Protein 6MK2 (pdb70)

Structure (mmCIF, N/CA/C/O backbone):
data_6MK2
#
_entry.id   6MK2
#
_cell.length_a   89.900
_cell.length_b   76.320
_cell.length_c   68.050
_cell.angle_alpha   90.00
_cell.angle_beta   94.47
_cell.angle_gamma   90.00
#
_symmetry.space_group_name_H-M   'C 1 2 1'
#
loop_
_entity.id
_entity.type
_entity.pdbx_description
1 polymer 'Rosmarinate synthase'
2 non-polymer '(2R)-3-(4-hydroxyphenyl)-2-{[(2E)-3-(4-hydroxyphenyl)prop-2-enoyl]oxy}propanoic acid'
#
loop_
_atom_site.group_PDB
_atom_site.id
_atom_site.type_symbol
_atom_site.label_atom_id
_atom_site.label_alt_id
_atom_site.label_comp_id
_atom_site.label_asym_id
_atom_site.label_entity_id
_atom_site.label_seq_id
_atom_site.pdbx_PDB_ins_code
_atom_site.Cartn_x
_atom_site.Cartn_y
_atom_site.Cartn_z
_atom_site.occupancy
_atom_site.B_iso_or_equiv
_atom_site.auth_seq_id
_atom_site.auth_comp_id
_atom_site.auth_asym_id
_atom_site.auth_atom_id
_atom_site.pdbx_PDB_model_num
ATOM 1 N N . LYS A 1 2 ? 43.930 14.332 14.954 1.00 107.82 2 LYS A N 1
ATOM 2 C CA . LYS A 1 2 ? 45.086 13.562 14.520 1.00 107.53 2 LYS A CA 1
ATOM 3 C C . LYS A 1 2 ? 44.665 12.356 13.687 1.00 106.26 2 LYS A C 1
ATOM 4 O O . LYS A 1 2 ? 45.252 11.283 13.781 1.00 104.15 2 LYS A O 1
ATOM 10 N N . ILE A 1 3 ? 43.639 12.561 12.864 1.00 103.24 3 ILE A N 1
ATOM 11 C CA . ILE A 1 3 ? 43.123 11.552 11.946 1.00 106.31 3 ILE A CA 1
ATOM 12 C C . ILE A 1 3 ? 42.881 12.223 10.601 1.00 113.17 3 ILE A C 1
ATOM 13 O O . ILE A 1 3 ? 42.453 13.379 10.543 1.00 115.99 3 ILE A O 1
ATOM 18 N N . GLU A 1 4 ? 43.154 11.502 9.517 1.00 115.30 4 GLU A N 1
ATOM 19 C CA . GLU A 1 4 ? 42.923 12.033 8.182 1.00 120.41 4 GLU A CA 1
ATOM 20 C C . GLU A 1 4 ? 42.427 10.932 7.254 1.00 122.99 4 GLU A C 1
ATOM 21 O O . GLU A 1 4 ? 42.818 9.769 7.383 1.00 115.44 4 GLU A O 1
ATOM 27 N N . VAL A 1 5 ? 41.542 11.316 6.329 1.00 127.91 5 VAL A N 1
ATOM 28 C CA . VAL A 1 5 ? 40.979 10.388 5.354 1.00 123.90 5 VAL A CA 1
ATOM 29 C C . VAL A 1 5 ? 42.065 9.905 4.401 1.00 124.96 5 VAL A C 1
ATOM 30 O O . VAL A 1 5 ? 43.006 10.635 4.071 1.00 125.28 5 VAL A O 1
ATOM 34 N N . LYS A 1 6 ? 41.946 8.650 3.972 1.00 123.79 6 LYS A N 1
ATOM 35 C CA . LYS A 1 6 ? 42.793 8.086 2.931 1.00 122.97 6 LYS A CA 1
ATOM 36 C C . LYS A 1 6 ? 42.025 7.754 1.661 1.00 127.39 6 LYS A C 1
ATOM 37 O O . LYS A 1 6 ? 42.465 8.119 0.568 1.00 130.93 6 LYS A O 1
ATOM 43 N N . ASP A 1 7 ? 40.880 7.079 1.774 1.00 126.76 7 ASP A N 1
ATOM 44 C CA . ASP A 1 7 ? 40.106 6.697 0.599 1.00 120.88 7 ASP A CA 1
ATOM 45 C C . ASP A 1 7 ? 38.620 6.745 0.913 1.00 117.02 7 ASP A C 1
ATOM 46 O O . ASP A 1 7 ? 38.205 6.544 2.055 1.00 115.05 7 ASP A O 1
ATOM 51 N N . SER A 1 8 ? 37.826 7.017 -0.119 1.00 120.54 8 SER A N 1
ATOM 52 C CA . SER A 1 8 ? 36.371 7.076 -0.016 1.00 113.20 8 SER A CA 1
ATOM 53 C C . SER A 1 8 ? 35.791 6.301 -1.189 1.00 107.18 8 SER A C 1
ATOM 54 O O . SER A 1 8 ? 35.944 6.712 -2.343 1.00 98.32 8 SER A O 1
ATOM 57 N N . THR A 1 9 ? 35.130 5.183 -0.897 1.00 110.49 9 THR A N 1
ATOM 58 C CA . THR A 1 9 ? 34.601 4.299 -1.924 1.00 112.27 9 THR A CA 1
ATOM 59 C C . THR A 1 9 ? 33.121 4.038 -1.687 1.00 115.27 9 THR A C 1
ATOM 60 O O . THR A 1 9 ? 32.638 4.070 -0.553 1.00 115.16 9 THR A O 1
ATOM 64 N N . MET A 1 10 ? 32.407 3.777 -2.778 1.00 116.81 10 MET A N 1
ATOM 65 C CA . MET A 1 10 ? 31.003 3.400 -2.750 1.00 109.42 10 MET A CA 1
ATOM 66 C C . MET A 1 10 ? 30.855 2.056 -3.448 1.00 107.69 10 MET A C 1
ATOM 67 O O . MET A 1 10 ? 31.282 1.898 -4.596 1.00 105.48 10 MET A O 1
ATOM 72 N N . ILE A 1 11 ? 30.249 1.095 -2.758 1.00 109.40 11 ILE A N 1
ATOM 73 C CA . ILE A 1 11 ? 30.330 -0.316 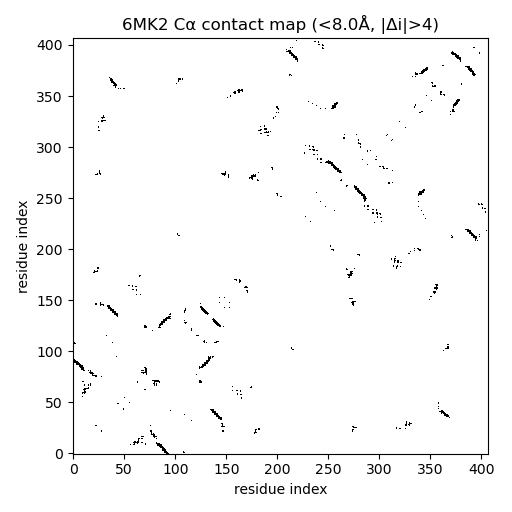-3.121 1.00 113.20 11 ILE A CA 1
ATOM 74 C C . ILE A 1 11 ? 28.971 -0.786 -3.625 1.00 114.02 11 ILE A C 1
ATOM 75 O O . ILE A 1 11 ? 27.959 -0.646 -2.931 1.00 112.56 11 ILE A O 1
ATOM 80 N N . LYS A 1 12 ? 28.953 -1.345 -4.830 1.00 111.80 12 LYS A N 1
ATOM 81 C CA . LYS A 1 12 ? 27.815 -2.057 -5.386 1.00 120.60 12 LYS A CA 1
ATOM 82 C C . LYS A 1 12 ? 27.838 -3.518 -4.962 1.00 120.64 12 LYS A C 1
ATOM 83 O O . LYS A 1 12 ? 28.886 -4.057 -4.600 1.00 119.74 12 LYS A O 1
ATOM 89 N N . PRO A 1 13 ? 26.697 -4.193 -4.994 1.00 121.19 13 PRO A N 1
ATOM 90 C CA . PRO A 1 13 ? 26.712 -5.652 -4.896 1.00 121.37 13 PRO A CA 1
ATOM 91 C C . PRO A 1 13 ? 27.316 -6.261 -6.151 1.00 128.94 13 PRO A C 1
ATOM 92 O O . PRO A 1 13 ? 27.375 -5.638 -7.212 1.00 126.57 13 PRO A O 1
ATOM 96 N N . SER A 1 14 ? 27.775 -7.505 -6.017 1.00 126.85 14 SER A N 1
ATOM 97 C CA . SER A 1 14 ? 28.326 -8.202 -7.172 1.00 129.89 14 SER A CA 1
ATOM 98 C C . SER A 1 14 ? 27.234 -8.710 -8.105 1.00 130.53 14 SER A C 1
ATOM 99 O O . SER A 1 14 ? 27.453 -8.795 -9.316 1.00 124.59 14 SER A O 1
ATOM 102 N N . ALA A 1 15 ? 26.065 -9.042 -7.569 1.00 130.11 15 ALA A N 1
ATOM 103 C CA . ALA A 1 15 ? 24.968 -9.594 -8.342 1.00 125.48 15 ALA A CA 1
ATOM 104 C C . ALA A 1 15 ? 23.979 -8.491 -8.711 1.00 127.52 15 ALA A C 1
ATOM 105 O O . ALA A 1 15 ? 24.255 -7.297 -8.553 1.00 124.02 15 ALA A O 1
ATOM 107 N N . GLU A 1 16 ? 22.806 -8.894 -9.203 1.00 123.04 16 GLU A N 1
ATOM 108 C CA . GLU A 1 16 ? 21.837 -7.941 -9.729 1.00 122.52 16 GLU A CA 1
ATOM 109 C C . GLU A 1 16 ? 21.036 -7.272 -8.619 1.00 117.80 16 GLU A C 1
ATOM 110 O O . GLU A 1 16 ? 20.933 -6.042 -8.581 1.00 121.08 16 GLU A O 1
ATOM 116 N N . THR A 1 17 ? 20.462 -8.063 -7.714 1.00 111.78 17 THR A N 1
ATOM 117 C CA . THR A 1 17 ? 19.655 -7.584 -6.595 1.00 117.86 17 THR A CA 1
ATOM 118 C C . THR A 1 17 ? 18.550 -6.653 -7.079 1.00 118.96 17 THR A C 1
ATOM 119 O O . THR A 1 17 ? 18.743 -5.432 -7.114 1.00 115.76 17 THR A O 1
ATOM 123 N N . PRO A 1 18 ? 17.383 -7.184 -7.440 1.00 115.00 18 PRO A N 1
ATOM 124 C CA . PRO A 1 18 ? 16.328 -6.349 -8.036 1.00 114.39 18 PRO A CA 1
ATOM 125 C C . PRO A 1 18 ? 15.883 -5.251 -7.087 1.00 107.51 18 PRO A C 1
ATOM 126 O O . PRO A 1 18 ? 15.401 -5.516 -5.987 1.00 100.15 18 PRO A O 1
ATOM 130 N N . GLY A 1 19 ? 16.040 -4.008 -7.531 1.00 110.17 19 GLY A N 1
ATOM 131 C CA . GLY A 1 19 ? 15.818 -2.861 -6.675 1.00 105.71 19 GLY A CA 1
ATOM 132 C C . GLY A 1 19 ? 14.477 -2.174 -6.818 1.00 95.23 19 GLY A C 1
ATOM 133 O O . GLY A 1 19 ? 14.405 -1.033 -7.279 1.00 86.50 19 GLY A O 1
ATOM 134 N N . GLY A 1 20 ? 13.407 -2.856 -6.417 1.00 89.30 20 GLY A N 1
ATOM 135 C CA . GLY A 1 20 ? 12.099 -2.237 -6.338 1.00 89.17 20 GLY A CA 1
ATOM 136 C C . GLY A 1 20 ? 11.902 -1.598 -4.979 1.00 98.28 20 GLY A C 1
ATOM 137 O O . GLY A 1 20 ? 12.125 -2.234 -3.947 1.00 105.39 20 GLY A O 1
ATOM 138 N N . SER A 1 21 ? 11.490 -0.333 -4.984 1.00 100.75 21 SER A N 1
ATOM 139 C CA . SER A 1 21 ? 11.296 0.393 -3.737 1.00 98.77 21 SER A CA 1
ATOM 140 C C . SER A 1 21 ? 10.148 -0.216 -2.945 1.00 103.86 21 SER A C 1
ATOM 141 O O . SER A 1 21 ? 9.075 -0.479 -3.497 1.00 108.32 21 SER A O 1
ATOM 144 N N . LEU A 1 22 ? 10.371 -0.443 -1.653 1.00 98.93 22 LEU A N 1
ATOM 145 C CA . LEU A 1 22 ? 9.398 -1.109 -0.803 1.00 89.27 22 LEU A CA 1
ATOM 146 C C . LEU A 1 22 ? 9.057 -0.213 0.381 1.00 83.05 22 LEU A C 1
ATOM 147 O O . LEU A 1 22 ? 9.720 0.793 0.647 1.00 68.99 22 LEU A O 1
ATOM 152 N N . TRP A 1 23 ? 8.010 -0.611 1.101 1.00 79.15 23 TRP A N 1
ATOM 153 C CA . TRP A 1 23 ? 7.280 0.267 2.007 1.00 77.11 23 TRP A CA 1
ATOM 154 C C . TRP A 1 23 ? 7.909 0.302 3.394 1.00 73.01 23 TRP A C 1
ATOM 155 O O . TRP A 1 23 ? 8.193 -0.745 3.979 1.00 68.22 23 TRP A O 1
ATOM 166 N N . LEU A 1 24 ? 8.108 1.510 3.917 1.00 64.87 24 LEU A N 1
ATOM 167 C CA . LEU A 1 24 ? 8.557 1.698 5.287 1.00 60.71 24 LEU A CA 1
ATOM 168 C C . LEU A 1 24 ? 7.377 1.665 6.245 1.00 56.79 24 LEU A C 1
ATOM 169 O O . LEU A 1 24 ? 6.279 2.114 5.921 1.00 59.16 24 LEU A O 1
ATOM 174 N N . SER A 1 25 ? 7.619 1.144 7.443 1.00 57.99 25 SER A N 1
ATOM 175 C CA . SER A 1 25 ? 6.561 0.952 8.421 1.00 56.42 25 SER A CA 1
ATOM 176 C C . SER A 1 25 ? 6.137 2.285 9.025 1.00 52.63 25 SER A C 1
ATOM 177 O O . SER A 1 25 ? 6.681 3.341 8.712 1.00 63.09 25 SER A O 1
ATOM 180 N N . ASN A 1 26 ? 5.141 2.233 9.905 1.00 46.25 26 ASN A N 1
ATOM 181 C CA . ASN A 1 26 ? 4.758 3.431 10.631 1.00 54.77 26 ASN A CA 1
ATOM 182 C C . ASN A 1 26 ? 5.752 3.747 11.735 1.00 62.01 26 ASN A C 1
ATOM 183 O O . ASN A 1 26 ? 5.998 4.919 12.030 1.00 61.55 26 ASN A O 1
ATOM 188 N N . LEU A 1 27 ? 6.342 2.720 12.341 1.00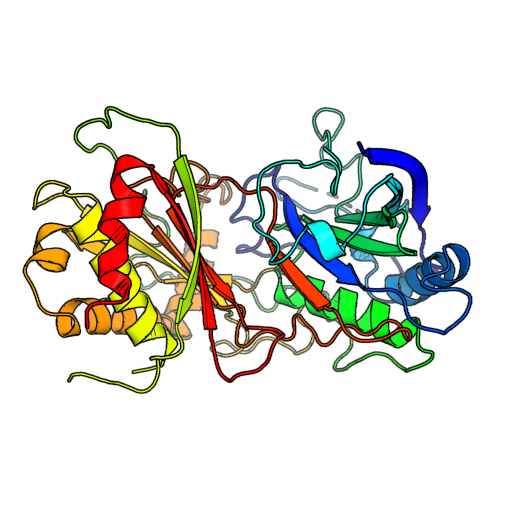 61.32 27 LEU A N 1
ATOM 189 C CA . LEU A 1 27 ? 7.372 2.954 13.343 1.00 58.77 27 LEU A CA 1
ATOM 190 C C . LEU A 1 27 ? 8.649 3.485 12.713 1.00 59.25 27 LEU A C 1
ATOM 191 O O . LEU A 1 27 ? 9.425 4.171 13.382 1.00 65.97 27 LEU A O 1
ATOM 196 N N . ASP A 1 28 ? 8.887 3.183 11.439 1.00 53.97 28 ASP A N 1
ATOM 197 C CA . ASP A 1 28 ? 10.037 3.753 10.758 1.00 54.70 28 ASP A CA 1
ATOM 198 C C . ASP A 1 28 ? 9.908 5.261 10.645 1.00 62.89 28 ASP A C 1
ATOM 199 O O . ASP A 1 28 ? 10.915 5.973 10.643 1.00 78.19 28 ASP A O 1
ATOM 204 N N . LEU A 1 29 ? 8.684 5.764 10.548 1.00 58.17 29 LEU A N 1
ATOM 205 C CA . LEU A 1 29 ? 8.436 7.191 10.460 1.00 73.59 29 LEU A CA 1
ATOM 206 C C . LEU A 1 29 ? 8.398 7.865 11.823 1.00 78.49 29 LEU A C 1
ATOM 207 O O . LEU A 1 29 ? 7.828 8.950 11.956 1.00 78.14 29 LEU A O 1
ATOM 212 N N . LEU A 1 30 ? 8.990 7.248 12.841 1.00 73.43 30 LEU A N 1
ATOM 213 C CA . LEU A 1 30 ? 9.050 7.858 14.160 1.00 70.59 30 LEU A CA 1
ATOM 214 C C . LEU A 1 30 ? 10.482 8.308 14.403 1.00 83.49 30 LEU A C 1
ATOM 215 O O . LEU A 1 30 ? 11.110 7.927 15.394 1.00 80.15 30 LEU A O 1
ATOM 220 N N . SER A 1 31 ? 11.011 9.099 13.474 1.00 90.86 31 SER A N 1
ATOM 221 C CA . SER A 1 31 ? 12.329 9.704 13.598 1.00 99.36 31 SER A CA 1
ATOM 222 C C . SER A 1 31 ? 12.379 10.918 12.684 1.00 106.33 31 SER A C 1
ATOM 223 O O . SER A 1 31 ? 11.571 11.032 11.758 1.00 103.67 31 SER A O 1
ATOM 226 N N . PRO A 1 32 ? 13.284 11.861 12.941 1.00 109.65 32 PRO A N 1
ATOM 227 C CA . PRO A 1 32 ? 13.478 12.961 11.995 1.00 113.41 32 PRO A CA 1
ATOM 228 C C . PRO A 1 32 ? 14.012 12.446 10.671 1.00 119.89 32 PRO A C 1
ATOM 229 O O . PRO A 1 32 ? 14.607 11.370 10.585 1.00 125.21 32 PRO A O 1
ATOM 233 N N . ALA A 1 33 ? 13.779 13.234 9.620 1.00 113.95 33 ALA A N 1
ATOM 234 C CA . ALA A 1 33 ? 14.242 12.850 8.296 1.00 113.32 33 ALA A CA 1
ATOM 235 C C . ALA A 1 33 ? 15.759 12.839 8.195 1.00 126.16 33 ALA A C 1
ATOM 236 O O . ALA A 1 33 ? 16.304 12.178 7.305 1.00 128.61 33 ALA A O 1
ATOM 238 N N . ASN A 1 34 ? 16.449 13.545 9.086 1.00 125.73 34 ASN A N 1
ATOM 239 C CA . ASN A 1 34 ? 17.905 13.632 9.086 1.00 120.95 34 ASN A CA 1
ATOM 240 C C . ASN A 1 34 ? 18.403 13.164 10.449 1.00 114.95 34 ASN A C 1
ATOM 241 O O . ASN A 1 34 ? 18.485 13.955 11.392 1.00 109.85 34 ASN A O 1
ATOM 246 N N . TYR A 1 35 ? 18.736 11.877 10.551 1.00 111.58 35 TYR A N 1
ATOM 247 C CA . TYR A 1 35 ? 19.329 11.345 11.772 1.00 105.24 35 TYR A CA 1
ATOM 248 C C . TYR A 1 35 ? 20.029 10.029 11.477 1.00 92.65 35 TYR A C 1
ATOM 249 O O . TYR A 1 35 ? 19.449 9.148 10.840 1.00 85.64 35 TYR A O 1
ATOM 258 N N . HIS A 1 36 ? 21.265 9.900 11.951 1.00 89.31 36 HIS A N 1
ATOM 259 C CA . HIS A 1 36 ? 22.017 8.653 11.909 1.00 79.83 36 HIS A CA 1
ATOM 260 C C . HIS A 1 36 ? 22.319 8.205 13.331 1.00 77.93 36 HIS A C 1
ATOM 261 O O . HIS A 1 36 ? 22.812 8.996 14.140 1.00 78.78 36 HIS A O 1
ATOM 268 N N . THR A 1 37 ? 22.020 6.945 13.636 1.00 77.92 37 THR A N 1
ATOM 269 C CA . THR A 1 37 ? 22.474 6.335 14.875 1.00 68.75 37 THR A CA 1
ATOM 270 C C . THR A 1 37 ? 23.778 5.611 14.587 1.00 74.51 37 THR A C 1
ATOM 271 O O . THR A 1 37 ? 23.881 4.883 13.598 1.00 75.33 37 THR A O 1
ATOM 275 N N . LEU A 1 38 ? 24.787 5.847 15.420 1.00 82.76 38 LEU A N 1
ATOM 276 C CA . LEU A 1 38 ? 26.136 5.435 15.075 1.00 77.10 38 LEU A CA 1
ATOM 277 C C . LEU A 1 38 ? 26.881 4.945 16.306 1.00 82.62 38 LEU A C 1
ATOM 278 O O . LEU A 1 38 ? 26.674 5.430 17.419 1.00 75.74 38 LEU A O 1
ATOM 283 N N . SER A 1 39 ? 27.751 3.968 16.075 1.00 92.16 39 SER A N 1
ATOM 284 C CA . SER A 1 39 ? 28.593 3.383 17.106 1.00 81.86 39 SER A CA 1
ATOM 285 C C . SER A 1 39 ? 29.928 3.022 16.473 1.00 82.80 39 SER A C 1
ATOM 286 O O . SER A 1 39 ? 30.156 3.277 15.291 1.00 85.60 39 SER A O 1
ATOM 289 N N . VAL A 1 40 ? 30.842 2.480 17.285 1.00 90.52 40 VAL A N 1
ATOM 290 C CA . VAL A 1 40 ? 32.203 2.129 16.776 1.00 86.72 40 VAL A CA 1
ATOM 291 C C . VAL A 1 40 ? 32.614 0.739 17.276 1.00 83.47 40 VAL A C 1
ATOM 292 O O . VAL A 1 40 ? 32.335 0.421 18.449 1.00 79.76 40 VAL A O 1
ATOM 296 N N . HIS A 1 41 ? 33.302 -0.026 16.420 1.00 80.35 41 HIS A N 1
ATOM 297 C CA . HIS A 1 41 ? 33.823 -1.376 16.765 1.00 81.61 41 HIS A CA 1
ATOM 298 C C . HIS A 1 41 ? 35.354 -1.295 16.785 1.00 88.36 41 HIS A C 1
ATOM 299 O O . HIS A 1 41 ? 35.925 -0.783 15.801 1.00 88.89 41 HIS A O 1
ATOM 306 N N . PHE A 1 42 ? 35.990 -1.776 17.858 1.00 91.56 42 PHE A N 1
ATOM 307 C CA . PHE A 1 42 ? 37.437 -1.674 17.974 1.00 88.39 42 PHE A CA 1
ATOM 308 C C . PHE A 1 42 ? 38.047 -3.059 17.834 1.00 90.78 42 PHE A C 1
ATOM 309 O O . PHE A 1 42 ? 37.556 -4.020 18.431 1.00 91.45 42 PHE A O 1
ATOM 317 N N . TYR A 1 43 ? 39.119 -3.163 17.052 1.00 93.23 43 TYR A N 1
ATOM 318 C CA . TYR A 1 43 ? 39.812 -4.429 16.853 1.00 106.20 43 TYR A CA 1
ATOM 319 C C . TYR A 1 43 ? 41.306 -4.222 17.053 1.00 113.94 43 TYR A C 1
ATOM 320 O O . TYR A 1 43 ? 41.896 -3.318 16.454 1.00 109.42 43 TYR A O 1
ATOM 329 N N . SER A 1 44 ? 41.909 -5.059 17.892 1.00 112.52 44 SER A N 1
ATOM 330 C CA . SER A 1 44 ? 43.342 -5.014 18.133 1.00 110.06 44 SER A CA 1
ATOM 331 C C . SER A 1 44 ? 44.065 -5.967 17.195 1.00 119.45 44 SER A C 1
ATOM 332 O O . SER A 1 44 ? 43.525 -6.998 16.788 1.00 121.31 44 SER A O 1
ATOM 335 N N . HIS A 1 45 ? 45.298 -5.609 16.853 1.00 116.80 45 HIS A N 1
ATOM 336 C CA . HIS A 1 45 ? 46.071 -6.390 15.899 1.00 119.27 45 HIS A CA 1
ATOM 337 C C . HIS A 1 45 ? 46.551 -7.689 16.536 1.00 119.78 45 HIS A C 1
ATOM 338 O O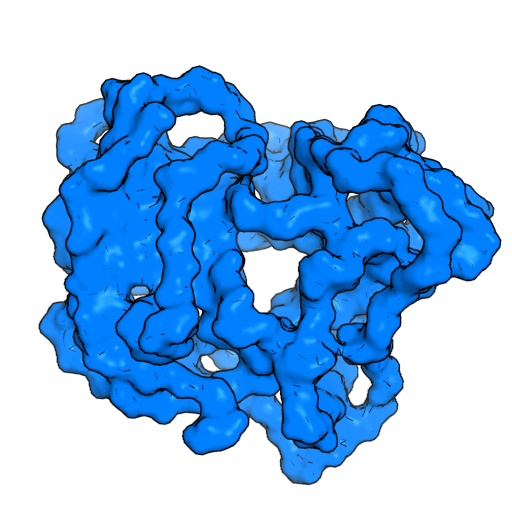 . HIS A 1 45 ? 46.777 -7.768 17.745 1.00 106.69 45 HIS A O 1
ATOM 345 N N . ASP A 1 46 ? 46.698 -8.717 15.706 1.00 125.40 46 ASP A N 1
ATOM 346 C CA . ASP A 1 46 ? 47.193 -10.019 16.133 1.00 124.51 46 ASP A CA 1
ATOM 347 C C . ASP A 1 46 ? 48.431 -10.383 15.318 1.00 122.49 46 ASP A C 1
ATOM 348 O O . ASP A 1 46 ? 48.932 -9.590 14.521 1.00 117.76 46 ASP A O 1
ATOM 353 N N . GLY A 1 47 ? 48.923 -11.599 15.525 1.00 130.74 47 GLY A N 1
ATOM 354 C CA . GLY A 1 47 ? 50.090 -12.078 14.821 1.00 136.47 47 GLY A CA 1
ATOM 355 C C . GLY A 1 47 ? 49.862 -12.486 13.387 1.00 134.55 47 GLY A C 1
ATOM 356 O O . GLY A 1 47 ? 50.797 -12.939 12.722 1.00 138.45 47 GLY A O 1
ATOM 357 N N . SER A 1 48 ? 48.646 -12.339 12.880 1.00 127.14 48 SER A N 1
ATOM 358 C CA . SER A 1 48 ? 48.337 -12.726 11.515 1.00 126.45 48 SER A CA 1
ATOM 359 C C . SER A 1 48 ? 48.666 -11.597 10.553 1.00 127.15 48 SER A C 1
ATOM 360 O O . SER A 1 48 ? 48.437 -10.424 10.851 1.00 129.05 48 SER A O 1
ATOM 363 N N . ASP A 1 49 ? 49.206 -11.959 9.397 1.00 129.15 49 ASP A N 1
ATOM 364 C CA . ASP A 1 49 ? 49.416 -10.986 8.342 1.00 138.55 49 ASP A CA 1
ATOM 365 C C . ASP A 1 49 ? 48.088 -10.642 7.673 1.00 142.68 49 ASP A C 1
ATOM 366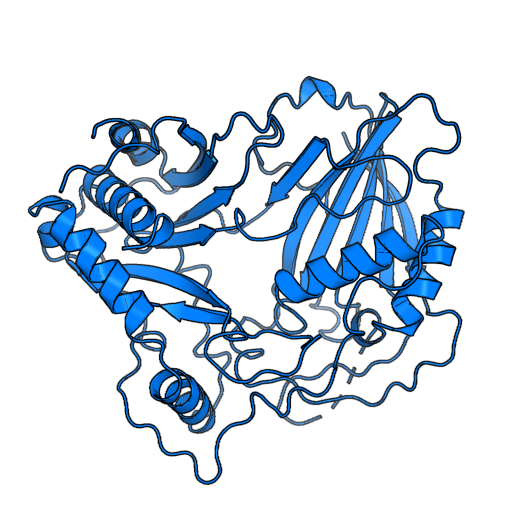 O O . ASP A 1 49 ? 47.124 -11.410 7.723 1.00 142.99 49 ASP A O 1
ATOM 371 N N . ASN A 1 50 ? 48.049 -9.467 7.042 1.00 137.89 50 ASN A N 1
ATOM 372 C CA . ASN A 1 50 ? 46.849 -8.957 6.377 1.00 135.24 50 ASN A CA 1
ATOM 373 C C . ASN A 1 50 ? 45.679 -8.845 7.356 1.00 126.26 50 ASN A C 1
ATOM 374 O O . ASN A 1 50 ? 44.650 -9.505 7.219 1.00 125.90 50 ASN A O 1
ATOM 379 N N . PHE A 1 51 ? 45.857 -7.988 8.355 1.00 120.58 51 PHE A N 1
ATOM 380 C CA . PHE A 1 51 ? 44.808 -7.714 9.328 1.00 112.27 51 PHE A CA 1
ATOM 381 C C . PHE A 1 51 ? 43.836 -6.718 8.718 1.00 118.79 51 PHE A C 1
ATOM 382 O O . PHE A 1 51 ? 44.156 -5.534 8.587 1.00 127.73 51 PHE A O 1
ATOM 390 N N . PHE A 1 52 ? 42.650 -7.196 8.341 1.00 114.62 52 PHE A N 1
ATOM 391 C CA . PHE A 1 52 ? 41.602 -6.382 7.726 1.00 104.86 52 PHE A CA 1
ATOM 392 C C . PHE A 1 52 ? 42.106 -5.732 6.434 1.00 104.93 52 PHE A C 1
ATOM 393 O O . PHE A 1 52 ? 42.287 -4.519 6.341 1.00 104.84 52 PHE A O 1
ATOM 401 N N . ASP A 1 53 ? 42.329 -6.576 5.432 1.00 111.17 53 ASP A N 1
ATOM 402 C CA . ASP A 1 53 ? 42.730 -6.066 4.128 1.00 115.39 53 ASP A CA 1
ATOM 403 C C . ASP A 1 53 ? 41.557 -5.364 3.458 1.00 108.55 53 ASP A C 1
ATOM 404 O O . ASP A 1 53 ? 40.412 -5.807 3.555 1.00 109.62 53 ASP A O 1
ATOM 409 N N . ALA A 1 54 ? 41.847 -4.256 2.779 1.00 100.65 54 ALA A N 1
ATOM 410 C CA . ALA A 1 54 ? 40.776 -3.440 2.221 1.00 102.75 54 ALA A CA 1
ATOM 411 C C . ALA A 1 54 ? 40.083 -4.143 1.064 1.00 104.01 54 ALA A C 1
ATOM 412 O O . ALA A 1 54 ? 38.856 -4.077 0.942 1.00 105.83 54 ALA A O 1
ATOM 414 N N . ALA A 1 55 ? 40.845 -4.828 0.211 1.00 103.64 55 ALA A N 1
ATOM 415 C CA 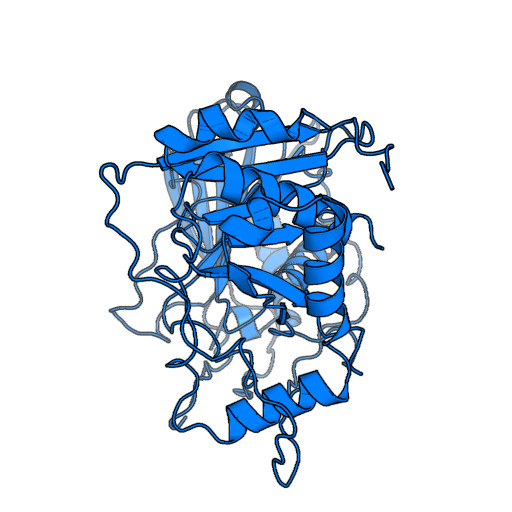. ALA A 1 55 ? 40.243 -5.492 -0.941 1.00 114.50 55 ALA A CA 1
ATOM 416 C C . ALA A 1 55 ? 39.405 -6.694 -0.521 1.00 111.19 55 ALA A C 1
ATOM 417 O O . ALA A 1 55 ? 38.319 -6.926 -1.071 1.00 114.98 55 ALA A O 1
ATOM 419 N N . GLY A 1 56 ? 39.901 -7.482 0.432 1.00 104.73 56 GLY A N 1
ATOM 420 C CA . GLY A 1 56 ? 39.097 -8.566 0.964 1.00 102.71 56 GLY A CA 1
ATOM 421 C C . GLY A 1 56 ? 37.800 -8.068 1.566 1.00 104.73 56 GLY A C 1
ATOM 422 O O . GLY A 1 56 ? 36.741 -8.660 1.359 1.00 107.41 56 GLY A O 1
ATOM 423 N N . LEU A 1 57 ? 37.858 -6.949 2.285 1.00 104.63 57 LEU A N 1
ATOM 424 C CA . LEU A 1 57 ? 36.642 -6.411 2.878 1.00 100.35 57 LEU A CA 1
ATOM 425 C C . LEU A 1 57 ? 35.704 -5.827 1.830 1.00 102.75 57 LEU A C 1
ATOM 426 O O . LEU A 1 57 ? 34.488 -5.896 2.000 1.00 106.51 57 LEU A O 1
ATOM 431 N N . LYS A 1 58 ? 36.226 -5.286 0.731 1.00 108.98 58 LYS A N 1
ATOM 432 C CA . LYS A 1 58 ? 35.339 -4.784 -0.318 1.00 104.52 58 LYS A CA 1
ATOM 433 C C . LYS A 1 58 ? 34.631 -5.930 -1.033 1.00 100.77 58 LYS A C 1
ATOM 434 O O . LYS A 1 58 ? 33.410 -5.890 -1.247 1.00 101.68 58 LYS A O 1
ATOM 440 N N . GLU A 1 59 ? 35.379 -6.968 -1.404 1.00 100.12 59 GLU A N 1
ATOM 441 C CA . GLU A 1 59 ? 34.753 -8.109 -2.056 1.00 104.46 59 GLU A CA 1
ATOM 442 C C . GLU A 1 59 ? 33.944 -8.961 -1.092 1.00 108.97 59 GLU A C 1
ATOM 443 O O . GLU A 1 59 ? 33.181 -9.818 -1.549 1.00 114.45 59 GLU A O 1
ATOM 449 N N . SER A 1 60 ? 34.088 -8.756 0.215 1.00 99.93 60 SER A N 1
ATOM 450 C CA . SER A 1 60 ? 33.151 -9.339 1.162 1.00 103.60 60 SER A CA 1
ATOM 451 C C . SER A 1 60 ? 31.931 -8.458 1.357 1.00 100.66 60 SER A C 1
ATOM 452 O O . SER A 1 60 ? 30.836 -8.967 1.617 1.00 107.50 60 SER A O 1
ATOM 455 N N . LEU A 1 61 ? 32.091 -7.144 1.202 1.00 99.54 61 LEU A N 1
ATOM 456 C CA . LEU A 1 61 ? 30.956 -6.238 1.302 1.00 100.00 61 LEU A CA 1
ATOM 457 C C . LEU A 1 61 ? 29.996 -6.445 0.143 1.00 105.45 61 LEU A C 1
ATOM 458 O O . LEU A 1 61 ? 28.780 -6.352 0.314 1.00 107.03 61 LEU A O 1
ATOM 463 N N . SER A 1 62 ? 30.522 -6.736 -1.044 1.00 106.49 62 SER A N 1
ATOM 464 C CA . SER A 1 62 ? 29.633 -7.052 -2.159 1.00 112.27 62 SER A CA 1
ATOM 465 C C . SER A 1 62 ? 28.858 -8.343 -1.900 1.00 106.24 62 SER A C 1
ATOM 466 O O . SER A 1 62 ? 27.643 -8.414 -2.142 1.00 111.38 62 SER A O 1
ATOM 469 N N . ARG A 1 63 ? 29.540 -9.373 -1.401 1.00 100.30 63 ARG A N 1
ATOM 470 C CA . ARG A 1 63 ? 28.881 -10.632 -1.079 1.00 107.20 63 ARG A CA 1
ATOM 471 C C . ARG A 1 63 ? 27.918 -10.495 0.091 1.00 106.91 63 ARG A C 1
ATOM 472 O O . ARG A 1 63 ? 27.051 -11.355 0.269 1.00 106.77 63 ARG A O 1
ATOM 480 N N . ALA A 1 64 ? 28.069 -9.455 0.904 1.00 103.22 64 ALA A N 1
ATOM 481 C CA . ALA A 1 64 ? 27.076 -9.176 1.933 1.00 102.02 64 ALA A CA 1
ATOM 482 C C . ALA A 1 64 ? 25.907 -8.379 1.374 1.00 98.67 64 ALA A C 1
ATOM 483 O O . ALA A 1 64 ? 24.762 -8.581 1.788 1.00 97.81 64 ALA A O 1
ATOM 485 N N . LEU A 1 65 ? 26.181 -7.475 0.432 1.00 94.85 65 LEU A N 1
ATOM 486 C CA . LEU A 1 65 ? 25.141 -6.642 -0.156 1.00 96.37 65 LEU A CA 1
ATOM 487 C C . LEU A 1 65 ? 24.264 -7.403 -1.137 1.00 102.87 65 LEU A C 1
ATOM 488 O O . LEU A 1 65 ? 23.198 -6.901 -1.504 1.00 100.47 65 LEU A O 1
ATOM 493 N N . VAL A 1 66 ? 24.691 -8.583 -1.593 1.00 109.83 66 VAL A N 1
ATOM 494 C CA . VAL A 1 66 ? 23.782 -9.390 -2.405 1.00 105.16 66 VAL A CA 1
ATOM 495 C C . VAL A 1 66 ? 22.537 -9.774 -1.618 1.00 104.80 66 VAL A C 1
ATOM 496 O O . VAL A 1 66 ? 21.499 -10.067 -2.217 1.00 113.78 66 VAL A O 1
ATOM 500 N N . GLU A 1 67 ? 22.608 -9.781 -0.286 1.00 100.39 67 GLU A N 1
ATOM 501 C CA . GLU A 1 67 ? 21.418 -9.960 0.540 1.00 98.67 67 GLU A CA 1
ATOM 502 C C . GLU A 1 67 ? 20.828 -8.619 0.963 1.00 100.31 67 GLU A C 1
ATOM 503 O O . GLU A 1 67 ? 19.669 -8.324 0.664 1.00 105.15 67 GLU A O 1
ATOM 509 N N . PHE A 1 68 ? 21.616 -7.800 1.660 1.00 98.80 68 PHE A N 1
ATOM 510 C CA . PHE A 1 68 ? 21.135 -6.549 2.252 1.00 90.92 68 PHE A CA 1
ATOM 511 C C . PHE A 1 68 ? 21.296 -5.398 1.260 1.00 87.46 68 PHE A C 1
ATOM 512 O O . PHE A 1 68 ? 22.042 -4.447 1.479 1.00 82.01 68 PHE A O 1
ATOM 520 N N . TYR A 1 69 ? 20.547 -5.482 0.164 1.00 98.39 69 TYR A N 1
ATOM 521 C CA . TYR A 1 69 ? 20.623 -4.466 -0.886 1.00 100.30 69 TYR A CA 1
ATOM 522 C C . TYR A 1 69 ? 19.990 -3.113 -0.548 1.00 92.56 69 TYR A C 1
ATOM 523 O O . TYR A 1 69 ? 20.393 -2.113 -1.149 1.00 85.45 69 TYR A O 1
ATOM 532 N N . PRO A 1 70 ? 19.018 -2.999 0.368 1.00 94.35 70 PRO A N 1
ATOM 533 C CA . PRO A 1 70 ? 18.485 -1.663 0.671 1.00 89.62 70 PRO A CA 1
ATOM 534 C C . PRO A 1 70 ? 19.438 -0.743 1.417 1.00 83.38 70 PRO A C 1
ATOM 535 O O . PRO A 1 70 ? 19.055 0.393 1.711 1.00 75.83 70 PRO A O 1
ATOM 539 N N . TYR A 1 71 ? 20.659 -1.168 1.737 1.00 84.35 71 TYR A N 1
ATOM 540 C CA . TYR A 1 71 ? 21.608 -0.228 2.325 1.00 87.74 71 TYR A CA 1
ATOM 541 C C . TYR A 1 71 ? 22.253 0.658 1.272 1.00 91.99 71 TYR A C 1
ATOM 542 O O . TYR A 1 71 ? 22.579 1.814 1.557 1.00 90.13 71 TYR A O 1
ATOM 551 N N . ALA A 1 72 ? 22.437 0.144 0.059 1.00 93.63 72 ALA A N 1
ATOM 552 C CA . ALA A 1 72 ? 23.031 0.950 -0.998 1.00 96.81 72 ALA A CA 1
ATOM 553 C C . ALA A 1 72 ? 22.084 2.053 -1.450 1.00 104.33 72 ALA A C 1
ATOM 554 O O . ALA A 1 72 ? 22.514 3.183 -1.699 1.00 110.61 72 ALA A O 1
ATOM 556 N N . GLY A 1 73 ? 20.799 1.750 -1.557 1.00 97.84 73 GLY A N 1
ATOM 557 C CA . GLY A 1 73 ? 19.824 2.735 -1.977 1.00 103.20 73 GLY A CA 1
ATOM 558 C C . GLY A 1 73 ? 19.552 3.803 -0.940 1.00 101.12 73 GLY A C 1
ATOM 559 O O . GLY A 1 73 ? 19.894 4.967 -1.128 1.00 99.99 73 GLY A O 1
ATOM 560 N N . GLY A 1 79 ? 5.850 8.797 -3.238 1.00 79.61 79 GLY A N 1
ATOM 561 C CA . GLY A 1 79 ? 4.759 9.724 -3.014 1.00 85.77 79 GLY A CA 1
ATOM 562 C C . GLY A 1 79 ? 4.994 10.634 -1.827 1.00 92.07 79 GLY A C 1
ATOM 563 O O . GLY A 1 79 ? 6.108 11.093 -1.601 1.00 98.06 79 GLY A O 1
ATOM 564 N N . ASN A 1 80 ? 3.931 10.894 -1.068 1.00 90.04 80 ASN A N 1
ATOM 565 C CA . ASN A 1 80 ? 3.996 11.756 0.104 1.00 87.15 80 ASN A CA 1
ATOM 566 C C . ASN A 1 80 ? 4.605 11.066 1.311 1.00 94.28 80 ASN A C 1
ATOM 567 O O . ASN A 1 80 ? 4.702 11.689 2.373 1.00 91.78 80 ASN A O 1
ATOM 572 N N . ARG A 1 81 ? 5.020 9.810 1.178 1.00 85.82 81 ARG A N 1
ATOM 573 C CA . ARG A 1 81 ? 5.509 9.024 2.298 1.00 85.91 81 ARG A CA 1
ATOM 574 C C . ARG A 1 81 ? 6.933 8.569 2.016 1.00 88.24 81 ARG A C 1
ATOM 575 O O . ARG A 1 81 ? 7.323 8.389 0.861 1.00 93.13 81 ARG A O 1
ATOM 583 N N . LEU A 1 82 ? 7.708 8.393 3.083 1.00 87.99 82 LEU A N 1
ATOM 584 C CA . LEU A 1 82 ? 9.139 8.160 2.946 1.00 85.26 82 LEU A CA 1
ATOM 585 C C . LEU A 1 82 ? 9.437 6.750 2.461 1.00 86.83 82 LEU A C 1
ATOM 586 O O . LEU A 1 82 ? 8.915 5.770 2.995 1.00 89.35 82 LEU A O 1
ATOM 591 N N . GLU A 1 83 ? 10.277 6.662 1.434 1.00 95.76 83 GLU A N 1
ATOM 592 C CA . GLU A 1 83 ? 10.946 5.446 0.992 1.00 97.63 83 GLU A CA 1
ATOM 593 C C . GLU A 1 83 ? 12.059 5.852 0.040 1.00 108.48 83 GLU A C 1
ATOM 594 O O . GLU A 1 83 ? 11.899 6.798 -0.734 1.00 118.30 83 GLU A O 1
ATOM 600 N N . ILE A 1 84 ? 13.185 5.152 0.109 1.00 105.79 84 ILE A N 1
ATOM 601 C CA . ILE A 1 84 ? 14.323 5.405 -0.768 1.00 110.53 84 ILE A CA 1
ATOM 602 C C . ILE A 1 84 ? 14.594 4.123 -1.546 1.00 112.93 84 ILE A C 1
ATOM 603 O O . ILE A 1 84 ? 14.858 3.070 -0.952 1.00 107.85 84 ILE A O 1
ATOM 608 N N . ASP A 1 85 ? 14.523 4.215 -2.870 1.00 114.47 85 ASP A N 1
ATOM 609 C CA . ASP A 1 85 ? 14.557 3.030 -3.716 1.00 114.88 85 ASP A CA 1
ATOM 610 C C . ASP A 1 85 ? 15.925 2.365 -3.692 1.00 102.77 85 ASP A C 1
ATOM 611 O O . ASP A 1 85 ? 16.958 3.032 -3.647 1.00 102.22 85 ASP A O 1
ATOM 616 N N . CYS A 1 86 ? 15.921 1.036 -3.731 1.00 104.31 86 CYS A N 1
ATOM 617 C CA . CYS A 1 86 ? 17.155 0.275 -3.833 1.00 104.37 86 CYS A CA 1
ATOM 618 C C . CYS A 1 86 ? 17.780 0.500 -5.200 1.00 107.43 86 CYS A C 1
ATOM 619 O O . CYS A 1 86 ? 17.495 -0.242 -6.143 1.00 108.67 86 CYS A O 1
ATOM 622 N N . ASN A 1 87 ? 18.623 1.521 -5.322 1.00 107.25 87 ASN A N 1
ATOM 623 C CA . ASN A 1 87 ? 19.222 1.868 -6.600 1.00 116.79 87 ASN A CA 1
ATOM 624 C C . ASN A 1 87 ? 20.568 1.199 -6.827 1.00 125.80 87 ASN A C 1
ATOM 625 O O . ASN A 1 87 ? 21.078 1.243 -7.951 1.00 131.24 87 ASN A O 1
ATOM 630 N N . ASN A 1 88 ? 21.150 0.591 -5.793 1.00 124.79 88 ASN A N 1
ATOM 631 C CA . ASN A 1 88 ? 22.398 -0.165 -5.910 1.00 129.08 88 ASN A CA 1
ATOM 632 C C . ASN A 1 88 ? 23.529 0.698 -6.468 1.00 131.21 88 ASN A C 1
ATOM 633 O O . ASN A 1 88 ? 24.372 0.229 -7.234 1.00 127.68 88 ASN A O 1
ATOM 638 N N . GLU A 1 89 ? 23.548 1.974 -6.085 1.00 130.39 89 GLU A N 1
ATOM 639 C CA . GLU A 1 89 ? 24.517 2.905 -6.648 1.00 138.24 89 GLU A CA 1
ATOM 640 C C . GLU A 1 89 ? 25.787 3.029 -5.818 1.00 135.77 89 GLU A C 1
ATOM 641 O O . GLU A 1 89 ? 26.823 3.439 -6.354 1.00 134.61 89 GLU A O 1
ATOM 647 N N . GLY A 1 90 ? 25.741 2.687 -4.534 1.00 130.52 90 GLY A N 1
ATOM 648 C CA . GLY A 1 90 ? 26.937 2.746 -3.719 1.00 120.92 90 GLY A CA 1
ATOM 649 C C . GLY A 1 90 ? 26.713 2.807 -2.221 1.00 114.29 90 GLY A C 1
ATOM 650 O O . GLY A 1 90 ? 25.767 3.440 -1.743 1.00 108.72 90 GLY A O 1
ATOM 651 N N . LEU A 1 91 ? 27.594 2.147 -1.473 1.00 112.21 91 LEU A N 1
ATOM 652 C CA . LEU A 1 91 ? 27.598 2.170 -0.016 1.00 110.76 91 LEU A CA 1
ATOM 653 C C . LEU A 1 91 ? 28.912 2.788 0.436 1.00 106.98 91 LEU A C 1
ATOM 654 O O . LEU A 1 91 ? 29.985 2.244 0.155 1.00 106.00 91 LEU A O 1
ATOM 659 N N . LEU A 1 92 ? 28.830 3.922 1.124 1.00 100.90 92 LEU A N 1
ATOM 660 C CA . LEU A 1 92 ? 30.025 4.700 1.418 1.00 104.71 92 LEU A CA 1
ATOM 661 C C . LEU A 1 92 ? 30.917 3.964 2.402 1.00 104.54 92 LEU A C 1
ATOM 662 O O . LEU A 1 92 ? 30.464 3.528 3.462 1.00 102.34 92 LEU A O 1
ATOM 667 N N . LEU A 1 93 ? 32.192 3.832 2.043 1.00 110.17 93 LEU A N 1
ATOM 668 C CA . LEU A 1 93 ? 33.187 3.124 2.851 1.00 108.18 93 LEU A CA 1
ATOM 669 C C . LEU A 1 93 ? 34.467 3.953 2.803 1.00 109.07 93 LEU A C 1
ATOM 670 O O . LEU A 1 93 ? 35.199 3.917 1.811 1.00 108.82 93 LEU A O 1
ATOM 675 N N . VAL A 1 94 ? 34.726 4.704 3.868 1.00 111.25 94 VAL A N 1
ATOM 676 C CA . VAL A 1 94 ? 35.861 5.616 3.935 1.00 112.63 94 VAL A CA 1
ATOM 677 C C . VAL A 1 94 ? 36.912 5.010 4.852 1.00 118.38 94 VAL A C 1
ATOM 678 O O . VAL A 1 94 ? 36.660 4.803 6.046 1.00 114.03 94 VAL A O 1
ATOM 682 N N . GLU A 1 95 ? 38.089 4.727 4.296 1.00 122.44 95 GLU A N 1
ATOM 683 C CA . GLU A 1 95 ? 39.237 4.254 5.060 1.00 118.08 95 GLU A CA 1
ATOM 684 C C . GLU A 1 95 ? 40.127 5.438 5.405 1.00 115.29 95 GLU A C 1
ATOM 685 O O . GLU A 1 95 ? 40.416 6.276 4.543 1.00 116.26 95 GLU A O 1
ATOM 691 N N . ALA A 1 96 ? 40.557 5.502 6.658 1.00 108.98 96 ALA A N 1
ATOM 692 C CA . ALA A 1 96 ? 41.313 6.629 7.183 1.00 113.03 96 ALA A CA 1
ATOM 693 C C . ALA A 1 96 ? 42.685 6.165 7.675 1.00 112.51 96 ALA A C 1
ATOM 694 O O . ALA A 1 96 ? 43.108 5.033 7.434 1.00 113.48 96 ALA A O 1
ATOM 696 N N . GLU A 1 97 ? 43.381 7.062 8.370 1.00 109.67 97 GLU A N 1
ATOM 697 C CA . GLU A 1 97 ? 44.700 6.783 8.920 1.00 107.31 97 GLU A CA 1
ATOM 698 C C . GLU A 1 97 ? 44.909 7.664 10.142 1.00 111.20 97 GLU A C 1
ATOM 699 O O . GLU A 1 97 ? 44.544 8.843 10.129 1.00 120.61 97 GLU A O 1
ATOM 705 N N . CYS A 1 98 ? 45.493 7.094 11.193 1.00 107.98 98 CYS A N 1
ATOM 706 C CA . CYS A 1 98 ? 45.720 7.823 12.431 1.00 113.26 98 CYS A CA 1
ATOM 707 C C . CYS A 1 98 ? 47.110 7.516 12.962 1.00 117.88 98 CYS A C 1
ATOM 708 O O . CYS A 1 98 ? 47.622 6.406 12.803 1.00 117.94 98 CYS A O 1
ATOM 711 N N . ASP A 1 99 ? 47.715 8.516 13.594 1.00 118.71 99 ASP A N 1
ATOM 712 C CA . ASP A 1 99 ? 49.002 8.355 14.266 1.00 125.15 99 ASP A CA 1
ATOM 713 C C . ASP A 1 99 ? 48.816 8.025 15.743 1.00 130.63 99 ASP A C 1
ATOM 714 O O . ASP A 1 99 ? 49.455 8.609 16.615 1.00 132.16 99 ASP A O 1
ATOM 719 N N . GLY A 1 100 ? 47.934 7.074 16.033 1.00 127.30 100 GLY A N 1
ATOM 720 C CA . GLY A 1 100 ? 47.565 6.803 17.406 1.00 120.30 100 GLY A CA 1
ATOM 721 C C . GLY A 1 100 ? 47.878 5.409 17.895 1.00 114.34 100 GLY A C 1
ATOM 722 O O . GLY A 1 100 ? 48.140 4.503 17.102 1.00 114.36 100 GLY A O 1
ATOM 723 N N . ALA A 1 101 ? 47.857 5.234 19.210 1.00 114.40 101 ALA A N 1
ATOM 724 C CA . ALA A 1 101 ? 48.061 3.944 19.849 1.00 112.26 101 ALA A CA 1
ATOM 725 C C . ALA A 1 101 ? 46.767 3.555 20.545 1.00 112.68 101 ALA A C 1
ATOM 726 O O . ALA A 1 101 ? 46.277 4.294 21.402 1.00 112.86 101 ALA A O 1
ATOM 728 N N . LEU A 1 102 ? 46.217 2.398 20.173 1.00 107.95 102 LEU A N 1
ATOM 729 C CA . LEU A 1 102 ? 44.898 2.023 20.665 1.00 108.49 102 LEU A CA 1
ATOM 730 C C . LEU A 1 102 ? 44.909 1.751 22.162 1.00 112.28 102 LEU A C 1
ATOM 731 O O . LEU A 1 102 ? 43.877 1.904 22.824 1.00 110.49 102 LEU A O 1
ATOM 736 N N . ASP A 1 103 ? 46.056 1.359 22.717 1.00 113.60 103 ASP A N 1
ATOM 737 C CA . ASP A 1 103 ? 46.138 1.123 24.153 1.00 114.90 103 ASP A CA 1
ATOM 738 C C . ASP A 1 103 ? 46.162 2.412 24.958 1.00 112.60 103 ASP A C 1
ATOM 739 O O . ASP A 1 103 ? 45.970 2.365 26.176 1.00 105.31 103 ASP A O 1
ATOM 744 N N . GLU A 1 104 ? 46.392 3.553 24.312 1.00 118.47 104 GLU A N 1
ATOM 745 C CA . GLU A 1 104 ? 46.280 4.834 24.996 1.00 116.43 104 GLU A CA 1
ATOM 746 C C . GLU A 1 104 ? 44.828 5.201 25.270 1.00 115.17 104 GLU A C 1
ATOM 747 O O . GLU A 1 104 ? 44.564 6.050 26.130 1.00 99.16 104 GLU A O 1
ATOM 753 N N . LEU A 1 105 ? 43.883 4.570 24.564 1.00 115.73 105 LEU A N 1
ATOM 754 C CA . LEU A 1 105 ? 42.468 4.832 24.803 1.00 104.94 105 LEU A CA 1
ATOM 755 C C . LEU A 1 105 ? 42.035 4.304 26.164 1.00 107.74 105 LEU A C 1
ATOM 756 O O . LEU A 1 105 ? 41.202 4.918 26.838 1.00 108.09 105 LEU A O 1
ATOM 761 N N . GLY A 1 106 ? 42.588 3.170 26.582 1.00 99.04 106 GLY A N 1
ATOM 762 C CA . GLY A 1 106 ? 42.369 2.670 27.922 1.00 95.44 106 GLY A CA 1
ATOM 763 C C . GLY A 1 106 ? 41.057 1.948 28.120 1.00 95.36 106 GLY A C 1
ATOM 764 O O . GLY A 1 106 ? 40.999 0.720 28.021 1.00 97.19 106 GLY A O 1
ATOM 765 N N . ASP A 1 107 ? 39.996 2.696 28.413 1.00 97.37 107 ASP A N 1
ATOM 766 C CA . ASP A 1 107 ? 38.683 2.114 28.654 1.00 101.48 107 ASP A CA 1
ATOM 767 C C . ASP A 1 107 ? 37.603 2.661 27.731 1.00 93.41 107 ASP A C 1
ATOM 768 O O . ASP A 1 107 ? 36.427 2.327 27.914 1.00 79.45 107 ASP A O 1
ATOM 773 N N . PHE A 1 108 ? 37.964 3.510 26.770 1.00 98.75 108 PHE A N 1
ATOM 774 C CA . PHE A 1 108 ? 37.074 3.967 25.705 1.00 97.45 108 PHE A CA 1
ATOM 775 C C . PHE A 1 108 ? 35.899 4.780 26.261 1.00 92.05 108 PHE A C 1
ATOM 776 O O . PHE A 1 108 ? 34.739 4.392 26.183 1.00 87.25 108 PHE A O 1
ATOM 784 N N . ALA A 1 109 ? 36.239 5.933 26.811 1.00 96.70 109 ALA A N 1
ATOM 785 C CA . ALA A 1 109 ? 35.234 6.943 27.107 1.00 107.16 109 ALA A CA 1
ATOM 786 C C . ALA A 1 109 ? 34.878 7.683 25.822 1.00 112.03 109 ALA A C 1
ATOM 787 O O . ALA A 1 109 ? 35.765 8.268 25.193 1.00 108.78 109 ALA A O 1
ATOM 789 N N . PRO A 1 110 ? 33.619 7.665 25.391 1.00 109.68 110 PRO A N 1
ATOM 790 C CA . PRO A 1 110 ? 33.259 8.251 24.093 1.00 117.73 110 PRO A CA 1
ATOM 791 C C . PRO A 1 110 ? 33.241 9.774 24.106 1.00 125.60 110 PRO A C 1
ATOM 792 O O . PRO A 1 110 ? 32.193 10.403 23.928 1.00 120.59 110 PRO A O 1
ATOM 796 N N . ARG A 1 111 ? 34.407 10.379 24.316 1.00 126.81 111 ARG A N 1
ATOM 797 C CA . ARG A 1 111 ? 34.454 11.830 24.284 1.00 126.88 111 ARG A CA 1
ATOM 798 C C . ARG A 1 111 ? 34.487 12.332 22.837 1.00 127.19 111 ARG A C 1
ATOM 799 O O . ARG A 1 111 ? 35.062 11.686 21.958 1.00 124.09 111 ARG A O 1
ATOM 807 N N . PRO A 1 112 ? 33.860 13.492 22.570 1.00 130.41 112 PRO A N 1
ATOM 808 C CA . PRO A 1 112 ? 33.499 13.866 21.190 1.00 128.75 112 PRO A CA 1
ATOM 809 C C . PRO A 1 112 ? 34.648 14.326 20.298 1.00 128.91 112 PRO A C 1
ATOM 810 O O . PRO A 1 112 ? 34.711 15.485 19.877 1.00 132.43 112 PRO A O 1
ATOM 814 N N . GLU A 1 113 ? 35.556 13.413 19.978 1.00 125.64 113 GLU A N 1
ATOM 815 C CA . GLU A 1 113 ? 36.518 13.612 18.897 1.00 122.43 113 GLU A CA 1
ATOM 816 C C . GLU A 1 113 ? 36.056 12.748 17.726 1.00 121.40 113 GLU A C 1
ATOM 817 O O . GLU A 1 113 ? 36.522 11.628 17.518 1.00 114.96 113 GLU A O 1
ATOM 823 N N . LEU A 1 114 ? 35.126 13.297 16.949 1.00 125.84 114 LEU A N 1
ATOM 824 C CA . LEU A 1 114 ? 34.304 12.539 16.014 1.00 128.89 114 LEU A CA 1
ATOM 825 C C . LEU A 1 114 ? 35.023 12.156 14.730 1.00 124.89 114 LEU A C 1
ATOM 826 O O . LEU A 1 114 ? 34.334 11.822 13.761 1.00 127.57 114 LEU A O 1
ATOM 831 N N . ASN A 1 115 ? 36.356 12.188 14.669 1.00 115.11 115 ASN A N 1
ATOM 832 C CA . ASN A 1 115 ? 37.009 11.808 13.422 1.00 115.83 115 ASN A CA 1
ATOM 833 C C . ASN A 1 115 ? 36.935 10.312 13.151 1.00 110.26 115 ASN A C 1
ATOM 834 O O . ASN A 1 115 ? 37.310 9.877 12.056 1.00 99.44 115 ASN A O 1
ATOM 839 N N . LEU A 1 116 ? 36.451 9.521 14.107 1.00 108.56 116 LEU A N 1
ATOM 840 C CA . LEU A 1 116 ? 36.173 8.113 13.864 1.00 112.41 116 LEU A CA 1
ATOM 841 C C . LEU A 1 116 ? 34.966 7.903 12.957 1.00 118.19 116 LEU A C 1
ATOM 842 O O . LEU A 1 116 ? 34.739 6.774 12.510 1.00 110.71 116 LEU A O 1
ATOM 847 N N . ILE A 1 117 ? 34.189 8.950 12.692 1.00 121.27 117 ILE A N 1
ATOM 848 C CA . ILE A 1 117 ? 33.032 8.897 11.798 1.00 117.96 117 ILE A CA 1
ATOM 849 C C . ILE A 1 117 ? 33.041 10.135 10.916 1.00 115.98 117 ILE A C 1
ATOM 850 O O . ILE A 1 117 ? 33.694 11.137 11.235 1.00 115.25 117 ILE A O 1
ATOM 855 N N . PRO A 1 118 ? 32.330 10.096 9.796 1.00 111.34 118 PRO A N 1
ATOM 856 C CA . PRO A 1 118 ? 32.246 11.297 8.959 1.00 113.75 118 PRO A CA 1
ATOM 857 C C . PRO A 1 118 ? 30.986 12.100 9.219 1.00 121.77 118 PRO A C 1
ATOM 858 O O . PRO A 1 118 ? 30.006 11.574 9.749 1.00 128.23 118 PRO A O 1
ATOM 862 N N . LYS A 1 119 ? 31.004 13.380 8.865 1.00 123.90 119 LYS A N 1
ATOM 863 C CA . LYS A 1 119 ? 29.792 14.185 8.842 1.00 128.02 119 LYS A CA 1
ATOM 864 C C . LYS A 1 119 ? 29.158 14.082 7.461 1.00 123.49 119 LYS A C 1
ATOM 865 O O . LYS A 1 119 ? 29.849 14.182 6.443 1.00 123.63 119 LYS A O 1
ATOM 871 N N . VAL A 1 120 ? 27.850 13.872 7.429 1.00 116.93 120 VAL A N 1
ATOM 872 C CA . VAL A 1 120 ? 27.120 13.728 6.179 1.00 114.35 120 VAL A CA 1
ATOM 873 C C . VAL A 1 120 ? 26.295 14.980 5.941 1.00 114.06 120 VAL A C 1
ATOM 874 O O . VAL A 1 120 ? 25.926 15.699 6.876 1.00 111.41 120 VAL A O 1
ATOM 878 N N . ASP A 1 121 ? 26.008 15.242 4.669 1.00 111.87 121 ASP A N 1
ATOM 879 C CA . ASP A 1 121 ? 25.233 16.408 4.261 1.00 119.96 121 ASP A CA 1
ATOM 880 C C . ASP A 1 121 ? 24.105 15.945 3.353 1.00 126.69 121 ASP A C 1
ATOM 881 O O . ASP A 1 121 ? 24.354 15.511 2.223 1.00 132.40 121 ASP A O 1
ATOM 886 N N . TYR A 1 122 ? 22.867 16.038 3.841 1.00 124.50 122 TYR A N 1
ATOM 887 C CA . TYR A 1 122 ? 21.688 15.752 3.032 1.00 126.60 122 TYR A CA 1
ATOM 888 C C . TYR A 1 122 ? 20.943 17.019 2.632 1.00 124.74 122 TYR A C 1
ATOM 889 O O . TYR A 1 122 ? 19.784 16.949 2.209 1.00 113.87 122 TYR A O 1
ATOM 898 N N . SER A 1 123 ? 21.588 18.180 2.769 1.00 125.97 123 SER A N 1
ATOM 899 C CA . SER A 1 123 ? 21.036 19.402 2.202 1.00 120.05 123 SER A CA 1
ATOM 900 C C . SER A 1 123 ? 21.069 19.359 0.682 1.00 123.10 123 SER A C 1
ATOM 901 O O . SER A 1 123 ? 20.229 19.981 0.026 1.00 126.75 123 SER A O 1
ATOM 904 N N . ARG A 1 124 ? 22.031 18.639 0.109 1.00 127.89 124 ARG A N 1
ATOM 905 C CA . ARG A 1 124 ? 22.086 18.468 -1.334 1.00 128.22 124 ARG A CA 1
ATOM 906 C C . ARG A 1 124 ? 21.024 17.507 -1.837 1.00 128.81 124 ARG A C 1
ATOM 907 O O . ARG A 1 124 ? 20.765 17.469 -3.044 1.00 124.34 124 ARG A O 1
ATOM 915 N N . GLY A 1 125 ? 20.408 16.737 -0.946 1.00 127.06 125 GLY A N 1
ATOM 916 C CA . GLY A 1 125 ? 19.395 15.780 -1.337 1.00 127.70 125 GLY A CA 1
ATOM 917 C C . GLY A 1 125 ? 19.220 14.674 -0.321 1.00 127.95 125 GLY A C 1
ATOM 918 O O . GLY A 1 125 ? 20.202 14.079 0.130 1.00 128.93 125 GLY A O 1
ATOM 919 N N . ILE A 1 126 ? 17.970 14.390 0.046 1.00 121.39 126 ILE A N 1
ATOM 920 C CA . ILE A 1 126 ? 17.707 13.359 1.040 1.00 121.94 126 ILE A CA 1
ATOM 921 C C . ILE A 1 126 ? 17.847 11.961 0.461 1.00 129.99 126 ILE A C 1
ATOM 922 O O . ILE A 1 126 ? 17.971 10.993 1.220 1.00 140.89 126 ILE A O 1
ATOM 927 N N . SER A 1 127 ? 17.831 11.825 -0.860 1.00 131.06 127 SER A N 1
ATOM 928 C CA . SER A 1 127 ? 18.093 10.551 -1.512 1.00 136.93 127 SER A CA 1
ATOM 929 C C . SER A 1 127 ? 19.341 10.607 -2.382 1.00 145.53 127 SER A C 1
ATOM 930 O O . SER A 1 127 ? 19.574 9.687 -3.178 1.00 149.66 127 SER A O 1
ATOM 933 N N . THR A 1 128 ? 20.151 11.661 -2.251 1.00 141.78 128 THR A N 1
ATOM 934 C CA . THR A 1 128 ? 21.361 11.776 -3.058 1.00 148.80 128 THR A CA 1
ATOM 935 C C . THR A 1 128 ? 22.479 10.891 -2.522 1.00 150.17 128 THR A C 1
ATOM 936 O O . THR A 1 128 ? 23.161 10.210 -3.297 1.00 151.93 128 THR A O 1
ATOM 940 N N . TYR A 1 129 ? 22.671 10.876 -1.206 1.00 142.21 129 TYR A N 1
ATOM 941 C CA . TYR A 1 129 ? 23.728 10.076 -0.612 1.00 139.85 129 TYR A CA 1
ATOM 942 C C . TYR A 1 129 ? 23.155 8.861 0.114 1.00 130.96 129 TYR A C 1
ATOM 943 O O . TYR A 1 129 ? 22.018 8.898 0.589 1.00 132.03 129 TYR A O 1
ATOM 952 N N . PRO A 1 130 ? 23.917 7.765 0.213 1.00 128.92 130 PRO A N 1
ATOM 953 C CA . PRO A 1 130 ? 23.363 6.522 0.773 1.00 124.64 130 PRO A CA 1
ATOM 954 C C . PRO A 1 130 ? 23.054 6.584 2.262 1.00 117.02 130 PRO A C 1
ATOM 955 O O . PRO A 1 130 ? 23.224 7.622 2.907 1.00 109.89 130 PRO A O 1
ATOM 959 N N . LEU A 1 131 ? 22.609 5.455 2.813 1.00 109.99 131 LEU A N 1
ATOM 960 C CA . LEU A 1 131 ? 21.956 5.405 4.111 1.00 99.69 131 LEU A CA 1
ATOM 961 C C . LEU A 1 131 ? 22.857 4.940 5.243 1.00 91.17 131 LEU A C 1
ATOM 962 O O . LEU A 1 131 ? 22.465 5.056 6.406 1.00 86.75 131 LEU A O 1
ATOM 967 N N . MET A 1 132 ? 24.041 4.418 4.946 1.00 97.56 132 MET A N 1
ATOM 968 C CA . MET A 1 132 ? 24.921 3.899 5.981 1.00 96.38 132 MET A CA 1
ATOM 969 C C . MET A 1 132 ? 26.364 4.148 5.575 1.00 100.49 132 MET A C 1
ATOM 970 O O . MET A 1 132 ? 26.705 4.097 4.391 1.00 102.03 132 MET A O 1
ATOM 975 N N . VAL A 1 133 ? 27.212 4.422 6.566 1.00 100.71 133 VAL A N 1
ATOM 976 C CA . VAL A 1 133 ? 28.630 4.653 6.317 1.00 97.79 133 VAL A CA 1
ATOM 977 C C . VAL A 1 133 ? 29.465 3.871 7.320 1.00 90.84 133 VAL A C 1
ATOM 978 O O . VAL A 1 133 ? 29.151 3.829 8.516 1.00 88.45 133 VAL A O 1
ATOM 982 N N . PHE A 1 134 ? 30.507 3.217 6.813 1.00 92.56 134 PHE A N 1
ATOM 983 C CA . PHE A 1 134 ? 31.489 2.506 7.615 1.00 92.43 134 PHE A CA 1
ATOM 984 C C . PHE A 1 134 ? 32.812 3.256 7.571 1.00 103.74 134 PHE A C 1
ATOM 985 O O . PHE A 1 134 ? 33.171 3.840 6.546 1.00 105.35 134 PHE A O 1
ATOM 993 N N . GLN A 1 135 ? 33.528 3.240 8.691 1.00 109.76 135 GLN A N 1
ATOM 994 C CA . GLN A 1 135 ? 34.833 3.881 8.821 1.00 106.24 135 GLN A CA 1
ATOM 995 C C . GLN A 1 135 ? 35.856 2.840 9.242 1.00 104.20 135 GLN A C 1
ATOM 996 O O . GLN A 1 135 ? 35.727 2.248 10.316 1.00 99.18 135 GLN A O 1
ATOM 1002 N N . LEU A 1 136 ? 36.869 2.636 8.410 1.00 110.31 136 LEU A N 1
ATOM 1003 C CA . LEU A 1 136 ? 37.988 1.744 8.699 1.00 106.72 136 LEU A CA 1
ATOM 1004 C C . LEU A 1 136 ? 39.203 2.636 8.943 1.00 105.53 136 LEU A C 1
ATOM 1005 O O . LEU A 1 136 ? 39.902 3.020 8.006 1.00 104.68 136 LEU A O 1
ATOM 1010 N N . THR A 1 137 ? 39.434 3.009 10.199 1.00 103.52 137 THR A N 1
ATOM 1011 C CA . THR A 1 137 ? 40.551 3.882 10.536 1.00 100.69 137 THR A CA 1
ATOM 1012 C C . THR A 1 137 ? 41.631 3.061 11.219 1.00 102.23 137 THR A C 1
ATOM 1013 O O . THR A 1 137 ? 41.376 2.418 12.242 1.00 106.15 137 THR A O 1
ATOM 1017 N N . ARG A 1 138 ? 42.824 3.066 10.633 1.00 105.61 138 ARG A N 1
ATOM 1018 C CA . ARG A 1 138 ? 43.936 2.234 11.069 1.00 116.05 138 ARG A CA 1
ATOM 1019 C C . ARG A 1 138 ? 44.984 3.102 11.753 1.00 115.40 138 ARG A C 1
ATOM 1020 O O . ARG A 1 138 ? 45.286 4.206 11.291 1.00 109.15 138 ARG A O 1
ATOM 1028 N N . PHE A 1 139 ? 45.536 2.595 12.850 1.00 118.37 139 PHE A N 1
ATOM 1029 C CA . PHE A 1 139 ? 46.374 3.368 13.748 1.00 120.01 139 PHE A CA 1
ATOM 1030 C C . PHE A 1 139 ? 47.850 3.022 13.544 1.00 125.84 139 PHE A C 1
ATOM 1031 O O . PHE A 1 139 ? 48.225 2.317 12.602 1.00 127.81 139 PHE A O 1
ATOM 1039 N N . LYS A 1 140 ? 48.700 3.525 14.444 1.00 120.52 140 LYS A N 1
ATOM 1040 C CA . LYS A 1 140 ? 50.124 3.208 14.423 1.00 119.86 140 LYS A CA 1
ATOM 1041 C C . LYS A 1 140 ? 50.396 1.809 14.959 1.00 119.38 140 LYS A C 1
ATOM 1042 O O . LYS A 1 140 ? 51.299 1.123 14.475 1.00 118.51 140 LYS A O 1
ATOM 1048 N N . CYS A 1 141 ? 49.624 1.374 15.955 1.00 120.84 141 CYS A N 1
ATOM 1049 C CA . CYS A 1 141 ? 49.829 0.074 16.581 1.00 119.39 141 CYS A CA 1
ATOM 1050 C C . CYS A 1 141 ? 49.370 -1.086 15.716 1.00 120.18 141 CYS A C 1
ATOM 1051 O O . CYS A 1 141 ? 49.589 -2.240 16.094 1.00 117.64 141 CYS A O 1
ATOM 1054 N N . GLY A 1 142 ? 48.749 -0.820 14.574 1.00 124.77 142 GLY A N 1
ATOM 1055 C CA . GLY A 1 142 ? 48.126 -1.853 13.785 1.00 130.12 142 GLY A CA 1
ATOM 1056 C C . GLY A 1 142 ? 46.670 -2.098 14.111 1.00 126.67 142 GLY A C 1
ATOM 1057 O O . GLY A 1 142 ? 45.976 -2.750 13.325 1.00 122.55 142 GLY A O 1
ATOM 1058 N N . GLY A 1 143 ? 46.190 -1.599 15.247 1.00 125.71 143 GLY A N 1
ATOM 1059 C CA . GLY A 1 143 ? 44.784 -1.696 15.572 1.00 119.98 143 GLY A CA 1
ATOM 1060 C C . GLY A 1 143 ? 43.928 -0.876 14.629 1.00 112.89 143 GLY A C 1
ATOM 1061 O O . GLY A 1 143 ? 44.408 -0.058 13.846 1.00 103.41 143 GLY A O 1
ATOM 1062 N N . VAL A 1 144 ? 42.617 -1.097 14.716 1.00 109.64 144 VAL A N 1
ATOM 1063 C CA . VAL A 1 144 ? 41.680 -0.482 13.788 1.00 105.54 144 VAL A CA 1
ATOM 1064 C C . VAL A 1 144 ? 40.380 -0.183 14.517 1.00 107.29 144 VAL A C 1
ATOM 1065 O O . VAL A 1 144 ? 40.003 -0.875 15.468 1.00 106.91 144 VAL A O 1
ATOM 1069 N N . ALA A 1 145 ? 39.708 0.878 14.082 1.00 102.83 145 ALA A N 1
ATOM 1070 C CA . ALA A 1 145 ? 38.370 1.212 14.547 1.00 95.36 145 ALA A CA 1
ATOM 1071 C C . ALA A 1 145 ? 37.428 1.220 13.357 1.00 98.99 145 ALA A C 1
ATOM 1072 O O . ALA A 1 145 ? 37.742 1.805 12.313 1.00 102.70 145 ALA A O 1
ATOM 1074 N N . LEU A 1 146 ? 36.285 0.558 13.510 1.00 94.04 146 LEU A N 1
ATOM 1075 C CA . LEU A 1 146 ? 35.272 0.460 12.463 1.00 88.70 146 LEU A CA 1
ATOM 1076 C C . LEU A 1 146 ? 34.028 1.178 12.966 1.00 85.40 146 LEU A C 1
ATOM 1077 O O . LEU A 1 146 ? 33.286 0.648 13.793 1.00 85.84 146 LEU A O 1
ATOM 1082 N N . GLY A 1 147 ? 33.821 2.390 12.475 1.00 87.31 147 GLY A N 1
ATOM 1083 C CA . GLY A 1 147 ? 32.686 3.197 12.876 1.00 86.41 147 GLY A CA 1
ATOM 1084 C C . GLY A 1 147 ? 31.485 3.025 11.974 1.00 87.77 147 GLY A C 1
ATOM 1085 O O . GLY A 1 147 ? 31.566 3.314 10.783 1.00 85.09 147 GLY A O 1
ATOM 1086 N N . VAL A 1 148 ? 30.377 2.547 12.523 1.00 86.78 148 VAL A N 1
ATOM 1087 C CA . VAL A 1 148 ? 29.153 2.329 11.765 1.00 86.82 148 VAL A CA 1
ATOM 1088 C C . VAL A 1 148 ? 28.194 3.478 12.034 1.00 86.96 148 VAL A C 1
ATOM 1089 O O . VAL A 1 148 ? 28.092 3.967 13.166 1.00 81.79 148 VAL A O 1
ATOM 1093 N N . ALA A 1 149 ? 27.519 3.939 10.980 1.00 87.13 149 ALA A N 1
ATOM 1094 C CA . ALA A 1 149 ? 26.475 4.951 11.102 1.00 82.50 149 ALA A CA 1
ATOM 1095 C C . ALA A 1 149 ? 25.330 4.583 10.177 1.00 81.29 149 ALA A C 1
ATOM 1096 O O . ALA A 1 149 ? 25.512 4.543 8.958 1.00 80.85 149 ALA A O 1
ATOM 1098 N N . ASN A 1 150 ? 24.156 4.339 10.760 1.00 74.93 150 ASN A N 1
ATOM 1099 C CA . ASN A 1 150 ? 22.997 3.809 10.060 1.00 67.83 150 ASN A CA 1
ATOM 1100 C C . ASN A 1 150 ? 21.824 4.768 10.162 1.00 72.32 150 ASN A C 1
ATOM 1101 O O . ASN A 1 150 ? 21.598 5.376 11.210 1.00 79.29 150 ASN A O 1
ATOM 1106 N N . GLU A 1 151 ? 20.979 4.753 9.141 1.00 72.97 151 GLU A N 1
ATOM 1107 C CA . GLU A 1 151 ? 19.775 5.610 9.164 1.00 77.04 151 GLU A CA 1
ATOM 1108 C C . GLU A 1 151 ? 18.699 4.886 9.969 1.00 75.35 151 GLU A C 1
ATOM 1109 O O . GLU A 1 151 ? 18.339 3.787 9.578 1.00 71.53 151 GLU A O 1
ATOM 1115 N N . HIS A 1 152 ? 18.135 5.525 10.993 1.00 80.02 152 HIS A N 1
ATOM 1116 C CA . HIS A 1 152 ? 17.125 4.868 11.867 1.00 79.16 152 HIS A CA 1
ATOM 1117 C C . HIS A 1 152 ? 15.856 4.504 11.098 1.00 77.02 152 HIS A C 1
ATOM 1118 O O . HIS A 1 152 ? 15.177 3.549 11.486 1.00 78.67 152 HIS A O 1
ATOM 1125 N N . HIS A 1 153 ? 15.491 5.289 10.102 1.00 73.32 153 HIS A N 1
ATOM 1126 C CA . HIS A 1 153 ? 14.272 4.917 9.355 1.00 75.92 153 HIS A CA 1
ATOM 1127 C C . HIS A 1 153 ? 14.491 3.539 8.731 1.00 71.90 153 HIS A C 1
ATOM 1128 O O . HIS A 1 153 ? 13.577 2.731 8.732 1.00 67.49 153 HIS A O 1
ATOM 1135 N N . LEU A 1 154 ? 15.694 3.254 8.268 1.00 73.01 154 LEU A N 1
ATOM 1136 C CA . LEU A 1 154 ? 15.850 1.997 7.551 1.00 65.13 154 LEU A CA 1
ATOM 1137 C C . LEU A 1 154 ? 15.781 0.808 8.496 1.00 67.84 154 LEU A C 1
ATOM 1138 O O . LEU A 1 154 ? 14.976 -0.104 8.294 1.00 75.50 154 LEU A O 1
ATOM 1143 N N . SER A 1 155 ? 16.610 0.805 9.535 1.00 65.43 155 SER A N 1
ATOM 1144 C CA . SER A 1 155 ? 16.717 -0.352 10.406 1.00 64.66 155 SER A CA 1
ATOM 1145 C C . SER A 1 155 ? 17.175 0.080 11.787 1.00 65.40 155 SER A C 1
ATOM 1146 O O . SER A 1 155 ? 17.829 1.111 11.945 1.00 67.12 155 SER A O 1
ATOM 1149 N N . ASP A 1 156 ? 16.821 -0.724 12.783 1.00 63.51 156 ASP A N 1
ATOM 1150 C CA . ASP A 1 156 ? 17.216 -0.484 14.160 1.00 70.37 156 ASP A CA 1
ATOM 1151 C C . ASP A 1 156 ? 18.567 -1.137 14.427 1.00 68.52 156 ASP A C 1
ATOM 1152 O O . ASP A 1 156 ? 19.236 -1.625 13.516 1.00 74.01 156 ASP A O 1
ATOM 1157 N N . GLY A 1 157 ? 18.985 -1.155 15.691 1.00 55.05 157 GLY A N 1
ATOM 1158 C CA . GLY A 1 157 ? 20.263 -1.751 16.026 1.00 64.57 157 GLY A CA 1
ATOM 1159 C C . GLY A 1 157 ? 20.301 -3.250 15.831 1.00 65.19 157 GLY A C 1
ATOM 1160 O O . GLY A 1 157 ? 21.352 -3.807 15.512 1.00 67.35 157 GLY A O 1
ATOM 1161 N N . VAL A 1 158 ? 19.167 -3.923 16.007 1.00 62.29 158 VAL A N 1
ATOM 1162 C CA . VAL A 1 158 ? 19.130 -5.371 15.840 1.00 59.31 158 VAL A CA 1
ATOM 1163 C C . VAL A 1 158 ? 19.380 -5.741 14.391 1.00 59.29 158 VAL A C 1
ATOM 1164 O O . VAL A 1 158 ? 20.171 -6.638 14.087 1.00 62.89 158 VAL A O 1
ATOM 1168 N N . ALA A 1 159 ? 18.721 -5.043 13.472 1.00 54.56 159 ALA A N 1
ATOM 1169 C CA . ALA A 1 159 ? 18.854 -5.371 12.062 1.00 59.60 159 ALA A CA 1
ATOM 1170 C C . ALA A 1 159 ? 20.238 -5.024 11.535 1.00 59.72 159 ALA A C 1
ATOM 1171 O O . ALA A 1 159 ? 20.843 -5.812 10.806 1.00 64.78 159 ALA A O 1
ATOM 1173 N N . ALA A 1 160 ? 20.761 -3.856 11.889 1.00 61.35 160 ALA A N 1
ATOM 1174 C CA . ALA A 1 160 ? 22.101 -3.499 11.442 1.00 64.26 160 ALA A CA 1
ATOM 1175 C C . ALA A 1 160 ? 23.156 -4.382 12.084 1.00 65.46 160 ALA A C 1
ATOM 1176 O O . ALA A 1 160 ? 24.180 -4.676 11.463 1.00 62.09 160 ALA A O 1
ATOM 1178 N N . LEU A 1 161 ? 22.920 -4.823 13.318 1.00 71.96 161 LEU A N 1
ATOM 1179 C CA . LEU A 1 161 ? 23.832 -5.756 13.962 1.00 71.29 161 LEU A CA 1
ATOM 1180 C C . LEU A 1 161 ? 23.821 -7.103 13.250 1.00 75.38 161 LEU A C 1
ATOM 1181 O O . LEU A 1 161 ? 24.875 -7.706 13.033 1.00 78.49 161 LEU A O 1
ATOM 1186 N N . HIS A 1 162 ? 22.638 -7.583 12.863 1.00 69.20 162 HIS A N 1
ATOM 1187 C CA . HIS A 1 162 ? 22.562 -8.801 12.064 1.00 70.54 162 HIS A CA 1
ATOM 1188 C C . HIS A 1 162 ? 23.251 -8.619 10.721 1.00 74.55 162 HIS A C 1
ATOM 1189 O O . HIS A 1 162 ? 23.882 -9.548 10.208 1.00 79.62 162 HIS A O 1
ATOM 1196 N N . PHE A 1 163 ? 23.137 -7.428 10.133 1.00 74.60 163 PHE A N 1
ATOM 1197 C CA . PHE A 1 163 ? 23.817 -7.162 8.871 1.00 70.82 163 PHE A CA 1
ATOM 1198 C C . PHE A 1 163 ? 25.325 -7.216 9.038 1.00 78.71 163 PHE A C 1
ATOM 1199 O O . PHE A 1 163 ? 26.025 -7.793 8.205 1.00 82.14 163 PHE A O 1
ATOM 1207 N N . ILE A 1 164 ? 25.844 -6.612 10.106 1.00 77.69 164 ILE A N 1
ATOM 1208 C CA . ILE A 1 164 ? 27.281 -6.654 10.351 1.00 77.82 164 ILE A CA 1
ATOM 1209 C C . ILE A 1 164 ? 27.733 -8.065 10.719 1.00 80.61 164 ILE A C 1
ATOM 1210 O O . ILE A 1 164 ? 28.865 -8.449 10.426 1.00 80.44 164 ILE A O 1
ATOM 1215 N N . ASN A 1 165 ? 26.858 -8.886 11.303 1.00 78.67 165 ASN A N 1
ATOM 1216 C CA . ASN A 1 165 ? 27.247 -10.270 11.570 1.00 72.13 165 ASN A CA 1
ATOM 1217 C C . ASN A 1 165 ? 27.279 -11.093 10.290 1.00 78.63 165 ASN A C 1
ATOM 1218 O O . ASN A 1 165 ? 28.135 -11.967 10.136 1.00 79.30 165 ASN A O 1
ATOM 1223 N N . THR A 1 166 ? 26.347 -10.839 9.366 1.00 86.88 166 THR A N 1
ATOM 1224 C CA . THR A 1 166 ? 26.430 -11.458 8.044 1.00 93.38 166 THR A CA 1
ATOM 1225 C C . THR A 1 166 ? 27.684 -11.001 7.313 1.00 88.09 166 THR A C 1
ATOM 1226 O O . THR A 1 166 ? 28.374 -11.799 6.672 1.00 97.37 166 THR A O 1
ATOM 1230 N N . TRP A 1 167 ? 27.980 -9.709 7.397 1.00 80.09 167 TRP A N 1
ATOM 1231 C CA . TRP A 1 167 ? 29.180 -9.106 6.835 1.00 88.80 167 TRP A CA 1
ATOM 1232 C C . TRP A 1 167 ? 30.452 -9.638 7.488 1.00 90.31 167 TRP A C 1
ATOM 1233 O O . TRP A 1 167 ? 31.526 -9.571 6.884 1.00 84.86 167 TRP A O 1
ATOM 1244 N N . ALA A 1 168 ? 30.343 -10.170 8.704 1.00 89.08 168 ALA A N 1
ATOM 1245 C CA . ALA A 1 168 ? 31.444 -10.876 9.346 1.00 89.62 168 ALA A CA 1
ATOM 1246 C C . ALA A 1 168 ? 31.573 -12.297 8.822 1.00 96.22 168 ALA A C 1
ATOM 1247 O O . ALA A 1 168 ? 32.660 -12.722 8.423 1.00 106.29 168 ALA A O 1
ATOM 1249 N N . HIS A 1 169 ? 30.472 -13.052 8.834 1.00 93.56 169 HIS A N 1
ATOM 1250 C CA . HIS A 1 169 ? 30.531 -14.456 8.439 1.00 92.73 169 HIS A CA 1
ATOM 1251 C C . HIS A 1 169 ? 30.871 -14.622 6.966 1.00 96.99 169 HIS A C 1
ATOM 1252 O O . HIS A 1 169 ? 31.431 -15.652 6.578 1.00 98.85 169 HIS A O 1
ATOM 1259 N N . LEU A 1 170 ? 30.551 -13.639 6.133 1.00 99.83 170 LEU A N 1
ATOM 1260 C CA . LEU A 1 170 ? 30.886 -13.720 4.720 1.00 110.17 170 LEU A CA 1
ATOM 1261 C C . LEU A 1 170 ? 32.282 -13.200 4.415 1.00 110.74 170 LEU A C 1
ATOM 1262 O O . LEU A 1 170 ? 32.670 -13.162 3.244 1.00 115.60 170 LEU A O 1
ATOM 1267 N N . SER A 1 171 ? 33.041 -12.802 5.433 1.00 101.64 171 SER A N 1
ATOM 1268 C CA . SER A 1 171 ? 34.453 -12.485 5.271 1.00 99.89 171 SER A CA 1
ATOM 1269 C C . SER A 1 171 ? 35.366 -13.571 5.812 1.00 101.43 171 SER A C 1
ATOM 1270 O O . SER A 1 171 ? 36.486 -13.720 5.320 1.00 105.53 171 SER A O 1
ATOM 1273 N N . ARG A 1 172 ? 34.909 -14.336 6.800 1.00 100.98 172 ARG A N 1
ATOM 1274 C CA . ARG A 1 172 ? 35.666 -15.438 7.373 1.00 97.05 172 ARG A CA 1
ATOM 1275 C C . ARG A 1 172 ? 35.441 -16.753 6.637 1.00 108.34 172 ARG A C 1
ATOM 1276 O O . ARG A 1 172 ? 35.814 -17.809 7.154 1.00 107.19 172 ARG A O 1
ATOM 1284 N N . GLY A 1 173 ? 34.844 -16.711 5.447 1.00 111.36 173 GLY A N 1
ATOM 1285 C CA . GLY A 1 173 ? 34.578 -17.914 4.682 1.00 111.26 173 GLY A CA 1
ATOM 1286 C C . GLY A 1 173 ? 33.468 -18.789 5.216 1.00 109.21 173 GLY A C 1
ATOM 1287 O O . GLY A 1 173 ? 33.363 -19.947 4.812 1.00 109.12 173 GLY A O 1
ATOM 1288 N N . ALA A 1 174 ? 32.652 -18.232 6.102 1.00 107.56 174 ALA A N 1
ATOM 1289 C CA . ALA A 1 174 ? 31.510 -18.993 6.642 1.00 103.15 174 ALA A CA 1
ATOM 1290 C C . ALA A 1 174 ? 30.254 -18.616 5.864 1.00 109.47 174 ALA A C 1
ATOM 1291 O O . ALA A 1 174 ? 30.289 -17.641 5.109 1.00 109.04 174 ALA A O 1
ATOM 1293 N N . PRO A 1 175 ? 29.172 -19.407 5.975 1.00 115.58 175 PRO A N 1
ATOM 1294 C CA . PRO A 1 175 ? 27.904 -19.139 5.308 1.00 109.04 175 PRO A CA 1
ATOM 1295 C C . PRO A 1 175 ? 27.104 -18.102 6.101 1.00 102.29 175 PRO A C 1
ATOM 1296 O O . PRO A 1 175 ? 27.447 -17.852 7.224 1.00 99.94 175 PRO A O 1
ATOM 1300 N N . ALA A 1 176 ? 25.984 -17.642 5.537 1.00 107.40 176 ALA A N 1
ATOM 1301 C CA . ALA A 1 176 ? 25.125 -16.594 6.140 1.00 103.44 176 ALA A CA 1
ATOM 1302 C C . ALA A 1 176 ? 24.710 -17.004 7.555 1.00 105.08 176 ALA A C 1
ATOM 1303 O O . ALA A 1 176 ? 24.380 -18.168 7.784 1.00 116.96 176 ALA A O 1
ATOM 1305 N N . PRO A 1 177 ? 24.623 -16.042 8.487 1.00 97.74 177 PRO A N 1
ATOM 1306 C CA . PRO A 1 177 ? 24.443 -16.343 9.911 1.00 105.13 177 PRO A CA 1
ATOM 1307 C C . PRO A 1 177 ? 23.214 -17.044 10.502 1.00 109.99 177 PRO A C 1
ATOM 1308 O O . PRO A 1 177 ? 23.400 -17.918 11.319 1.00 102.93 177 PRO A O 1
ATOM 1312 N N . THR A 1 178 ? 22.003 -16.633 10.139 1.00 109.29 178 THR A N 1
ATOM 1313 C CA . THR A 1 178 ? 20.825 -17.300 10.743 1.00 105.17 178 THR A CA 1
ATOM 1314 C C . THR A 1 178 ? 19.718 -17.350 9.709 1.00 94.04 178 THR A C 1
ATOM 1315 O O . THR A 1 178 ? 19.918 -17.941 8.641 1.00 88.37 178 THR A O 1
ATOM 1319 N N . PRO A 1 179 ? 18.557 -16.747 10.036 1.00 87.97 179 PRO A N 1
ATOM 1320 C CA . PRO A 1 179 ? 17.475 -16.632 9.091 1.00 86.17 179 PRO A CA 1
ATOM 1321 C C . PRO A 1 179 ? 17.950 -15.491 8.192 1.00 83.80 179 PRO A C 1
ATOM 1322 O O . PRO A 1 179 ? 18.354 -14.482 8.700 1.00 89.54 179 PRO A O 1
ATOM 1326 N N . LEU A 1 180 ? 17.805 -15.685 6.876 1.00 75.12 180 LEU A N 1
ATOM 1327 C CA . LEU A 1 180 ? 18.163 -14.669 5.852 1.00 74.52 180 LEU A CA 1
ATOM 1328 C C . LEU A 1 180 ? 17.235 -13.468 6.055 1.00 72.23 180 LEU A C 1
ATOM 1329 O O . LEU A 1 180 ? 16.058 -13.689 6.401 1.00 69.07 180 LEU A O 1
ATOM 1334 N N . PRO A 1 181 ? 17.684 -12.217 5.811 1.00 74.22 181 PRO A N 1
ATOM 1335 C CA . PRO A 1 181 ? 16.849 -11.038 6.062 1.00 84.49 181 PRO A CA 1
ATOM 1336 C C . PRO A 1 181 ? 15.538 -10.982 5.261 1.00 80.34 181 PRO A C 1
ATOM 1337 O O . PRO A 1 181 ? 15.538 -11.284 4.082 1.00 84.07 181 PRO A O 1
ATOM 1341 N N . HIS A 1 182 ? 14.463 -10.588 5.952 1.00 79.43 182 HIS A N 1
ATOM 1342 C CA . HIS A 1 182 ? 13.120 -10.430 5.412 1.00 76.29 182 HIS A CA 1
ATOM 1343 C C . HIS A 1 182 ? 12.856 -8.945 5.231 1.00 74.20 182 HIS A C 1
ATOM 1344 O O . HIS A 1 182 ? 12.995 -8.173 6.180 1.00 73.66 182 HIS A O 1
ATOM 1351 N N . PHE A 1 183 ? 12.470 -8.547 4.022 1.00 76.31 183 PHE A N 1
ATOM 1352 C CA . PHE A 1 183 ? 12.421 -7.140 3.659 1.00 73.84 183 PHE A CA 1
ATOM 1353 C C . PHE A 1 183 ? 11.017 -6.566 3.525 1.00 82.49 183 PHE A C 1
ATOM 1354 O O . PHE A 1 183 ? 10.886 -5.353 3.342 1.00 87.98 183 PHE A O 1
ATOM 1362 N N . ASP A 1 184 ? 9.971 -7.379 3.615 1.00 76.94 184 ASP A N 1
ATOM 1363 C CA . ASP A 1 184 ? 8.601 -6.883 3.539 1.00 72.03 184 ASP A CA 1
ATOM 1364 C C . ASP A 1 184 ? 8.150 -6.501 4.942 1.00 69.62 184 ASP A C 1
ATOM 1365 O O . ASP A 1 184 ? 8.031 -7.361 5.817 1.00 69.37 184 ASP A O 1
ATOM 1370 N N . ARG A 1 185 ? 7.901 -5.214 5.159 1.00 64.16 185 ARG A N 1
ATOM 1371 C CA . ARG A 1 185 ? 7.465 -4.710 6.451 1.00 57.59 185 ARG A CA 1
ATOM 1372 C C . ARG A 1 185 ? 5.951 -4.733 6.613 1.00 67.70 185 ARG A C 1
ATOM 1373 O O . ARG A 1 185 ? 5.418 -4.013 7.461 1.00 68.11 185 ARG A O 1
ATOM 1381 N N . SER A 1 186 ? 5.245 -5.542 5.821 1.00 74.82 186 SER A N 1
ATOM 1382 C CA . SER A 1 186 ? 3.792 -5.590 5.901 1.00 65.80 186 SER A CA 1
ATOM 1383 C C . SER A 1 186 ? 3.298 -6.203 7.200 1.00 59.18 186 SER A C 1
ATOM 1384 O O . SER A 1 186 ? 2.119 -6.054 7.524 1.00 60.49 186 SER A O 1
ATOM 1387 N N . SER A 1 187 ? 4.162 -6.883 7.948 1.00 52.03 187 SER A N 1
ATOM 1388 C CA . SER A 1 187 ? 3.752 -7.422 9.235 1.00 53.01 187 SER A CA 1
ATOM 1389 C C . SER A 1 187 ? 3.556 -6.336 10.277 1.00 56.07 187 SER A C 1
ATOM 1390 O O . SER A 1 187 ? 2.844 -6.563 11.258 1.00 51.82 187 SER A O 1
ATOM 1393 N N . LEU A 1 188 ? 4.170 -5.170 10.093 1.00 58.92 188 LEU A N 1
ATOM 1394 C CA . LEU A 1 188 ? 3.945 -4.018 10.955 1.00 53.54 188 LEU A CA 1
ATOM 1395 C C . LEU A 1 188 ? 2.967 -3.029 10.340 1.00 57.96 188 LEU A C 1
ATOM 1396 O O . LEU A 1 188 ? 3.041 -1.829 10.612 1.00 55.37 188 LEU A O 1
ATOM 1401 N N . SER A 1 189 ? 2.049 -3.511 9.516 1.00 60.27 189 SER A N 1
ATOM 1402 C CA . SER A 1 189 ? 1.023 -2.653 8.956 1.00 57.07 189 SER A CA 1
ATOM 1403 C C . SER A 1 189 ? -0.128 -2.497 9.936 1.00 47.37 189 SER A C 1
ATOM 1404 O O . SER A 1 189 ? -0.359 -3.341 10.798 1.00 45.45 189 SER A O 1
ATOM 1407 N N . ALA A 1 190 ? -0.855 -1.398 9.794 1.00 47.45 190 ALA A N 1
ATOM 1408 C CA . ALA A 1 190 ? -2.006 -1.152 10.640 1.00 48.50 190 ALA A CA 1
ATOM 1409 C C . ALA A 1 190 ? -3.135 -2.117 10.294 1.00 52.89 190 ALA A C 1
ATOM 1410 O O . ALA A 1 190 ? -3.118 -2.796 9.269 1.00 53.46 190 ALA A O 1
ATOM 1412 N N . ARG A 1 191 ? -4.131 -2.178 11.171 1.00 50.80 191 ARG A N 1
ATOM 1413 C CA . ARG A 1 191 ? -5.290 -3.013 10.918 1.00 43.04 191 ARG A CA 1
ATOM 1414 C C . ARG A 1 191 ? -6.149 -2.400 9.820 1.00 49.47 191 ARG A C 1
ATOM 1415 O O . ARG A 1 191 ? -5.845 -1.345 9.267 1.00 49.72 191 ARG A O 1
ATOM 1423 N N . ASN A 1 192 ? -7.239 -3.079 9.501 1.00 63.12 192 ASN A N 1
ATOM 1424 C CA . ASN A 1 192 ? -8.246 -2.558 8.586 1.00 67.67 192 ASN A CA 1
ATOM 1425 C C . ASN A 1 192 ? -9.616 -2.963 9.111 1.00 69.99 192 ASN A C 1
ATOM 1426 O O . ASN A 1 192 ? -9.997 -4.135 9.004 1.00 71.87 192 ASN A O 1
ATOM 1431 N N . PRO A 1 193 ? -10.381 -2.034 9.698 1.00 68.59 193 PRO A N 1
ATOM 1432 C CA . PRO A 1 193 ? -10.050 -0.617 9.859 1.00 64.27 193 PRO A CA 1
ATOM 1433 C C . PRO A 1 193 ? -9.191 -0.335 11.089 1.00 60.98 193 PRO A C 1
ATOM 1434 O O . PRO A 1 193 ? -9.139 -1.161 11.988 1.00 66.19 193 PRO A O 1
ATOM 1438 N N . PRO A 1 194 ? -8.521 0.815 11.124 1.00 53.67 194 PRO A N 1
ATOM 1439 C CA . PRO A 1 194 ? -7.729 1.177 12.304 1.00 62.04 194 PRO A CA 1
ATOM 1440 C C . PRO A 1 194 ? -8.637 1.558 13.462 1.00 64.64 194 PRO A C 1
ATOM 1441 O O . PRO A 1 194 ? -9.421 2.500 13.369 1.00 60.37 194 PRO A O 1
ATOM 1445 N N . GLN A 1 195 ? -8.528 0.814 14.558 1.00 67.29 195 GLN A N 1
ATOM 1446 C CA . GLN A 1 195 ? -9.304 1.066 15.769 1.00 72.68 195 GLN A CA 1
ATOM 1447 C C . GLN A 1 195 ? -8.367 1.162 16.965 1.00 74.99 195 GLN A C 1
ATOM 1448 O O . GLN A 1 195 ? -7.999 0.144 17.564 1.00 68.26 195 GLN A O 1
ATOM 1454 N N . PRO A 1 196 ? -7.955 2.369 17.340 1.00 65.80 196 PRO A N 1
ATOM 1455 C CA . PRO A 1 196 ? -7.229 2.533 18.597 1.00 63.43 196 PRO A CA 1
ATOM 1456 C C . PRO A 1 196 ? -8.128 2.231 19.781 1.00 68.65 196 PRO A C 1
ATOM 1457 O O . PRO A 1 196 ? -9.327 2.507 19.764 1.00 73.63 196 PRO A O 1
ATOM 1461 N N . GLN A 1 197 ? -7.530 1.654 20.823 1.00 71.61 197 GLN A N 1
ATOM 1462 C CA . GLN A 1 197 ? -8.269 1.290 22.020 1.00 66.15 197 GLN A CA 1
ATOM 1463 C C . GLN A 1 197 ? -7.649 1.830 23.300 1.00 67.51 197 GLN A C 1
ATOM 1464 O O . GLN A 1 197 ? -8.224 1.629 24.374 1.00 70.31 197 GLN A O 1
ATOM 1470 N N . PHE A 1 198 ? -6.508 2.511 23.223 1.00 67.82 198 PHE A N 1
ATOM 1471 C CA . PHE A 1 198 ? -5.817 3.026 24.394 1.00 65.98 198 PHE A CA 1
ATOM 1472 C C . PHE A 1 198 ? -5.377 4.462 24.153 1.00 70.47 198 PHE A C 1
ATOM 1473 O O . PHE A 1 198 ? -5.240 4.911 23.014 1.00 71.34 198 PHE A O 1
ATOM 1481 N N . SER A 1 199 ? -5.160 5.182 25.248 1.00 59.97 199 SER A N 1
ATOM 1482 C CA . SER A 1 199 ? -4.575 6.512 25.199 1.00 58.29 199 SER A CA 1
ATOM 1483 C C . SER A 1 199 ? -3.065 6.375 25.322 1.00 65.85 199 SER A C 1
ATOM 1484 O O . SER A 1 199 ? -2.565 5.884 26.336 1.00 76.86 199 SER A O 1
ATOM 1487 N N . HIS A 1 200 ? -2.340 6.805 24.296 1.00 66.55 200 HIS A N 1
ATOM 1488 C CA . HIS A 1 200 ? -0.909 6.555 24.186 1.00 60.43 200 HIS A CA 1
ATOM 1489 C C . HIS A 1 200 ? -0.142 7.777 24.666 1.00 60.50 200 HIS A C 1
ATOM 1490 O O . HIS A 1 200 ? -0.195 8.836 24.041 1.00 67.13 200 HIS A O 1
ATOM 1497 N N . ALA A 1 201 ? 0.576 7.623 25.769 1.00 55.90 201 ALA A N 1
ATOM 1498 C CA . ALA A 1 201 ? 1.446 8.673 26.269 1.00 53.15 201 ALA A CA 1
ATOM 1499 C C . ALA A 1 201 ? 2.814 8.661 25.613 1.00 51.80 201 ALA A C 1
ATOM 1500 O O . ALA A 1 201 ? 3.620 9.552 25.888 1.00 52.77 201 ALA A O 1
ATOM 1502 N N . GLU A 1 202 ? 3.098 7.677 24.763 1.00 55.15 202 GLU A N 1
ATOM 1503 C CA . GLU A 1 202 ? 4.369 7.651 24.056 1.00 58.93 202 GLU A CA 1
ATOM 1504 C C . GLU A 1 202 ? 4.308 8.726 22.990 1.00 64.55 202 GLU A C 1
ATOM 1505 O O . GLU A 1 202 ? 5.354 9.175 22.516 1.00 69.77 202 GLU A O 1
ATOM 1511 N N . TYR A 1 203 ? 3.108 9.149 22.608 1.00 55.62 203 TYR A N 1
ATOM 1512 C CA . TYR A 1 203 ? 2.906 10.182 21.625 1.00 55.93 203 TYR A CA 1
ATOM 1513 C C . TYR A 1 203 ? 2.635 11.641 22.092 1.00 57.23 203 TYR A C 1
ATOM 1514 O O . TYR A 1 203 ? 2.968 12.622 21.422 1.00 71.33 203 TYR A O 1
ATOM 1523 N N . GLN A 1 204 ? 2.071 11.756 23.288 1.00 51.89 204 GLN A N 1
ATOM 1524 C CA . GLN A 1 204 ? 2.024 13.036 23.965 1.00 52.36 204 GLN A CA 1
ATOM 1525 C C . GLN A 1 204 ? 3.356 13.707 24.301 1.00 54.96 204 GLN A C 1
ATOM 1526 O O . GLN A 1 204 ? 4.352 13.030 24.547 1.00 55.68 204 GLN A O 1
ATOM 1532 N N . PRO A 1 205 ? 3.408 15.039 24.298 1.00 60.62 205 PRO A N 1
ATOM 1533 C CA . PRO A 1 205 ? 4.700 15.713 24.395 1.00 61.77 205 PRO A CA 1
ATOM 1534 C C . PRO A 1 205 ? 5.335 15.496 25.752 1.00 61.45 205 PRO A C 1
ATOM 1535 O O . PRO A 1 205 ? 4.638 15.254 26.751 1.00 57.32 205 PRO A O 1
ATOM 1539 N N . PRO A 1 206 ? 6.660 15.569 25.843 1.00 58.36 206 PRO A N 1
ATOM 1540 C CA . PRO A 1 206 ? 7.345 15.304 27.102 1.00 57.54 206 PRO A CA 1
ATOM 1541 C C . PRO A 1 206 ? 7.141 16.436 28.088 1.00 64.55 206 PRO A C 1
ATOM 1542 O O . PRO A 1 206 ? 6.877 17.576 27.686 1.00 72.16 206 PRO A O 1
ATOM 1546 N N . PRO A 1 207 ? 7.266 16.168 29.387 1.00 66.38 207 PRO A N 1
ATOM 1547 C CA . PRO A 1 207 ? 7.018 17.189 30.420 1.00 69.11 207 PRO A CA 1
ATOM 1548 C C . PRO A 1 207 ? 8.196 18.143 30.614 1.00 71.15 207 PRO A C 1
ATOM 1549 O O . PRO A 1 207 ? 8.972 18.063 31.558 1.00 80.10 207 PRO A O 1
ATOM 1553 N N . THR A 1 208 ? 8.336 19.084 29.696 1.00 78.65 208 THR A N 1
ATOM 1554 C CA . THR A 1 208 ? 9.359 20.111 29.809 1.00 86.74 208 THR A CA 1
ATOM 1555 C C . THR A 1 208 ? 8.784 21.288 30.598 1.00 87.39 208 THR A C 1
ATOM 1556 O O . THR A 1 208 ? 7.829 21.124 31.360 1.00 86.92 208 THR A O 1
ATOM 1560 N N . LEU A 1 209 ? 9.374 22.473 30.438 1.00 97.78 209 LEU A N 1
ATOM 1561 C CA . LEU A 1 209 ? 8.882 23.716 31.040 1.00 95.44 209 LEU A CA 1
ATOM 1562 C C . LEU A 1 209 ? 8.954 23.667 32.565 1.00 88.74 209 LEU A C 1
ATOM 1563 O O . LEU A 1 209 ? 7.972 23.905 33.268 1.00 89.23 209 LEU A O 1
ATOM 1568 N N . GLU A 1 210 ? 10.137 23.347 33.069 1.00 81.13 210 GLU A N 1
ATOM 1569 C CA . GLU A 1 210 ? 10.457 23.436 34.483 1.00 81.64 210 GLU A CA 1
ATOM 1570 C C . GLU A 1 210 ? 11.163 24.759 34.743 1.00 82.30 210 GLU A C 1
ATOM 1571 O O . GLU A 1 210 ? 11.518 25.480 33.813 1.00 83.12 210 GLU A O 1
ATOM 1577 N N . ASN A 1 211 ? 11.397 25.066 36.012 1.00 75.82 211 ASN A N 1
ATOM 1578 C CA . ASN A 1 211 ? 12.213 26.228 36.333 1.00 76.79 211 ASN A CA 1
ATOM 1579 C C . ASN A 1 211 ? 13.566 26.117 35.625 1.00 73.81 211 ASN A C 1
ATOM 1580 O O . ASN A 1 211 ? 14.218 25.071 35.710 1.00 72.05 211 ASN A O 1
ATOM 1585 N N . PRO A 1 212 ? 14.017 27.161 34.940 1.00 69.49 212 PRO A N 1
ATOM 1586 C CA . PRO A 1 212 ? 15.121 27.008 33.990 1.00 63.14 212 PRO A CA 1
ATOM 1587 C C . PRO A 1 212 ? 16.434 26.640 34.664 1.00 66.45 212 PRO A C 1
ATOM 1588 O O . PRO A 1 212 ? 16.654 26.889 35.848 1.00 72.02 212 PRO A O 1
ATOM 1592 N N . LEU A 1 213 ? 17.309 26.020 33.883 1.00 66.81 213 LEU A N 1
ATOM 1593 C CA . LEU A 1 213 ? 18.563 25.483 34.397 1.00 68.99 213 LEU A CA 1
ATOM 1594 C C . LEU A 1 213 ? 19.660 26.536 34.329 1.00 62.83 213 LEU A C 1
ATOM 1595 O O . LEU A 1 213 ? 19.791 27.222 33.319 1.00 60.91 213 LEU A O 1
ATOM 1600 N N . PRO A 1 214 ? 20.462 26.683 35.387 1.00 68.34 214 PRO A N 1
ATOM 1601 C CA . PRO A 1 214 ? 21.549 27.670 35.328 1.00 74.24 214 PRO A CA 1
ATOM 1602 C C . PRO A 1 214 ? 22.691 27.260 34.422 1.00 75.64 214 PRO A C 1
ATOM 1603 O O . PRO A 1 214 ? 23.212 28.101 33.680 1.00 78.00 214 PRO A O 1
ATOM 1607 N N . HIS A 1 215 ? 23.099 25.998 34.457 1.00 78.24 215 HIS A N 1
ATOM 1608 C CA . HIS A 1 215 ? 24.185 25.506 33.626 1.00 84.61 215 HIS A CA 1
ATOM 1609 C C . HIS A 1 215 ? 23.651 24.607 32.518 1.00 80.07 215 HIS A C 1
ATOM 1610 O O . HIS A 1 215 ? 22.633 23.931 32.673 1.00 68.57 215 HIS A O 1
ATOM 1617 N N . THR A 1 216 ? 24.355 24.617 31.394 1.00 86.26 216 THR A N 1
ATOM 1618 C CA . THR A 1 216 ? 23.989 23.852 30.213 1.00 83.88 216 THR A CA 1
ATOM 1619 C C . THR A 1 216 ? 25.058 22.858 29.786 1.00 89.99 216 THR A C 1
ATOM 1620 O O . THR A 1 216 ? 24.729 21.851 29.160 1.00 90.61 216 THR A O 1
ATOM 1624 N N . ASP A 1 217 ? 26.322 23.102 30.124 1.00 93.17 217 ASP A N 1
ATOM 1625 C CA . ASP A 1 217 ? 27.382 22.164 29.784 1.00 96.69 217 ASP A CA 1
ATOM 1626 C C . ASP A 1 217 ? 27.174 20.848 30.525 1.00 97.24 217 ASP A C 1
ATOM 1627 O O . ASP A 1 217 ? 26.658 20.813 31.645 1.00 94.74 217 ASP A O 1
ATOM 1632 N N . ILE A 1 218 ? 27.589 19.754 29.888 1.00 95.92 218 ILE A N 1
ATOM 1633 C CA . ILE A 1 218 ? 27.298 18.406 30.351 1.00 85.68 218 ILE A CA 1
ATOM 1634 C C . ILE A 1 218 ? 28.598 17.632 30.518 1.00 84.15 218 ILE A C 1
ATOM 1635 O O . ILE A 1 218 ? 29.677 18.087 30.146 1.00 84.97 218 ILE A O 1
ATOM 1640 N N . ALA A 1 219 ? 28.468 16.431 31.073 1.00 86.69 219 ALA A N 1
ATOM 1641 C CA . ALA A 1 219 ? 29.582 15.532 31.314 1.00 84.74 219 ALA A CA 1
ATOM 1642 C C . ALA A 1 219 ? 29.115 14.100 31.110 1.00 82.92 219 ALA A C 1
ATOM 1643 O O . ALA A 1 219 ? 27.997 13.736 31.488 1.00 76.23 219 ALA A O 1
ATOM 1645 N N . HIS A 1 220 ? 29.983 13.300 30.510 1.00 86.75 220 HIS A N 1
ATOM 1646 C CA . HIS A 1 220 ? 29.750 11.885 30.274 1.00 82.74 220 HIS A CA 1
ATOM 1647 C C . HIS A 1 220 ? 30.525 11.054 31.290 1.00 91.86 220 HIS A C 1
ATOM 1648 O O . HIS A 1 220 ? 31.682 11.354 31.597 1.00 99.15 220 HIS A O 1
ATOM 1655 N N . SER A 1 221 ? 29.891 10.007 31.808 1.00 79.90 221 SER A N 1
ATOM 1656 C CA . SER A 1 221 ? 30.552 9.115 32.746 1.00 78.99 221 SER A CA 1
ATOM 1657 C C . SER A 1 221 ? 30.069 7.694 32.522 1.00 79.45 221 SER A C 1
ATOM 1658 O O . SER A 1 221 ? 28.874 7.458 32.337 1.00 80.16 221 SER A O 1
ATOM 1661 N N . ARG A 1 222 ? 31.008 6.753 32.562 1.00 78.41 222 ARG A N 1
ATOM 1662 C CA . ARG A 1 222 ? 30.755 5.343 32.297 1.00 68.97 222 ARG A CA 1
ATOM 1663 C C . ARG A 1 222 ? 31.186 4.547 33.517 1.00 61.09 222 ARG A C 1
ATOM 1664 O O . ARG A 1 222 ? 32.363 4.568 33.886 1.00 67.68 222 ARG A O 1
ATOM 1672 N N . PHE A 1 223 ? 30.241 3.852 34.137 1.00 54.72 223 PHE A N 1
ATOM 1673 C CA . PHE A 1 223 ? 30.426 3.264 35.452 1.00 62.92 223 PHE A CA 1
ATOM 1674 C C . PHE A 1 223 ? 30.382 1.743 35.395 1.00 75.74 223 PHE A C 1
ATOM 1675 O O . PHE A 1 223 ? 29.681 1.157 34.569 1.00 77.07 223 PHE A O 1
ATOM 1683 N N . LYS A 1 224 ? 31.127 1.111 36.298 1.00 76.00 224 LYS A N 1
ATOM 1684 C CA . LYS A 1 224 ? 31.127 -0.334 36.469 1.00 64.75 224 LYS A CA 1
ATOM 1685 C C . LYS A 1 224 ? 30.349 -0.684 37.726 1.00 65.86 224 LYS A C 1
ATOM 1686 O O . LYS A 1 224 ? 30.508 -0.032 38.758 1.00 65.91 224 LYS A O 1
ATOM 1692 N N . LEU A 1 225 ? 29.495 -1.700 37.635 1.00 70.62 225 LEU A N 1
ATOM 1693 C CA . LEU A 1 225 ? 28.655 -2.125 38.754 1.00 79.52 225 LEU A CA 1
ATOM 1694 C C . LEU A 1 225 ? 28.715 -3.645 38.876 1.00 87.03 225 LEU A C 1
ATOM 1695 O O . LEU A 1 225 ? 27.975 -4.356 38.195 1.00 94.80 225 LEU A O 1
ATOM 1700 N N . THR A 1 226 ? 29.587 -4.144 39.745 1.00 87.16 226 THR A N 1
ATOM 1701 C CA . THR A 1 226 ? 29.708 -5.572 39.996 1.00 86.02 226 THR A CA 1
ATOM 1702 C C . THR A 1 226 ? 28.818 -6.039 41.136 1.00 93.08 226 THR A C 1
ATOM 1703 O O . THR A 1 226 ? 28.918 -7.195 41.555 1.00 91.43 226 THR A O 1
ATOM 1707 N N . ARG A 1 227 ? 27.948 -5.172 41.636 1.00 96.62 227 ARG A N 1
ATOM 1708 C CA . ARG A 1 227 ? 27.084 -5.475 42.770 1.00 101.61 227 ARG A CA 1
ATOM 1709 C C . ARG A 1 227 ? 25.632 -5.664 42.336 1.00 96.54 227 ARG A C 1
ATOM 1710 O O . ARG A 1 227 ? 24.696 -5.285 43.040 1.00 87.28 227 ARG A O 1
ATOM 1718 N N . ASP A 1 228 ? 25.436 -6.267 41.162 1.00 86.76 228 ASP A N 1
ATOM 1719 C CA . ASP A 1 228 ? 24.085 -6.544 40.696 1.00 93.63 228 ASP A CA 1
ATOM 1720 C C . ASP A 1 228 ? 23.383 -7.552 41.592 1.00 105.45 228 ASP A C 1
ATOM 1721 O O . ASP A 1 228 ? 22.153 -7.541 41.695 1.00 105.39 228 ASP A O 1
ATOM 1726 N N . GLN A 1 229 ? 24.147 -8.417 42.256 1.00 104.41 229 GLN A N 1
ATOM 1727 C CA . GLN A 1 229 ? 23.597 -9.585 42.939 1.00 95.71 229 GLN A CA 1
ATOM 1728 C C . GLN A 1 229 ? 23.007 -9.204 44.297 1.00 97.87 229 GLN A C 1
ATOM 1729 O O . GLN A 1 229 ? 23.401 -9.706 45.347 1.00 109.87 229 GLN A O 1
ATOM 1735 N N . LEU A 1 230 ? 22.034 -8.299 44.260 1.00 100.38 230 LEU A N 1
ATOM 1736 C CA . LEU A 1 230 ? 21.319 -7.925 45.472 1.00 103.38 230 LEU A CA 1
ATOM 1737 C C . LEU A 1 230 ? 19.967 -7.337 45.101 1.00 111.49 230 LEU A C 1
ATOM 1738 O O . LEU A 1 230 ? 19.880 -6.486 44.213 1.00 105.93 230 LEU A O 1
ATOM 1743 N N . ASN A 1 231 ? 18.919 -7.813 45.770 1.00 112.97 231 ASN A N 1
ATOM 1744 C CA . ASN A 1 231 ? 17.587 -7.225 45.702 1.00 110.11 231 ASN A CA 1
ATOM 1745 C C . ASN A 1 231 ? 17.130 -6.926 47.119 1.00 109.41 231 ASN A C 1
ATOM 1746 O O . ASN A 1 231 ? 17.031 -7.838 47.946 1.00 106.24 231 ASN A O 1
ATOM 1751 N N . SER A 1 232 ? 16.858 -5.653 47.398 1.00 107.50 232 SER A N 1
ATOM 1752 C CA . SER A 1 232 ? 16.400 -5.219 48.713 1.00 108.52 232 SER A CA 1
ATOM 1753 C C . SER A 1 232 ? 14.896 -4.990 48.635 1.00 107.69 232 SER A C 1
ATOM 1754 O O . SER A 1 232 ? 14.412 -3.867 48.528 1.00 107.80 232 SER A O 1
ATOM 1757 N N . LEU A 1 233 ? 14.152 -6.088 48.691 1.00 109.64 233 LEU A N 1
ATOM 1758 C CA . LEU A 1 233 ? 12.698 -6.047 48.604 1.00 112.92 233 LEU A CA 1
ATOM 1759 C C . LEU A 1 233 ? 12.097 -5.245 49.755 1.00 121.02 233 LEU A C 1
ATOM 1760 O O . LEU A 1 233 ? 11.720 -4.086 49.593 1.00 131.43 233 LEU A O 1
ATOM 1765 N N . TYR A 1 250 ? 9.938 -9.328 38.621 1.00 72.66 250 TYR A N 1
ATOM 1766 C CA . TYR A 1 250 ? 10.738 -8.212 38.137 1.00 64.75 250 TYR A CA 1
ATOM 1767 C C . TYR A 1 250 ? 11.979 -8.695 37.399 1.00 66.15 250 TYR A C 1
ATOM 1768 O O . TYR A 1 250 ? 12.657 -9.617 37.841 1.00 65.86 250 TYR A O 1
ATOM 1777 N N . SER A 1 251 ? 12.268 -8.065 36.267 1.00 60.61 251 SER A N 1
ATOM 1778 C CA . SER A 1 251 ? 13.481 -8.349 35.524 1.00 69.31 251 SER A CA 1
ATOM 1779 C C . SER A 1 251 ? 14.675 -7.684 36.189 1.00 58.94 251 SER A C 1
ATOM 1780 O O . SER A 1 251 ? 14.533 -6.842 37.072 1.00 64.14 251 SER A O 1
ATOM 1783 N N . THR A 1 252 ? 15.873 -8.080 35.764 1.00 53.03 252 THR A N 1
ATOM 1784 C CA . THR A 1 252 ? 17.056 -7.327 36.151 1.00 52.89 252 THR A CA 1
ATOM 1785 C C . THR A 1 252 ? 17.006 -5.930 35.564 1.00 56.91 252 THR A C 1
ATOM 1786 O O . THR A 1 252 ? 17.351 -4.950 36.233 1.00 55.86 252 THR A O 1
ATOM 1790 N N . PHE A 1 253 ? 16.541 -5.817 34.319 1.00 62.94 253 PHE A N 1
ATOM 1791 C CA . PHE A 1 253 ? 16.458 -4.520 33.656 1.00 57.58 253 PHE A CA 1
ATOM 1792 C C . PHE A 1 253 ? 15.496 -3.585 34.369 1.00 55.31 253 PHE A C 1
ATOM 1793 O O . PHE A 1 253 ? 15.776 -2.396 34.511 1.00 52.39 253 PHE A O 1
ATOM 1801 N N . GLU A 1 254 ? 14.355 -4.096 34.822 1.00 58.14 254 GLU A N 1
ATOM 1802 C CA . GLU A 1 254 ? 13.368 -3.229 35.451 1.00 58.36 254 GLU A CA 1
ATOM 1803 C C . GLU A 1 254 ? 13.877 -2.688 36.779 1.00 56.62 254 GLU A C 1
ATOM 1804 O O . GLU A 1 254 ? 13.747 -1.493 37.057 1.00 61.87 254 GLU A O 1
ATOM 1810 N N . VAL A 1 255 ? 14.485 -3.543 37.600 1.00 57.02 255 VAL A N 1
ATOM 1811 C CA . VAL A 1 255 ? 15.040 -3.091 38.874 1.00 57.59 255 VAL A CA 1
ATOM 1812 C C . VAL A 1 255 ? 16.170 -2.099 38.637 1.00 54.40 255 VAL A C 1
ATOM 1813 O O . VAL A 1 255 ? 16.244 -1.048 39.285 1.00 51.05 255 VAL A O 1
ATOM 1817 N N . LEU A 1 256 ? 17.063 -2.414 37.698 1.00 48.34 256 LEU A N 1
ATOM 1818 C CA . LEU A 1 256 ? 18.193 -1.531 37.443 1.00 43.28 256 LEU A CA 1
ATOM 1819 C C . LEU A 1 256 ? 17.736 -0.191 36.885 1.00 53.43 256 LEU A C 1
ATOM 1820 O O . LEU A 1 256 ? 18.278 0.856 37.253 1.00 63.07 256 LEU A O 1
ATOM 1825 N N . ALA A 1 257 ? 16.731 -0.196 36.012 1.00 50.54 257 ALA A N 1
ATOM 1826 C CA . ALA A 1 257 ? 16.236 1.051 35.452 1.00 41.26 257 ALA A CA 1
ATOM 1827 C C . ALA A 1 257 ? 15.515 1.876 36.501 1.00 42.20 257 ALA A C 1
ATOM 1828 O O . ALA A 1 257 ? 15.634 3.101 36.516 1.00 49.85 257 ALA A O 1
ATOM 1830 N N . GLY A 1 258 ? 14.768 1.228 37.391 1.00 45.56 258 GLY A N 1
ATOM 1831 C CA . GLY A 1 258 ? 14.181 1.951 38.506 1.00 53.10 258 GLY A CA 1
ATOM 1832 C C . GLY A 1 258 ? 15.225 2.611 39.383 1.00 55.67 258 GLY A C 1
ATOM 1833 O O . GLY A 1 258 ? 15.073 3.767 39.784 1.00 53.85 258 GLY A O 1
ATOM 1834 N N . HIS A 1 259 ? 16.312 1.898 39.672 1.00 48.86 259 HIS A N 1
ATOM 1835 C CA . HIS A 1 259 ? 17.365 2.486 40.490 1.00 47.91 259 HIS A CA 1
ATOM 1836 C C . HIS A 1 259 ? 18.024 3.660 39.780 1.00 53.40 259 HIS A C 1
ATOM 1837 O O . HIS A 1 259 ? 18.242 4.711 40.384 1.00 58.54 259 HIS A O 1
ATOM 1844 N N . ILE A 1 260 ? 18.353 3.500 38.497 1.00 48.28 260 ILE A N 1
ATOM 1845 C CA . ILE A 1 260 ? 18.985 4.582 37.746 1.00 48.30 260 ILE A CA 1
ATOM 1846 C C . ILE A 1 260 ? 18.074 5.802 37.692 1.00 51.06 260 ILE A C 1
ATOM 1847 O O . ILE A 1 260 ? 18.519 6.938 37.881 1.00 51.95 260 ILE A O 1
ATOM 1852 N N . TRP A 1 261 ? 16.784 5.585 37.447 1.00 59.72 261 TRP A N 1
ATOM 1853 C CA . TRP A 1 261 ? 15.835 6.686 37.324 1.00 60.82 261 TRP A CA 1
ATOM 1854 C C . TRP A 1 261 ? 15.650 7.407 38.649 1.00 64.81 261 TRP A C 1
ATOM 1855 O O . TRP A 1 261 ? 15.623 8.641 38.690 1.00 66.37 261 TRP A O 1
ATOM 1866 N N . ARG A 1 262 ? 15.534 6.656 39.746 1.00 62.20 262 ARG A N 1
ATOM 1867 C CA . ARG A 1 262 ? 15.432 7.278 41.060 1.00 57.47 262 ARG A CA 1
ATOM 1868 C C . ARG A 1 262 ? 16.700 8.043 41.403 1.00 54.94 262 ARG A C 1
ATOM 1869 O O . ARG A 1 262 ? 16.638 9.143 41.957 1.00 55.18 262 ARG A O 1
ATOM 1877 N N . SER A 1 263 ? 17.861 7.477 41.078 1.00 52.57 263 SER A N 1
ATOM 1878 C CA . SER A 1 263 ? 19.119 8.161 41.338 1.00 51.00 263 SER A CA 1
ATOM 1879 C C . SER A 1 263 ? 19.198 9.473 40.582 1.00 55.86 263 SER A C 1
ATOM 1880 O O . SER A 1 263 ? 19.624 10.486 41.137 1.00 68.80 263 SER A O 1
ATOM 1883 N N . VAL A 1 264 ? 18.781 9.481 39.318 1.00 65.69 264 VAL A N 1
ATOM 1884 C CA . VAL A 1 264 ? 18.830 10.709 38.530 1.00 62.15 264 VAL A CA 1
ATOM 1885 C C . VAL A 1 264 ? 17.857 11.743 39.086 1.00 60.95 264 VAL A C 1
ATOM 1886 O O . VAL A 1 264 ? 18.202 12.919 39.250 1.00 63.70 264 VAL A O 1
ATOM 1890 N N . CYS A 1 265 ? 16.633 11.321 39.401 1.00 60.54 265 CYS A N 1
ATOM 1891 C CA . CYS A 1 265 ? 15.640 12.265 39.902 1.00 64.07 265 CYS A CA 1
ATOM 1892 C C . CYS A 1 265 ? 16.019 12.828 41.266 1.00 70.82 265 CYS A C 1
ATOM 1893 O O . CYS A 1 265 ? 15.637 13.955 41.594 1.00 74.79 265 CYS A O 1
ATOM 1896 N N . ILE A 1 266 ? 16.755 12.069 42.077 1.00 69.98 266 ILE A N 1
ATOM 1897 C CA . ILE A 1 266 ? 17.248 12.620 43.335 1.00 69.40 266 ILE A CA 1
ATOM 1898 C C . ILE A 1 266 ? 18.446 13.526 43.088 1.00 64.95 266 ILE A C 1
ATOM 1899 O O . ILE A 1 266 ? 18.577 14.579 43.716 1.00 71.45 266 ILE A O 1
ATOM 1904 N N . ALA A 1 267 ? 19.321 13.155 42.155 1.00 61.86 267 ALA A N 1
ATOM 1905 C CA . ALA A 1 267 ? 20.527 13.925 41.903 1.00 66.31 267 ALA A CA 1
ATOM 1906 C C . ALA A 1 267 ? 20.248 15.238 41.197 1.00 70.36 267 ALA A C 1
ATOM 1907 O O . ALA A 1 267 ? 21.113 16.115 41.193 1.00 75.40 267 ALA A O 1
ATOM 1909 N N . ARG A 1 268 ? 19.077 15.393 40.592 1.00 66.45 268 ARG A N 1
ATOM 1910 C CA . ARG A 1 268 ? 18.763 16.639 39.908 1.00 57.68 268 ARG A CA 1
ATOM 1911 C C . ARG A 1 268 ? 18.177 17.694 40.832 1.00 60.99 268 ARG A C 1
ATOM 1912 O O . ARG A 1 268 ? 18.318 18.889 40.559 1.00 60.10 268 ARG A O 1
ATOM 1920 N N . GLY A 1 269 ? 17.530 17.291 41.918 1.00 58.45 269 GLY A N 1
ATOM 1921 C CA . GLY A 1 269 ? 16.984 18.252 42.856 1.00 54.33 269 GLY A CA 1
ATOM 1922 C C . GLY A 1 269 ? 15.841 19.074 42.319 1.00 54.23 269 GLY A C 1
ATOM 1923 O O . GLY A 1 269 ? 15.658 20.216 42.742 1.00 60.45 269 GLY A O 1
ATOM 1924 N N . LEU A 1 270 ? 15.068 18.525 41.396 1.00 60.21 270 LEU A N 1
ATOM 1925 C CA . LEU A 1 270 ? 13.952 19.250 40.824 1.00 58.69 270 LEU A CA 1
ATOM 1926 C C . LEU A 1 270 ? 12.834 19.396 41.854 1.00 67.16 270 LEU A C 1
ATOM 1927 O O . LEU A 1 270 ? 12.730 18.591 42.780 1.00 80.05 270 LEU A O 1
ATOM 1932 N N . PRO A 1 271 ? 11.995 20.422 41.727 1.00 65.19 271 PRO A N 1
ATOM 1933 C CA . PRO A 1 271 ? 10.918 20.606 42.703 1.00 72.72 271 PRO A CA 1
ATOM 1934 C C . PRO A 1 271 ? 9.890 19.494 42.616 1.00 79.67 271 PRO A C 1
ATOM 1935 O O . PRO A 1 271 ? 9.582 18.994 41.536 1.00 73.95 271 PRO A O 1
ATOM 1939 N N . GLU A 1 272 ? 9.365 19.103 43.773 1.00 92.39 272 GLU A N 1
ATOM 1940 C CA . GLU A 1 272 ? 8.296 18.118 43.801 1.00 90.70 272 GLU A CA 1
ATOM 1941 C C . GLU A 1 272 ? 7.065 18.680 43.107 1.00 93.94 272 GLU A C 1
ATOM 1942 O O . GLU A 1 272 ? 6.705 19.845 43.289 1.00 98.22 272 GLU A O 1
ATOM 1948 N N . GLY A 1 273 ? 6.426 17.850 42.297 1.00 78.95 273 GLY A N 1
ATOM 1949 C CA . GLY A 1 273 ? 5.386 18.296 41.402 1.00 80.14 273 GLY A CA 1
ATOM 1950 C C . GLY A 1 273 ? 5.842 18.469 39.972 1.00 77.10 273 GLY A C 1
ATOM 1951 O O . GLY A 1 273 ? 5.002 18.686 39.090 1.00 71.57 273 GLY A O 1
ATOM 1952 N N . GLN A 1 274 ? 7.143 18.388 39.723 1.00 74.78 274 GLN A N 1
ATOM 1953 C CA . GLN A 1 274 ? 7.671 18.411 38.368 1.00 69.83 274 GLN A CA 1
ATOM 1954 C C . GLN A 1 274 ? 7.586 17.011 37.775 1.00 66.01 274 GLN A C 1
ATOM 1955 O O . GLN A 1 274 ? 8.121 16.058 38.344 1.00 63.07 274 GLN A O 1
ATOM 1961 N N . GLU A 1 275 ? 6.914 16.886 36.639 1.00 65.72 275 GLU A N 1
ATOM 1962 C CA . GLU A 1 275 ? 6.725 15.593 36.005 1.00 54.59 275 GLU A CA 1
ATOM 1963 C C . GLU A 1 275 ? 7.989 15.163 35.278 1.00 51.46 275 GLU A C 1
ATOM 1964 O O . GLU A 1 275 ? 8.566 15.936 34.511 1.00 49.85 275 GLU A O 1
ATOM 1970 N N . THR A 1 276 ? 8.419 13.928 35.523 1.00 56.73 276 THR A N 1
ATOM 1971 C CA . THR A 1 276 ? 9.499 13.291 34.793 1.00 54.66 276 THR A CA 1
ATOM 1972 C C . THR A 1 276 ? 8.953 12.056 34.092 1.00 50.92 276 THR A C 1
ATOM 1973 O O . THR A 1 276 ? 7.959 11.457 34.525 1.00 49.16 276 THR A O 1
ATOM 1977 N N . LYS A 1 277 ? 9.609 11.695 32.990 1.00 49.15 277 LYS A N 1
ATOM 1978 C CA . LYS A 1 277 ? 9.107 10.691 32.061 1.00 48.83 277 LYS A CA 1
ATOM 1979 C C . LYS A 1 277 ? 10.267 9.837 31.582 1.00 49.52 277 LYS A C 1
ATOM 1980 O O . LYS A 1 277 ? 11.203 10.354 30.970 1.00 45.98 277 LYS A O 1
ATOM 1986 N N . LEU A 1 278 ? 10.205 8.535 31.850 1.00 52.42 278 LEU A N 1
ATOM 1987 C CA . LEU A 1 278 ? 11.253 7.609 31.445 1.00 46.64 278 LEU A CA 1
ATOM 1988 C C . LEU A 1 278 ? 10.875 6.963 30.123 1.00 47.44 278 LEU A C 1
ATOM 1989 O O . LEU A 1 278 ? 9.769 6.439 29.978 1.00 55.16 278 LEU A O 1
ATOM 1994 N N . HIS A 1 279 ? 11.788 7.007 29.160 1.00 47.47 279 HIS A N 1
ATOM 1995 C CA . HIS A 1 279 ? 11.563 6.448 27.836 1.00 49.01 279 HIS A CA 1
ATOM 1996 C C . HIS A 1 279 ? 12.442 5.220 27.663 1.00 48.65 279 HIS A C 1
ATOM 1997 O O . HIS A 1 279 ? 13.656 5.293 27.849 1.00 50.55 279 HIS A O 1
ATOM 2004 N N . ILE A 1 280 ? 11.823 4.097 27.301 1.00 46.40 280 ILE A N 1
ATOM 2005 C CA . ILE A 1 280 ? 12.502 2.816 27.199 1.00 46.32 280 ILE A CA 1
ATOM 2006 C C . ILE A 1 280 ? 12.233 2.226 25.821 1.00 39.06 280 ILE A C 1
ATOM 2007 O O . ILE A 1 280 ? 11.078 1.969 25.477 1.00 44.48 280 ILE A O 1
ATOM 2012 N N . PRO A 1 281 ? 13.248 1.999 24.999 1.00 33.69 281 PRO A N 1
ATOM 2013 C CA . PRO A 1 281 ? 13.045 1.231 23.773 1.00 30.42 281 PRO A CA 1
ATOM 2014 C C . PRO A 1 281 ? 12.712 -0.213 24.087 1.00 35.66 281 PRO A C 1
ATOM 2015 O O . PRO A 1 281 ? 13.257 -0.804 25.017 1.00 47.60 281 PRO A O 1
ATOM 2019 N N . PHE A 1 282 ? 11.814 -0.787 23.293 1.00 36.77 282 PHE A N 1
ATOM 2020 C CA . PHE A 1 282 ? 11.346 -2.150 23.503 1.00 43.00 282 PHE A CA 1
ATOM 2021 C C . PHE A 1 282 ? 11.217 -2.832 22.152 1.00 46.84 282 PHE A C 1
ATOM 2022 O O . PHE A 1 282 ? 10.491 -2.350 21.284 1.00 45.11 282 PHE A O 1
ATOM 2030 N N . ASP A 1 283 ? 11.914 -3.948 21.971 1.00 52.22 283 ASP A N 1
ATOM 2031 C CA . ASP A 1 283 ? 11.902 -4.672 20.702 1.00 53.77 283 ASP A CA 1
ATOM 2032 C C . ASP A 1 283 ? 10.604 -5.455 20.588 1.00 55.68 283 ASP A C 1
ATOM 2033 O O . ASP A 1 283 ? 10.368 -6.393 21.352 1.00 56.29 283 ASP A O 1
ATOM 2038 N N . GLY A 1 284 ? 9.764 -5.079 19.637 1.00 53.65 284 GLY A N 1
ATOM 2039 C CA . GLY A 1 284 ? 8.468 -5.690 19.461 1.00 50.12 284 GLY A CA 1
ATOM 2040 C C . GLY A 1 284 ? 8.440 -6.924 18.592 1.00 54.44 284 GLY A C 1
ATOM 2041 O O . GLY A 1 284 ? 7.356 -7.341 18.176 1.00 62.31 284 GLY A O 1
ATOM 2042 N N . ARG A 1 285 ? 9.590 -7.527 18.303 1.00 50.27 285 ARG A N 1
ATOM 2043 C CA . ARG A 1 285 ? 9.599 -8.732 17.486 1.00 50.68 285 ARG A CA 1
ATOM 2044 C C . ARG A 1 285 ? 9.071 -9.937 18.252 1.00 59.00 285 ARG A C 1
ATOM 2045 O O . ARG A 1 285 ? 8.446 -10.818 17.657 1.00 63.02 285 ARG A O 1
ATOM 2053 N N . GLY A 1 286 ? 9.301 -9.992 19.558 1.00 65.97 286 GLY A N 1
ATOM 2054 C CA . GLY A 1 286 ? 8.913 -11.141 20.351 1.00 58.55 286 GLY A CA 1
ATOM 2055 C C . GLY A 1 286 ? 7.484 -11.109 20.841 1.00 60.22 286 GLY A C 1
ATOM 2056 O O . GLY A 1 286 ? 6.770 -12.107 20.737 1.00 60.85 286 GLY A O 1
ATOM 2057 N N . ARG A 1 287 ? 7.054 -9.971 21.383 1.00 61.08 287 ARG A N 1
ATOM 2058 C CA . ARG A 1 287 ? 5.696 -9.873 21.905 1.00 66.11 287 ARG A CA 1
ATOM 2059 C C . ARG A 1 287 ? 4.666 -9.933 20.786 1.00 63.12 287 ARG A C 1
ATOM 2060 O O . ARG A 1 287 ? 3.601 -10.536 20.947 1.00 61.41 287 ARG A O 1
ATOM 2068 N N . LEU A 1 288 ? 4.960 -9.318 19.649 1.00 61.61 288 LEU A N 1
ATOM 2069 C CA . LEU A 1 288 ? 4.148 -9.496 18.459 1.00 62.06 288 LEU A CA 1
ATOM 2070 C C . LEU A 1 288 ? 4.556 -10.783 17.753 1.00 72.90 288 LEU A C 1
ATOM 2071 O O . LEU A 1 288 ? 5.396 -11.543 18.229 1.00 80.30 288 LEU A O 1
ATOM 2076 N N . GLN A 1 289 ? 3.956 -11.035 16.597 1.00 69.53 289 GLN A N 1
ATOM 2077 C CA . GLN A 1 289 ? 4.349 -12.144 15.738 1.00 74.42 289 GLN A CA 1
ATOM 2078 C C . GLN A 1 289 ? 5.012 -11.549 14.505 1.00 79.59 289 GLN A C 1
ATOM 2079 O O . GLN A 1 289 ? 4.375 -11.327 13.477 1.00 95.26 289 GLN A O 1
ATOM 2085 N N . LEU A 1 290 ? 6.304 -11.282 14.618 1.00 68.65 290 LEU A N 1
ATOM 2086 C CA . LEU A 1 290 ? 7.081 -10.779 13.494 1.00 70.11 290 LEU A CA 1
ATOM 2087 C C . LEU A 1 290 ? 7.841 -11.914 12.825 1.00 67.92 290 LEU A C 1
ATOM 2088 O O . LEU A 1 290 ? 8.304 -12.831 13.505 1.00 73.06 290 LEU A O 1
ATOM 2093 N N . PRO A 1 291 ? 7.980 -11.895 11.502 1.00 68.82 291 PRO A N 1
ATOM 2094 C CA . PRO A 1 291 ? 8.694 -12.968 10.834 1.00 81.61 291 PRO A CA 1
ATOM 2095 C C . PRO A 1 291 ? 10.190 -12.889 11.142 1.00 80.62 291 PRO A C 1
ATOM 2096 O O . PRO A 1 291 ? 10.716 -11.800 11.392 1.00 75.49 291 PRO A O 1
ATOM 2100 N N . PRO A 1 292 ? 10.875 -14.024 11.154 1.00 85.64 292 PRO A N 1
ATOM 2101 C CA . PRO A 1 292 ? 12.314 -13.993 11.433 1.00 86.94 292 PRO A CA 1
ATOM 2102 C C . PRO A 1 292 ? 13.071 -13.273 10.335 1.00 82.53 292 PRO A C 1
ATOM 2103 O O . PRO A 1 292 ? 12.656 -13.241 9.177 1.00 79.99 292 PRO A O 1
ATOM 2107 N N . GLY A 1 293 ? 14.198 -12.685 10.717 1.00 86.83 293 GLY A N 1
ATOM 2108 C CA . GLY A 1 293 ? 14.948 -11.864 9.793 1.00 80.45 293 GLY A CA 1
ATOM 2109 C C . GLY A 1 293 ? 14.267 -10.572 9.426 1.00 75.08 293 GLY A C 1
ATOM 2110 O O . GLY A 1 293 ? 14.560 -10.007 8.373 1.00 84.39 293 GLY A O 1
ATOM 2111 N N . PHE A 1 294 ? 13.361 -10.088 10.266 1.00 71.77 294 PHE A N 1
ATOM 2112 C CA . PHE A 1 294 ? 12.628 -8.866 9.969 1.00 68.52 294 PHE A CA 1
ATOM 2113 C C . PHE A 1 294 ? 13.585 -7.686 9.965 1.00 71.13 294 PHE A C 1
ATOM 2114 O O . PHE A 1 294 ? 14.278 -7.442 10.956 1.00 75.61 294 PHE A O 1
ATOM 2122 N N . PHE A 1 295 ? 13.621 -6.955 8.857 1.00 65.90 295 PHE A N 1
ATOM 2123 C CA . PHE A 1 295 ? 14.609 -5.905 8.628 1.00 66.02 295 PHE A CA 1
ATOM 2124 C C . PHE A 1 295 ? 13.909 -4.555 8.679 1.00 66.70 295 PHE A C 1
ATOM 2125 O O . PHE A 1 295 ? 13.223 -4.170 7.730 1.00 69.93 295 PHE A O 1
ATOM 2133 N N . GLY A 1 296 ? 14.091 -3.841 9.780 1.00 58.03 296 GLY A N 1
ATOM 2134 C CA . GLY A 1 296 ? 13.477 -2.543 9.950 1.00 55.48 296 GLY A CA 1
ATOM 2135 C C . GLY A 1 296 ? 13.341 -2.224 11.424 1.00 59.34 296 GLY A C 1
ATOM 2136 O O . GLY A 1 296 ? 13.837 -2.950 12.277 1.00 67.82 296 GLY A O 1
ATOM 2137 N N . ASN A 1 297 ? 12.657 -1.117 11.702 1.00 58.01 297 ASN A N 1
ATOM 2138 C CA . ASN A 1 297 ? 12.421 -0.706 13.080 1.00 53.50 297 ASN A CA 1
ATOM 2139 C C . ASN A 1 297 ? 11.213 -1.441 13.634 1.00 52.29 297 ASN A C 1
ATOM 2140 O O . ASN A 1 297 ? 10.101 -1.290 13.127 1.00 66.32 297 ASN A O 1
ATOM 2145 N N . ALA A 1 298 ? 11.430 -2.237 14.668 1.00 44.70 298 ALA A N 1
ATOM 2146 C CA . ALA A 1 298 ? 10.357 -2.842 15.437 1.00 42.20 298 ALA A CA 1
ATOM 2147 C C . ALA A 1 298 ? 10.426 -2.393 16.888 1.00 44.84 298 ALA A C 1
ATOM 2148 O O . ALA A 1 298 ? 10.092 -3.147 17.799 1.00 48.85 298 ALA A O 1
ATOM 2150 N N . ILE A 1 299 ? 10.861 -1.159 17.110 1.00 45.94 299 ILE A N 1
ATOM 2151 C CA . ILE A 1 299 ? 11.122 -0.628 18.440 1.00 41.93 299 ILE A CA 1
ATOM 2152 C C . ILE A 1 299 ? 9.950 0.246 18.855 1.00 39.93 299 ILE A C 1
ATOM 2153 O O . ILE A 1 299 ? 9.658 1.256 18.209 1.00 43.72 299 ILE A O 1
ATOM 2158 N N . PHE A 1 300 ? 9.279 -0.134 19.926 1.00 40.74 300 PHE A N 1
ATOM 2159 C CA . PHE A 1 300 ? 8.214 0.656 20.511 1.00 45.40 300 PHE A CA 1
ATOM 2160 C C . PHE A 1 300 ? 8.760 1.506 21.658 1.00 45.12 300 PHE A C 1
ATOM 2161 O O . PHE A 1 300 ? 9.971 1.710 21.767 1.00 43.79 300 PHE A O 1
ATOM 2169 N N . PHE A 1 301 ? 7.877 2.007 22.517 1.00 43.65 301 PHE A N 1
ATOM 2170 C CA . PHE A 1 301 ? 8.278 2.837 23.640 1.00 38.82 301 PHE A CA 1
ATOM 2171 C C . PHE A 1 301 ? 7.496 2.473 24.888 1.00 42.98 301 PHE A C 1
ATOM 2172 O O . PHE A 1 301 ? 6.310 2.157 24.809 1.00 49.03 301 PHE A O 1
ATOM 2180 N N . ALA A 1 302 ? 8.170 2.520 26.036 1.00 42.75 302 ALA A N 1
ATOM 2181 C CA . ALA A 1 302 ? 7.552 2.320 27.342 1.00 42.56 302 ALA A CA 1
ATOM 2182 C C . ALA A 1 302 ? 7.761 3.587 28.156 1.00 40.08 302 ALA A C 1
ATOM 2183 O O . ALA A 1 302 ? 8.891 3.908 28.527 1.00 46.08 302 ALA A O 1
ATOM 2185 N N . THR A 1 303 ? 6.680 4.312 28.428 1.00 38.08 303 THR A N 1
ATOM 2186 C CA . THR A 1 303 ? 6.753 5.634 29.043 1.00 41.04 303 THR A CA 1
ATOM 2187 C C . THR A 1 303 ? 5.964 5.664 30.343 1.00 49.03 303 THR A C 1
ATOM 2188 O O . THR A 1 303 ? 4.764 5.981 30.346 1.00 52.28 303 THR A O 1
ATOM 2192 N N . PRO A 1 304 ? 6.592 5.343 31.470 1.00 51.83 304 PRO A N 1
ATOM 2193 C CA . PRO A 1 304 ? 5.958 5.602 32.764 1.00 52.56 304 PRO A CA 1
ATOM 2194 C C . PRO A 1 304 ? 6.270 7.001 33.266 1.00 54.49 304 PRO A C 1
ATOM 2195 O O . PRO A 1 304 ? 7.434 7.404 33.294 1.00 54.66 304 PRO A O 1
ATOM 2199 N N . ILE A 1 305 ? 5.246 7.753 33.652 1.00 52.95 305 ILE A N 1
ATOM 2200 C CA . ILE A 1 305 ? 5.407 9.129 34.096 1.00 47.67 305 ILE A CA 1
ATOM 2201 C C . ILE A 1 305 ? 5.182 9.200 35.594 1.00 53.33 305 ILE A C 1
ATOM 2202 O O . ILE A 1 305 ? 4.375 8.453 36.155 1.00 52.20 305 ILE A O 1
ATOM 2207 N N . ALA A 1 306 ? 5.895 10.117 36.246 1.00 64.73 306 ALA A N 1
ATOM 2208 C CA . ALA A 1 306 ? 5.704 10.337 37.674 1.00 57.32 306 ALA A CA 1
ATOM 2209 C C . ALA A 1 306 ? 6.314 11.672 38.052 1.00 56.68 306 ALA A C 1
ATOM 2210 O O . ALA A 1 306 ? 7.218 12.156 37.377 1.00 55.84 306 ALA A O 1
ATOM 2212 N N . THR A 1 307 ? 5.819 12.263 39.132 1.00 62.97 307 THR A N 1
ATOM 2213 C CA . THR A 1 307 ? 6.428 13.488 39.626 1.00 60.75 307 THR A CA 1
ATOM 2214 C C . THR A 1 307 ? 7.761 13.174 40.289 1.00 60.18 307 THR A C 1
ATOM 2215 O O . THR A 1 307 ? 7.960 12.093 40.840 1.00 66.02 307 THR A O 1
ATOM 2219 N N . CYS A 1 308 ? 8.690 14.128 40.218 1.00 58.33 308 CYS A N 1
ATOM 2220 C CA . CYS A 1 308 ? 10.010 13.913 40.802 1.00 63.13 308 CYS A CA 1
ATOM 2221 C C . CYS A 1 308 ? 9.927 13.719 42.308 1.00 70.54 308 CYS A C 1
ATOM 2222 O O . CYS A 1 308 ? 10.763 13.027 42.8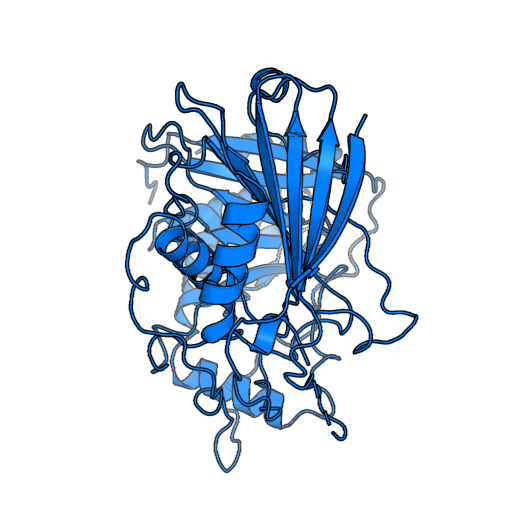97 1.00 69.03 308 CYS A O 1
ATOM 2225 N N . GLY A 1 309 ? 8.926 14.317 42.946 1.00 71.79 309 GLY A N 1
ATOM 2226 C CA . GLY A 1 309 ? 8.761 14.126 44.375 1.00 73.23 309 GLY A CA 1
ATOM 2227 C C . GLY A 1 309 ? 8.459 12.687 44.738 1.00 69.73 309 GLY A C 1
ATOM 2228 O O . GLY A 1 309 ? 9.157 12.082 45.551 1.00 64.13 309 GLY A O 1
ATOM 2229 N N . GLU A 1 310 ? 7.415 12.114 44.133 1.00 72.51 310 GLU A N 1
ATOM 2230 C CA . GLU A 1 310 ? 7.041 10.740 44.446 1.00 66.37 310 GLU A CA 1
ATOM 2231 C C . GLU A 1 310 ? 8.087 9.739 43.989 1.00 61.15 310 GLU A C 1
ATOM 2232 O O . GLU A 1 310 ? 8.053 8.588 44.427 1.00 63.89 310 GLU A O 1
ATOM 2238 N N . ILE A 1 311 ? 9.014 10.147 43.129 1.00 60.91 311 ILE A N 1
ATOM 2239 C CA . ILE A 1 311 ? 10.193 9.332 42.871 1.00 59.43 311 ILE A CA 1
ATOM 2240 C C . ILE A 1 311 ? 11.180 9.451 44.019 1.00 71.11 311 ILE A C 1
ATOM 2241 O O . ILE A 1 311 ? 11.709 8.447 44.502 1.00 77.09 311 ILE A O 1
ATOM 2246 N N . GLU A 1 312 ? 11.432 10.674 44.484 1.00 72.07 312 GLU A N 1
ATOM 2247 C CA . GLU A 1 312 ? 12.435 10.885 45.520 1.00 73.22 312 GLU A CA 1
ATOM 2248 C C . GLU A 1 312 ? 11.896 10.676 46.928 1.00 68.13 312 GLU A C 1
ATOM 2249 O O . GLU A 1 312 ? 12.687 10.453 47.847 1.00 68.59 312 GLU A O 1
ATOM 2255 N N . SER A 1 313 ? 10.584 10.726 47.124 1.00 64.79 313 SER A N 1
ATOM 2256 C CA . SER A 1 313 ? 10.005 10.603 48.453 1.00 62.16 313 SER A CA 1
ATOM 2257 C C . SER A 1 313 ? 9.435 9.226 48.738 1.00 66.32 313 SER A C 1
ATOM 2258 O O . SER A 1 313 ? 8.882 9.018 49.820 1.00 68.97 313 SER A O 1
ATOM 2261 N N . ASN A 1 314 ? 9.549 8.289 47.808 1.00 71.72 314 ASN A N 1
ATOM 2262 C CA . ASN A 1 314 ? 9.064 6.928 47.989 1.00 67.52 314 ASN A CA 1
ATOM 2263 C C . ASN A 1 314 ? 10.231 5.951 47.882 1.00 64.48 314 ASN A C 1
ATOM 2264 O O . ASN A 1 314 ? 11.369 6.331 47.614 1.00 61.03 314 ASN A O 1
ATOM 2269 N N . SER A 1 315 ? 9.936 4.677 48.103 1.00 69.84 315 SER A N 1
ATOM 2270 C CA . SER A 1 315 ? 10.953 3.643 48.062 1.00 66.67 315 SER A CA 1
ATOM 2271 C C . SER A 1 315 ? 11.332 3.320 46.624 1.00 65.12 315 SER A C 1
ATOM 2272 O O . SER A 1 315 ? 10.717 3.793 45.668 1.00 73.62 315 SER A O 1
ATOM 2275 N N . LEU A 1 316 ? 12.363 2.488 46.477 1.00 61.30 316 LEU A N 1
ATOM 2276 C CA . LEU A 1 316 ? 12.702 1.951 45.168 1.00 55.26 316 LEU A CA 1
ATOM 2277 C C . LEU A 1 316 ? 11.620 1.020 44.650 1.00 62.25 316 LEU A C 1
ATOM 2278 O O . LEU A 1 316 ? 11.497 0.847 43.436 1.00 62.03 316 LEU A O 1
ATOM 2283 N N . ASN A 1 317 ? 10.832 0.426 45.549 1.00 72.54 317 ASN A N 1
ATOM 2284 C CA . ASN A 1 317 ? 9.709 -0.413 45.143 1.00 68.63 317 ASN A CA 1
ATOM 2285 C C . ASN A 1 317 ? 8.732 0.363 44.272 1.00 68.35 317 ASN A C 1
ATOM 2286 O O . ASN A 1 317 ? 8.227 -0.164 43.278 1.00 72.14 317 ASN A O 1
ATOM 2291 N N . TYR A 1 318 ? 8.476 1.627 44.613 1.00 66.55 318 TYR A N 1
ATOM 2292 C CA . TYR A 1 318 ? 7.565 2.455 43.829 1.00 65.13 318 TYR A CA 1
ATOM 2293 C C . TYR A 1 318 ? 8.071 2.631 42.403 1.00 66.89 318 TYR A C 1
ATOM 2294 O O . TYR A 1 318 ? 7.337 2.397 41.437 1.00 64.67 318 TYR A O 1
ATOM 2303 N N . ALA A 1 319 ? 9.334 3.030 42.251 1.00 59.92 319 ALA A N 1
ATOM 2304 C CA . ALA A 1 319 ? 9.875 3.278 40.921 1.00 61.38 319 ALA A CA 1
ATOM 2305 C C . ALA A 1 319 ? 9.981 1.996 40.111 1.00 59.87 319 ALA A C 1
ATOM 2306 O O . ALA A 1 319 ? 9.716 1.995 38.904 1.00 63.76 319 ALA A O 1
ATOM 2308 N N . VAL A 1 320 ? 10.355 0.891 40.751 1.00 58.14 320 VAL A N 1
ATOM 2309 C CA . VAL A 1 320 ? 10.496 -0.359 40.017 1.00 56.99 320 VAL A CA 1
ATOM 2310 C C . VAL A 1 320 ? 9.133 -0.887 39.593 1.00 54.67 320 VAL A C 1
ATOM 2311 O O . VAL A 1 320 ? 8.977 -1.414 38.490 1.00 54.16 320 VAL A O 1
ATOM 2315 N N . ARG A 1 321 ? 8.116 -0.731 40.435 1.00 49.46 321 ARG A N 1
ATOM 2316 C CA . ARG A 1 321 ? 6.773 -1.105 40.016 1.00 57.35 321 ARG A CA 1
ATOM 2317 C C . ARG A 1 321 ? 6.280 -0.205 38.895 1.00 65.40 321 ARG A C 1
ATOM 2318 O O . ARG A 1 321 ? 5.582 -0.668 37.989 1.00 61.94 321 ARG A O 1
ATOM 2326 N N . ARG A 1 322 ? 6.644 1.079 38.923 1.00 66.36 322 ARG A N 1
ATOM 2327 C CA . ARG A 1 322 ? 6.223 1.981 37.855 1.00 64.65 322 ARG A CA 1
ATOM 2328 C C . ARG A 1 322 ? 6.850 1.584 36.528 1.00 58.92 322 ARG A C 1
ATOM 2329 O O . ARG A 1 322 ? 6.168 1.521 35.502 1.00 62.44 322 ARG A O 1
ATOM 2337 N N . VAL A 1 323 ? 8.148 1.284 36.528 1.00 51.27 323 VAL A N 1
ATOM 2338 C CA . VAL A 1 323 ? 8.788 0.883 35.279 1.00 51.51 323 VAL A CA 1
ATOM 2339 C C . VAL A 1 323 ? 8.304 -0.493 34.835 1.00 55.05 323 VAL A C 1
ATOM 2340 O O . VAL A 1 323 ? 8.174 -0.754 33.633 1.00 56.94 323 VAL A O 1
ATOM 2344 N N . SER A 1 324 ? 7.981 -1.377 35.777 1.00 59.42 324 SER A N 1
ATOM 2345 C CA . SER A 1 324 ? 7.465 -2.689 35.412 1.00 59.88 324 SER A CA 1
ATOM 2346 C C . SER A 1 324 ? 6.080 -2.587 34.804 1.00 54.75 324 SER A C 1
ATOM 2347 O O . SER A 1 324 ? 5.748 -3.339 33.888 1.00 56.95 324 SER A O 1
ATOM 2350 N N . ASP A 1 325 ? 5.252 -1.671 35.303 1.00 57.60 325 ASP A N 1
ATOM 2351 C CA . ASP A 1 325 ? 3.952 -1.442 34.686 1.00 62.33 325 ASP A CA 1
ATOM 2352 C C . ASP A 1 325 ? 4.093 -0.741 33.342 1.00 59.86 325 ASP A C 1
ATOM 2353 O O . ASP A 1 325 ? 3.266 -0.941 32.448 1.00 56.52 325 ASP A O 1
ATOM 2358 N N . GLY A 1 326 ? 5.124 0.083 33.183 1.00 59.96 326 GLY A N 1
ATOM 2359 C CA . GLY A 1 326 ? 5.354 0.706 31.895 1.00 58.08 326 GLY A CA 1
ATOM 2360 C C . GLY A 1 326 ? 5.776 -0.290 30.837 1.00 51.19 326 GLY A C 1
ATOM 2361 O O . GLY A 1 326 ? 5.401 -0.162 29.672 1.00 58.60 326 GLY A O 1
ATOM 2362 N N . VAL A 1 327 ? 6.560 -1.290 31.221 1.00 51.88 327 VAL A N 1
ATOM 2363 C CA . VAL A 1 327 ? 6.975 -2.303 30.255 1.00 51.11 327 VAL A CA 1
ATOM 2364 C C . VAL A 1 327 ? 5.878 -3.340 30.045 1.00 54.11 327 VAL A C 1
ATOM 2365 O O . VAL A 1 327 ? 5.624 -3.768 28.919 1.00 53.63 327 VAL A O 1
ATOM 2369 N N . SER A 1 328 ? 5.195 -3.749 31.110 1.00 57.26 328 SER A N 1
ATOM 2370 C CA . SER A 1 328 ? 4.199 -4.803 31.014 1.00 53.97 328 SER A CA 1
ATOM 2371 C C . SER A 1 328 ? 2.917 -4.351 30.343 1.00 53.80 328 SER A C 1
ATOM 2372 O O . SER A 1 328 ? 2.066 -5.192 30.055 1.00 56.66 328 SER A O 1
ATOM 2375 N N . ARG A 1 329 ? 2.747 -3.054 30.104 1.00 64.28 329 ARG A N 1
ATOM 2376 C CA . ARG A 1 329 ? 1.592 -2.592 29.343 1.00 72.66 329 ARG A CA 1
ATOM 2377 C C . ARG A 1 329 ? 1.700 -2.989 27.882 1.00 65.33 329 ARG A C 1
ATOM 2378 O O . ARG A 1 329 ? 0.680 -3.170 27.216 1.00 65.78 329 ARG A O 1
ATOM 2386 N N . LEU A 1 330 ? 2.918 -3.150 27.376 1.00 59.65 330 LEU A N 1
ATOM 2387 C CA . LEU A 1 330 ? 3.144 -3.405 25.962 1.00 58.46 330 LEU A CA 1
ATOM 2388 C C . LEU A 1 330 ? 2.767 -4.824 25.566 1.00 55.82 330 LEU A C 1
ATOM 2389 O O . LEU A 1 330 ? 3.637 -5.619 25.206 1.00 51.26 330 LEU A O 1
ATOM 2394 N N . ASP A 1 331 ? 1.481 -5.154 25.628 1.00 54.63 331 ASP A N 1
ATOM 2395 C CA . ASP A 1 331 ? 1.006 -6.417 25.098 1.00 52.36 331 ASP A CA 1
ATOM 2396 C C . ASP A 1 331 ? 0.580 -6.225 23.645 1.00 61.84 331 ASP A C 1
ATOM 2397 O O . ASP A 1 331 ? 0.632 -5.123 23.103 1.00 59.45 331 ASP A O 1
ATOM 2402 N N . GLU A 1 332 ? 0.159 -7.318 23.007 1.00 66.11 332 GLU A N 1
ATOM 2403 C CA . GLU A 1 332 ? -0.150 -7.303 21.578 1.00 65.24 332 GLU A CA 1
ATOM 2404 C C . GLU A 1 332 ? -1.202 -6.256 21.241 1.00 63.31 332 GLU A C 1
ATOM 2405 O O . GLU A 1 332 ? -1.056 -5.496 20.273 1.00 68.51 332 GLU A O 1
ATOM 2411 N N . ASP A 1 333 ? -2.276 -6.209 22.028 1.00 56.72 333 ASP A N 1
ATOM 2412 C CA . ASP A 1 333 ? -3.340 -5.243 21.791 1.00 65.56 333 ASP A CA 1
ATOM 2413 C C . ASP A 1 333 ? -2.808 -3.817 21.830 1.00 70.37 333 ASP A C 1
ATOM 2414 O O . ASP A 1 333 ? -3.133 -3.000 20.963 1.00 62.64 333 ASP A O 1
ATOM 2419 N N . TYR A 1 334 ? -1.976 -3.501 22.826 1.00 70.55 334 TYR A N 1
ATOM 2420 C CA . TYR A 1 334 ? -1.476 -2.137 22.974 1.00 67.83 334 TYR A CA 1
ATOM 2421 C C . TYR A 1 334 ? -0.553 -1.757 21.828 1.00 65.59 334 TYR A C 1
ATOM 2422 O O . TYR A 1 334 ? -0.608 -0.630 21.330 1.00 60.71 334 TYR A O 1
ATOM 2431 N N . LEU A 1 335 ? 0.284 -2.688 21.379 1.00 63.35 335 LEU A N 1
ATOM 2432 C CA . LEU A 1 335 ? 1.201 -2.388 20.289 1.00 62.82 335 LEU A CA 1
ATOM 2433 C C . LEU A 1 335 ? 0.450 -2.173 18.982 1.00 62.25 335 LEU A C 1
ATOM 2434 O O . LEU A 1 335 ? 0.719 -1.212 18.246 1.00 61.88 335 LEU A O 1
ATOM 2439 N N . ARG A 1 336 ? -0.506 -3.049 18.677 1.00 56.28 336 ARG A N 1
ATOM 2440 C CA . ARG A 1 336 ? -1.270 -2.854 17.453 1.00 63.20 336 ARG A CA 1
ATOM 2441 C C . ARG A 1 336 ? -2.145 -1.610 17.535 1.00 63.92 336 ARG A C 1
ATOM 2442 O O . ARG A 1 336 ? -2.366 -0.942 16.518 1.00 61.87 336 ARG A O 1
ATOM 2450 N N . SER A 1 337 ? -2.615 -1.255 18.730 1.00 62.04 337 SER A N 1
ATOM 2451 C CA . SER A 1 337 ? -3.379 -0.024 18.880 1.00 60.39 337 SER A CA 1
ATOM 2452 C C . SER A 1 337 ? -2.496 1.196 18.677 1.00 64.10 337 SER A C 1
ATOM 2453 O O . SER A 1 337 ? -2.943 2.206 18.132 1.00 66.26 337 SER A O 1
ATOM 2456 N N . SER A 1 338 ? -1.240 1.123 19.113 1.00 66.67 338 SER A N 1
ATOM 2457 C CA . SER A 1 338 ? -0.294 2.201 18.846 1.00 62.72 338 SER A CA 1
ATOM 2458 C C . SER A 1 338 ? -0.058 2.362 17.353 1.00 63.45 338 SER A C 1
ATOM 2459 O O . SER A 1 338 ? -0.003 3.485 16.839 1.00 60.01 338 SER A O 1
ATOM 2462 N N . ILE A 1 339 ? 0.081 1.245 16.638 1.00 66.82 339 ILE A N 1
ATOM 2463 C CA . ILE A 1 339 ? 0.262 1.316 15.189 1.00 67.80 339 ILE A CA 1
ATOM 2464 C C . ILE A 1 339 ? -0.965 1.933 14.523 1.00 61.29 339 ILE A C 1
ATOM 2465 O O . ILE A 1 339 ? -0.848 2.774 13.626 1.00 56.18 339 ILE A O 1
ATOM 2470 N N . ASP A 1 340 ? -2.161 1.547 14.965 1.00 54.83 340 ASP A N 1
ATOM 2471 C CA . ASP A 1 340 ? -3.366 2.119 14.375 1.00 55.07 340 ASP A CA 1
ATOM 2472 C C . ASP A 1 340 ? -3.494 3.601 14.707 1.00 58.35 340 ASP A C 1
ATOM 2473 O O . ASP A 1 340 ? -3.950 4.393 13.876 1.00 69.29 340 ASP A O 1
ATOM 2478 N N . PHE A 1 341 ? -3.087 3.999 15.914 1.00 66.39 341 PHE A N 1
ATOM 2479 C CA . PHE A 1 341 ? -3.101 5.414 16.275 1.00 67.71 341 PHE A CA 1
ATOM 2480 C C . PHE A 1 341 ? -2.159 6.212 15.389 1.00 65.82 341 PHE A C 1
ATOM 2481 O O . PHE A 1 341 ? -2.482 7.329 14.975 1.00 64.24 341 PHE A O 1
ATOM 2489 N N . LEU A 1 342 ? -0.983 5.657 15.095 1.00 67.12 342 LEU A N 1
ATOM 2490 C CA . LEU A 1 342 ? -0.112 6.285 14.108 1.00 72.42 342 LEU A CA 1
ATOM 2491 C C . LEU A 1 342 ? -0.781 6.343 12.742 1.00 70.72 342 LEU A C 1
ATOM 2492 O O . LEU A 1 342 ? -0.587 7.302 11.989 1.00 63.93 342 LEU A O 1
ATOM 2497 N N . GLU A 1 343 ? -1.561 5.318 12.400 1.00 68.74 343 GLU A N 1
ATOM 2498 C CA . GLU A 1 343 ? -2.251 5.317 11.115 1.00 70.64 343 GLU A CA 1
ATOM 2499 C C . GLU A 1 343 ? -3.277 6.436 11.028 1.00 74.68 343 GLU A C 1
ATOM 2500 O O . GLU A 1 343 ? -3.492 6.993 9.949 1.00 84.13 343 GLU A O 1
ATOM 2506 N N . LEU A 1 344 ? -3.918 6.786 12.144 1.00 68.60 344 LEU A N 1
ATOM 2507 C CA . LEU A 1 344 ? -4.922 7.846 12.112 1.00 72.21 344 LEU A CA 1
ATOM 2508 C C . LEU A 1 344 ? -4.329 9.237 11.933 1.00 78.45 344 LEU A C 1
ATOM 2509 O O . LEU A 1 344 ? -5.080 10.171 11.646 1.00 85.73 344 LEU A O 1
ATOM 2514 N N . GLN A 1 345 ? -3.022 9.401 12.088 1.00 78.30 345 GLN A N 1
ATOM 2515 C CA . GLN A 1 345 ? -2.436 10.728 12.156 1.00 79.50 345 GLN A CA 1
ATOM 2516 C C . GLN A 1 345 ? -2.240 11.328 10.768 1.00 85.18 345 GLN A C 1
ATOM 2517 O O . GLN A 1 345 ? -2.190 10.629 9.757 1.00 85.04 345 GLN A O 1
ATOM 2523 N N . GLU A 1 346 ? -2.127 12.656 10.740 1.00 90.10 346 GLU A N 1
ATOM 2524 C CA . GLU A 1 346 ? -1.828 13.405 9.526 1.00 95.50 346 GLU A CA 1
ATOM 2525 C C . GLU A 1 346 ? -0.442 13.043 9.026 1.00 91.75 346 GLU A C 1
ATOM 2526 O O . GLU A 1 346 ? -0.299 12.417 7.974 1.00 90.01 346 GLU A O 1
ATOM 2532 N N . ASP A 1 347 ? 0.583 13.445 9.767 1.00 92.79 347 ASP A N 1
ATOM 2533 C CA . ASP A 1 347 ? 1.948 13.006 9.530 1.00 100.60 347 ASP A CA 1
ATOM 2534 C C . ASP A 1 347 ? 2.481 12.399 10.818 1.00 96.04 347 ASP A C 1
ATOM 2535 O O . ASP A 1 347 ? 2.019 12.733 11.912 1.00 94.49 347 ASP A O 1
ATOM 2540 N N . ILE A 1 348 ? 3.445 11.493 10.685 1.00 86.57 348 ILE A N 1
ATOM 2541 C CA . ILE A 1 348 ? 3.916 10.717 11.825 1.00 77.56 348 ILE A CA 1
ATOM 2542 C C . ILE A 1 348 ? 5.252 11.261 12.314 1.00 83.59 348 ILE A C 1
ATOM 2543 O O . ILE A 1 348 ? 5.547 11.221 13.511 1.00 83.01 348 ILE A O 1
ATOM 2548 N N . SER A 1 349 ? 6.062 11.800 11.403 1.00 87.78 349 SER A N 1
ATOM 2549 C CA . SER A 1 349 ? 7.345 12.366 11.804 1.00 83.70 349 SER A CA 1
ATOM 2550 C C . SER A 1 349 ? 7.192 13.623 12.643 1.00 79.02 349 SER A C 1
ATOM 2551 O O . SER A 1 349 ? 8.178 14.075 13.230 1.00 90.06 349 SER A O 1
ATOM 2554 N N . LYS A 1 350 ? 5.994 14.196 12.709 1.00 77.81 350 LYS A N 1
ATOM 2555 C CA . LYS A 1 350 ? 5.726 15.282 13.638 1.00 82.31 350 LYS A CA 1
ATOM 2556 C C . LYS A 1 350 ? 5.509 14.790 15.059 1.00 80.24 350 LYS A C 1
ATOM 2557 O O . LYS A 1 350 ? 5.535 15.602 15.987 1.00 87.02 350 LYS A O 1
ATOM 2563 N N . LEU A 1 351 ? 5.292 13.492 15.249 1.00 76.58 351 LEU A N 1
ATOM 2564 C CA . LEU A 1 351 ? 5.157 12.902 16.572 1.00 74.05 351 LEU A CA 1
ATOM 2565 C C . LEU A 1 351 ? 6.478 12.397 17.126 1.00 76.36 351 LEU A C 1
ATOM 2566 O O . LEU A 1 351 ? 6.549 12.064 18.311 1.00 78.59 351 LEU A O 1
ATOM 2571 N N . ALA A 1 352 ? 7.518 12.340 16.308 1.00 72.84 352 ALA A N 1
ATOM 2572 C CA . ALA A 1 352 ? 8.809 11.812 16.726 1.00 76.16 352 ALA A CA 1
ATOM 2573 C C . ALA A 1 352 ? 9.521 12.839 17.588 1.00 95.13 352 ALA A C 1
ATOM 2574 O O . ALA A 1 352 ? 10.033 13.839 17.077 1.00 107.30 352 ALA A O 1
ATOM 2576 N N . GLN A 1 353 ? 9.560 12.598 18.891 1.00 103.98 353 GLN A N 1
ATOM 2577 C CA . GLN A 1 353 ? 10.315 13.462 19.780 1.00 104.80 353 GLN A CA 1
ATOM 2578 C C . GLN A 1 353 ? 11.783 13.057 19.798 1.00 108.01 353 GLN A C 1
ATOM 2579 O O . GLN A 1 353 ? 12.141 11.910 19.521 1.00 104.22 353 GLN A O 1
ATOM 2585 N N . GLY A 1 354 ? 12.634 14.024 20.116 1.00 107.44 354 GLY A N 1
ATOM 2586 C CA . GLY A 1 354 ? 14.056 13.782 20.179 1.00 105.16 354 GLY A CA 1
ATOM 2587 C C . GLY A 1 354 ? 14.837 15.073 20.190 1.00 121.25 354 GLY A C 1
ATOM 2588 O O . GLY A 1 354 ? 14.358 16.092 19.686 1.00 129.62 354 GLY A O 1
ATOM 2589 N N . ALA A 1 355 ? 16.031 15.038 20.787 1.00 122.11 355 ALA A N 1
ATOM 2590 C CA . ALA A 1 355 ? 16.963 16.163 20.875 1.00 135.24 355 ALA A CA 1
ATOM 2591 C C . ALA A 1 355 ? 16.473 17.298 21.770 1.00 135.37 355 ALA A C 1
ATOM 2592 O O . ALA A 1 355 ? 17.237 18.214 22.088 1.00 142.64 355 ALA A O 1
ATOM 2594 N N . HIS A 1 356 ? 15.207 17.282 22.149 1.00 127.11 356 HIS A N 1
ATOM 2595 C CA . HIS A 1 356 ? 14.718 18.116 23.232 1.00 124.71 356 HIS A CA 1
ATOM 2596 C C . HIS A 1 356 ? 13.938 17.289 24.220 1.00 107.24 356 HIS A C 1
ATOM 2597 O O . HIS A 1 356 ? 13.832 17.671 25.393 1.00 101.79 356 HIS A O 1
ATOM 2604 N N . SER A 1 357 ? 13.419 16.143 23.799 1.00 104.80 357 SER A N 1
ATOM 2605 C CA . SER A 1 357 ? 12.861 15.212 24.755 1.00 100.94 357 SER A CA 1
ATOM 2606 C C . SER A 1 357 ? 13.957 14.556 25.575 1.00 100.75 357 SER A C 1
ATOM 2607 O O . SER A 1 357 ? 13.702 14.123 26.701 1.00 95.59 357 SER A O 1
ATOM 2610 N N . PHE A 1 358 ? 15.178 14.515 25.041 1.00 101.57 358 PHE A N 1
ATOM 2611 C CA . PHE A 1 358 ? 16.297 13.911 25.751 1.00 95.24 358 PHE A CA 1
ATOM 2612 C C . PHE A 1 358 ? 16.610 14.654 27.043 1.00 81.57 358 PHE A C 1
ATOM 2613 O O . PHE A 1 358 ? 17.045 14.041 28.019 1.00 70.07 358 PHE A O 1
ATOM 2621 N N . ARG A 1 359 ? 16.385 15.964 27.072 1.00 80.05 359 ARG A N 1
ATOM 2622 C CA . ARG A 1 359 ? 16.849 16.813 28.159 1.00 74.59 359 ARG A CA 1
ATOM 2623 C C . ARG A 1 359 ? 16.087 16.530 29.451 1.00 66.12 359 ARG A C 1
ATOM 2624 O O . ARG A 1 359 ? 15.008 15.937 29.454 1.00 61.53 359 ARG A O 1
ATOM 2632 N N . CYS A 1 360 ? 16.704 16.924 30.561 1.00 65.36 360 CYS A N 1
ATOM 2633 C CA . CYS A 1 360 ? 16.052 16.916 31.860 1.00 62.33 360 CYS A CA 1
ATOM 2634 C C . CYS A 1 360 ? 14.681 17.584 31.750 1.00 64.12 360 CYS A C 1
ATOM 2635 O O . CYS A 1 360 ? 14.520 18.528 30.969 1.00 65.84 360 CYS A O 1
ATOM 2638 N N . PRO A 1 361 ? 13.664 17.121 32.497 1.00 59.27 361 PRO A N 1
ATOM 2639 C CA . PRO A 1 361 ? 13.654 16.074 33.521 1.00 64.34 361 PRO A CA 1
ATOM 2640 C C . PRO A 1 361 ? 13.471 14.662 32.991 1.00 56.71 361 PRO A C 1
ATOM 2641 O O . PRO A 1 361 ? 13.224 13.751 33.773 1.00 54.72 361 PRO A O 1
ATOM 2645 N N . ASN A 1 362 ? 13.595 14.485 31.686 1.00 53.87 362 ASN A N 1
ATOM 2646 C CA . ASN A 1 362 ? 13.339 13.198 31.069 1.00 54.15 362 ASN A CA 1
ATOM 2647 C C . ASN A 1 362 ? 14.617 12.369 30.995 1.00 55.64 362 ASN A C 1
ATOM 2648 O O . ASN A 1 362 ? 15.719 12.853 31.245 1.00 61.10 362 ASN A O 1
ATOM 2653 N N . LEU A 1 363 ? 14.455 11.094 30.646 1.00 55.38 363 LEU A N 1
ATOM 2654 C CA . LEU A 1 363 ? 15.562 10.150 30.692 1.00 54.42 363 LEU A CA 1
ATOM 2655 C C . LEU A 1 363 ? 15.294 8.985 29.751 1.00 50.57 363 LEU A C 1
ATOM 2656 O O . LEU A 1 363 ? 14.157 8.535 29.618 1.00 50.21 363 LEU A O 1
ATOM 2661 N N . TRP A 1 364 ? 16.349 8.512 29.102 1.00 49.79 364 TRP A N 1
ATOM 2662 C CA . TRP A 1 364 ? 16.332 7.273 28.343 1.00 52.69 364 TRP A CA 1
ATOM 2663 C C . TRP A 1 364 ? 17.192 6.234 29.046 1.00 54.63 364 TRP A C 1
ATOM 2664 O O . TRP A 1 364 ? 18.186 6.564 29.693 1.00 55.24 364 TRP A O 1
ATOM 2675 N N . VAL A 1 365 ? 16.804 4.971 28.911 1.00 56.79 365 VAL A N 1
ATOM 2676 C CA . VAL A 1 365 ? 17.616 3.853 29.373 1.00 55.15 365 VAL A CA 1
ATOM 2677 C C . VAL A 1 365 ? 17.447 2.699 28.393 1.00 49.51 365 VAL A C 1
ATOM 2678 O O . VAL A 1 365 ? 16.323 2.296 28.085 1.0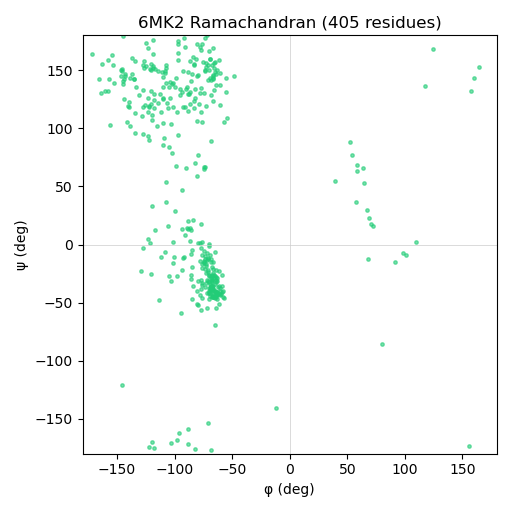0 45.75 365 VAL A O 1
ATOM 2682 N N . ILE A 1 366 ? 18.566 2.198 27.874 1.00 43.40 366 ILE A N 1
ATOM 2683 C CA . ILE A 1 366 ? 18.565 1.092 26.927 1.00 49.03 366 ILE A CA 1
ATOM 2684 C C . ILE A 1 366 ? 19.309 -0.081 27.543 1.00 58.37 366 ILE A C 1
ATOM 2685 O O . ILE A 1 366 ? 19.699 -0.029 28.711 1.00 59.40 366 ILE A O 1
ATOM 2690 N N . SER A 1 367 ? 19.499 -1.154 26.774 1.00 56.73 367 SER A N 1
ATOM 2691 C CA . SER A 1 367 ? 20.194 -2.330 27.292 1.00 55.42 367 SER A CA 1
ATOM 2692 C C . SER A 1 367 ? 20.783 -3.097 26.112 1.00 57.44 367 SER A C 1
ATOM 2693 O O . SER A 1 367 ? 20.053 -3.794 25.408 1.00 73.80 367 SER A O 1
ATOM 2696 N N . TRP A 1 368 ? 22.089 -2.964 25.914 1.00 58.24 368 TRP A N 1
ATOM 2697 C CA . TRP A 1 368 ? 22.815 -3.761 24.941 1.00 59.10 368 TRP A CA 1
ATOM 2698 C C . TRP A 1 368 ? 23.420 -5.012 25.556 1.00 68.23 368 TRP A C 1
ATOM 2699 O O . TRP A 1 368 ? 24.260 -5.652 24.924 1.00 74.61 368 TRP A O 1
ATOM 2710 N N . VAL A 1 369 ? 23.011 -5.374 26.772 1.00 67.54 369 VAL A N 1
ATOM 2711 C CA . VAL A 1 369 ? 23.549 -6.565 27.419 1.00 70.12 369 VAL A CA 1
ATOM 2712 C C . VAL A 1 369 ? 23.049 -7.821 26.725 1.00 74.83 369 VAL A C 1
ATOM 2713 O O . VAL A 1 369 ? 23.808 -8.773 26.516 1.00 67.84 369 VAL A O 1
ATOM 2717 N N . TRP A 1 370 ? 21.769 -7.843 26.354 1.00 83.18 370 TRP A N 1
ATOM 2718 C CA . TRP A 1 370 ? 21.184 -8.987 25.669 1.00 88.40 370 TRP A CA 1
ATOM 2719 C C . TRP A 1 370 ? 21.574 -9.062 24.198 1.00 78.83 370 TRP A C 1
ATOM 2720 O O . TRP A 1 370 ? 21.498 -10.143 23.609 1.00 86.76 370 TRP A O 1
ATOM 2731 N N . LEU A 1 371 ? 22.006 -7.961 23.605 1.00 67.48 371 LEU A N 1
ATOM 2732 C CA . LEU A 1 371 ? 22.284 -7.927 22.182 1.00 66.21 371 LEU A CA 1
ATOM 2733 C C . LEU A 1 371 ? 23.649 -8.530 21.867 1.00 67.53 371 LEU A C 1
ATOM 2734 O O . LEU A 1 371 ? 24.590 -8.390 22.645 1.00 62.30 371 LEU A O 1
ATOM 2739 N N . PRO A 1 372 ? 23.780 -9.203 20.725 1.00 67.97 372 PRO A N 1
ATOM 2740 C CA . PRO A 1 372 ? 25.067 -9.789 20.305 1.00 70.36 372 PRO A CA 1
ATOM 2741 C C . PRO A 1 372 ? 25.979 -8.768 19.641 1.00 68.52 372 PRO A C 1
ATOM 2742 O O . PRO A 1 372 ? 26.251 -8.800 18.445 1.00 68.07 372 PRO A O 1
ATOM 2746 N N . ILE A 1 373 ? 26.484 -7.832 20.445 1.00 73.47 373 ILE A N 1
ATOM 2747 C CA . ILE A 1 373 ? 27.301 -6.741 19.920 1.00 71.19 373 ILE A CA 1
ATOM 2748 C C . ILE A 1 373 ? 28.770 -7.101 19.788 1.00 73.95 373 ILE A C 1
ATOM 2749 O O . ILE A 1 373 ? 29.534 -6.318 19.207 1.00 69.33 373 ILE A O 1
ATOM 2754 N N . TYR A 1 374 ? 29.191 -8.254 20.297 1.00 77.49 374 TYR A N 1
ATOM 2755 C CA . TYR A 1 374 ? 30.571 -8.699 20.187 1.00 74.24 374 TYR A CA 1
ATOM 2756 C C . TYR A 1 374 ? 30.742 -9.908 19.278 1.00 70.45 374 TYR A C 1
ATOM 2757 O O . TYR A 1 374 ? 31.876 -10.248 18.938 1.00 71.37 374 TYR A O 1
ATOM 2766 N N . GLU A 1 375 ? 29.641 -10.549 18.884 1.00 68.06 375 GLU A N 1
ATOM 2767 C CA . GLU A 1 375 ? 29.706 -11.731 18.028 1.00 73.29 375 GLU A CA 1
ATOM 2768 C C . GLU A 1 375 ? 30.284 -11.478 16.636 1.00 73.08 375 GLU A C 1
ATOM 2769 O O . GLU A 1 375 ? 30.831 -12.436 16.058 1.00 74.26 375 GLU A O 1
ATOM 2775 N N . PRO A 1 376 ? 30.183 -10.283 16.028 1.00 71.44 376 PRO A N 1
ATOM 2776 C CA . PRO A 1 376 ? 30.887 -10.057 14.762 1.00 69.72 376 PRO A CA 1
ATOM 2777 C C . PRO A 1 376 ? 32.375 -10.338 14.817 1.00 78.78 376 PRO A C 1
ATOM 2778 O O . PRO A 1 376 ? 33.135 -9.588 15.430 1.00 89.15 376 PRO A O 1
ATOM 2782 N N . ASP A 1 377 ? 32.794 -11.419 14.164 1.00 87.60 377 ASP A N 1
ATOM 2783 C CA . ASP A 1 377 ? 34.200 -11.779 13.995 1.00 94.96 377 ASP A CA 1
ATOM 2784 C C . ASP A 1 377 ? 34.458 -11.900 12.500 1.00 95.30 377 ASP A C 1
ATOM 2785 O O . ASP A 1 377 ? 33.913 -12.793 11.843 1.00 98.51 377 ASP A O 1
ATOM 2790 N N . PHE A 1 378 ? 35.278 -11.006 11.961 1.00 91.54 378 PHE A N 1
ATOM 2791 C CA . PHE A 1 378 ? 35.515 -10.963 10.526 1.00 93.83 378 PHE A CA 1
ATOM 2792 C C . PHE A 1 378 ? 36.458 -12.054 10.054 1.00 101.09 378 PHE A C 1
ATOM 2793 O O . PHE A 1 378 ? 36.685 -12.174 8.846 1.00 105.10 378 PHE A O 1
ATOM 2801 N N . GLY A 1 379 ? 36.997 -12.854 10.967 1.00 103.11 379 GLY A N 1
ATOM 2802 C CA . GLY A 1 379 ? 38.066 -13.782 10.659 1.00 111.70 379 GLY A CA 1
ATOM 2803 C C . GLY A 1 379 ? 39.395 -13.399 11.266 1.00 111.43 379 GLY A C 1
ATOM 2804 O O . GLY A 1 379 ? 40.390 -14.101 11.043 1.00 111.51 379 GLY A O 1
ATOM 2805 N N . TRP A 1 380 ? 39.440 -12.312 12.028 1.00 105.01 380 TRP A N 1
ATOM 2806 C CA . TRP A 1 380 ? 40.656 -11.836 12.657 1.00 96.18 380 TRP A CA 1
ATOM 2807 C C . TRP A 1 380 ? 40.545 -11.762 14.172 1.00 92.50 380 TRP A C 1
ATOM 2808 O O . TRP A 1 380 ? 41.503 -11.338 14.826 1.00 97.72 380 TRP A O 1
ATOM 2819 N N . GLY A 1 381 ? 39.416 -12.149 14.745 1.00 92.37 381 GLY A N 1
ATOM 2820 C CA . GLY A 1 381 ? 39.218 -12.122 16.179 1.00 94.07 381 GLY A CA 1
ATOM 2821 C C . GLY A 1 381 ? 37.998 -11.308 16.571 1.00 90.36 381 GLY A C 1
ATOM 2822 O O . GLY A 1 381 ? 37.411 -10.579 15.775 1.00 88.68 381 GLY A O 1
ATOM 2823 N N . LYS A 1 382 ? 37.630 -11.455 17.839 1.00 94.88 382 LYS A N 1
ATOM 2824 C CA . LYS A 1 382 ? 36.505 -10.727 18.399 1.00 89.82 382 LYS A CA 1
ATOM 2825 C C . LYS A 1 382 ? 36.902 -9.292 18.711 1.00 85.30 382 LYS A C 1
ATOM 2826 O O . LYS A 1 382 ? 38.073 -8.919 18.670 1.00 85.33 382 LYS A O 1
ATOM 2832 N N . ALA A 1 383 ? 35.902 -8.484 19.039 1.00 86.25 383 ALA A N 1
ATOM 2833 C CA . ALA A 1 383 ? 36.119 -7.069 19.293 1.00 90.31 383 ALA A CA 1
ATOM 2834 C C . ALA A 1 383 ? 36.599 -6.848 20.721 1.00 91.08 383 ALA A C 1
ATOM 2835 O O . ALA A 1 383 ? 36.043 -7.412 21.667 1.00 83.86 383 ALA A O 1
ATOM 2837 N N . VAL A 1 384 ? 37.638 -6.025 20.872 1.00 89.00 384 VAL A N 1
ATOM 2838 C CA . VAL A 1 384 ? 38.104 -5.661 22.205 1.00 84.67 384 VAL A CA 1
ATOM 2839 C C . VAL A 1 384 ? 37.063 -4.809 22.911 1.00 86.41 384 VAL A C 1
ATOM 2840 O O . VAL A 1 384 ? 36.841 -4.953 24.117 1.00 84.90 384 VAL A O 1
ATOM 2844 N N . TYR A 1 385 ? 36.402 -3.920 22.173 1.00 83.03 385 TYR A N 1
ATOM 2845 C CA . TYR A 1 385 ? 35.349 -3.077 22.722 1.00 78.69 385 TYR A CA 1
ATOM 2846 C C . TYR A 1 385 ? 34.544 -2.489 21.578 1.00 78.80 385 TYR A C 1
ATOM 2847 O O . TYR A 1 385 ? 35.121 -1.950 20.633 1.00 82.71 385 TYR A O 1
ATOM 2856 N N . MET A 1 386 ? 33.223 -2.606 21.653 1.00 75.03 386 MET A N 1
ATOM 2857 C CA . MET A 1 386 ? 32.332 -1.829 20.808 1.00 76.05 386 MET A CA 1
ATOM 2858 C C . MET A 1 386 ? 31.498 -0.933 21.705 1.00 74.79 386 MET A C 1
ATOM 2859 O O . MET A 1 386 ? 31.239 -1.263 22.864 1.00 69.62 386 MET A O 1
ATOM 2864 N N . GLY A 1 387 ? 31.088 0.210 21.173 1.00 74.85 387 GLY A N 1
ATOM 2865 C CA . GLY A 1 387 ? 30.340 1.147 21.972 1.00 82.57 387 GLY A CA 1
ATOM 2866 C C . GLY A 1 387 ? 29.765 2.318 21.206 1.00 87.44 387 GLY A C 1
ATOM 2867 O O . GLY A 1 387 ? 30.164 2.620 20.079 1.00 91.23 387 GLY A O 1
ATOM 2868 N N . PRO A 1 388 ? 28.816 3.010 21.825 1.00 83.00 388 PRO A N 1
ATOM 2869 C CA . PRO A 1 388 ? 28.214 4.174 21.178 1.00 85.62 388 PRO A CA 1
ATOM 2870 C C . PRO A 1 388 ? 29.164 5.353 21.150 1.00 92.72 388 PRO A C 1
ATOM 2871 O O . PRO A 1 388 ? 30.045 5.491 21.998 1.00 97.41 388 PRO A O 1
ATOM 2875 N N . TRP A 1 389 ? 28.972 6.212 20.154 1.00 106.87 389 TRP A N 1
ATOM 2876 C CA . TRP A 1 389 ? 29.770 7.418 20.009 1.00 118.34 389 TRP A CA 1
ATOM 2877 C C . TRP A 1 389 ? 28.911 8.521 19.411 1.00 118.55 389 TRP A C 1
ATOM 2878 O O . TRP A 1 389 ? 27.966 8.256 18.666 1.00 112.05 389 TRP A O 1
ATOM 2889 N N . ALA A 1 390 ? 29.246 9.761 19.768 1.00 122.79 390 ALA A N 1
ATOM 2890 C CA . ALA A 1 390 ? 28.745 10.961 19.105 1.00 129.64 390 ALA A CA 1
ATOM 2891 C C . ALA A 1 390 ? 27.226 10.996 19.058 1.00 136.19 390 ALA A C 1
ATOM 2892 O O . ALA A 1 390 ? 26.609 10.740 18.017 1.00 144.20 390 ALA A O 1
ATOM 2894 N N . ALA A 1 391 ? 26.621 11.328 20.184 1.00 136.51 391 ALA A N 1
ATOM 2895 C CA . ALA A 1 391 ? 25.178 11.401 20.319 1.00 135.35 391 ALA A CA 1
ATOM 2896 C C . ALA A 1 391 ? 24.765 12.755 20.870 1.00 128.04 391 ALA A C 1
ATOM 2897 O O . ALA A 1 391 ? 25.578 13.464 21.473 1.00 119.99 391 ALA A O 1
ATOM 2899 N N . PRO A 1 392 ? 23.512 13.162 20.648 1.00 125.20 392 PRO A N 1
ATOM 2900 C CA . PRO A 1 392 ? 22.917 14.172 21.527 1.00 121.02 392 PRO A CA 1
ATOM 2901 C C . PRO A 1 392 ? 22.971 13.651 22.949 1.00 109.89 392 PRO A C 1
ATOM 2902 O O . PRO A 1 392 ? 22.202 12.765 23.326 1.00 106.90 392 PRO A O 1
ATOM 2906 N N . PHE A 1 393 ? 23.882 14.205 23.745 1.00 99.52 393 PHE A N 1
ATOM 2907 C CA . PHE A 1 393 ? 24.453 13.461 24.861 1.00 100.96 393 PHE A CA 1
ATOM 2908 C C . PHE A 1 393 ? 23.508 13.371 26.057 1.00 92.73 393 PHE A C 1
ATOM 2909 O O . PHE A 1 393 ? 23.190 12.274 26.523 1.00 90.70 393 PHE A O 1
ATOM 2917 N N . GLU A 1 394 ? 23.053 14.507 26.574 1.00 86.10 394 GLU A N 1
ATOM 2918 C CA . GLU A 1 394 ? 22.430 14.525 27.890 1.00 69.98 394 GLU A CA 1
ATOM 2919 C C . GLU A 1 394 ? 21.099 13.796 27.886 1.00 65.71 394 GLU A C 1
ATOM 2920 O O . GLU A 1 394 ? 20.329 13.883 26.931 1.00 65.32 394 GLU A O 1
ATOM 2926 N N . GLY A 1 395 ? 20.837 13.068 28.967 1.00 63.54 395 GLY A N 1
ATOM 2927 C CA . GLY A 1 395 ? 19.558 12.439 29.208 1.00 60.89 395 GLY A CA 1
ATOM 2928 C C . GLY A 1 395 ? 19.470 10.977 28.843 1.00 52.82 395 GLY A C 1
ATOM 2929 O O . GLY A 1 395 ? 18.458 10.345 29.154 1.00 48.05 395 GLY A O 1
ATOM 2930 N N . LYS A 1 396 ? 20.488 10.420 28.208 1.00 53.23 396 LYS A N 1
ATOM 2931 C CA . LYS A 1 396 ? 20.443 9.056 27.701 1.00 51.31 396 LYS A CA 1
ATOM 2932 C C . LYS A 1 396 ? 21.404 8.188 28.500 1.00 66.48 396 LYS A C 1
ATOM 2933 O O . LYS A 1 396 ? 22.622 8.377 28.437 1.00 64.55 396 LYS A O 1
ATOM 2939 N N . SER A 1 397 ? 20.854 7.235 29.246 1.00 67.20 397 SER A N 1
ATOM 2940 C CA . SER A 1 397 ? 21.630 6.233 29.956 1.00 56.04 397 SER A CA 1
ATOM 2941 C C . SER A 1 397 ? 21.628 4.938 29.162 1.00 51.40 397 SER A C 1
ATOM 2942 O O . SER A 1 397 ? 20.592 4.525 28.642 1.00 53.30 397 SER A O 1
ATOM 2945 N N . TYR A 1 398 ? 22.791 4.314 29.051 1.00 55.42 398 TYR A N 1
ATOM 2946 C CA . TYR A 1 398 ? 22.957 3.069 28.325 1.00 53.66 398 TYR A CA 1
ATOM 2947 C C . TYR A 1 398 ? 23.444 1.986 29.276 1.00 57.94 398 TYR A C 1
ATOM 2948 O O . TYR A 1 398 ? 24.131 2.270 30.255 1.00 57.13 398 TYR A O 1
ATOM 2957 N N . LEU A 1 399 ? 23.108 0.738 28.965 1.00 63.80 399 LEU A N 1
ATOM 2958 C CA . LEU A 1 399 ? 23.587 -0.428 29.698 1.00 60.37 399 LEU A CA 1
ATOM 2959 C C . LEU A 1 399 ? 24.401 -1.293 28.747 1.00 55.46 399 LEU A C 1
ATOM 2960 O O . LEU A 1 399 ? 23.905 -1.694 27.693 1.00 58.85 399 LEU A O 1
ATOM 2965 N N . LEU A 1 400 ? 25.639 -1.579 29.120 1.00 55.37 400 LEU A N 1
ATOM 2966 C CA . LEU A 1 400 ? 26.567 -2.274 28.247 1.00 63.08 400 LEU A CA 1
ATOM 2967 C C . LEU A 1 400 ? 27.168 -3.485 28.942 1.00 69.74 400 LEU A C 1
ATOM 2968 O O . LEU A 1 400 ? 27.236 -3.533 30.172 1.00 74.33 400 LEU A O 1
ATOM 2973 N N . PRO A 1 401 ? 27.606 -4.480 28.179 1.00 72.87 401 PRO A N 1
ATOM 2974 C CA . PRO A 1 401 ? 28.370 -5.585 28.756 1.00 75.37 401 PRO A CA 1
ATOM 2975 C C . PRO A 1 401 ? 29.862 -5.297 28.778 1.00 64.53 401 PRO A C 1
ATOM 2976 O O . PRO A 1 401 ? 30.407 -4.605 27.919 1.00 61.23 401 PRO A O 1
ATOM 2980 N N . ASN A 1 402 ? 30.528 -5.849 29.787 1.00 66.96 402 ASN A N 1
ATOM 2981 C CA . ASN A 1 402 ? 31.961 -5.647 29.959 1.00 71.23 402 ASN A CA 1
ATOM 2982 C C . ASN A 1 402 ? 32.725 -6.684 29.153 1.00 76.49 402 ASN A C 1
ATOM 2983 O O . ASN A 1 402 ? 32.541 -7.885 29.381 1.00 73.85 402 ASN A O 1
ATOM 2988 N N . PRO A 1 403 ? 33.581 -6.281 28.213 1.00 72.57 403 PRO A N 1
ATOM 2989 C CA . PRO A 1 403 ? 34.378 -7.268 27.471 1.00 69.76 403 PRO A CA 1
ATOM 2990 C C . PRO A 1 403 ? 35.433 -7.962 28.310 1.00 76.39 403 PRO A C 1
ATOM 2991 O O . PRO A 1 403 ? 36.046 -8.918 27.825 1.00 83.15 403 PRO A O 1
ATOM 2995 N N . GLU A 1 404 ? 35.675 -7.515 29.542 1.00 82.35 404 GLU A N 1
ATOM 2996 C CA . GLU A 1 404 ? 36.477 -8.280 30.488 1.00 80.40 404 GLU A CA 1
ATOM 2997 C C . GLU A 1 404 ? 35.743 -9.517 30.972 1.00 82.78 404 GLU A C 1
ATOM 2998 O O . GLU A 1 404 ? 36.371 -10.395 31.567 1.00 89.40 404 GLU A O 1
ATOM 3004 N N . LYS A 1 405 ? 34.442 -9.600 30.702 1.00 84.62 405 LYS A N 1
ATOM 3005 C CA . LYS A 1 405 ? 33.553 -10.691 31.114 1.00 85.81 405 LYS A CA 1
ATOM 3006 C C . LYS A 1 405 ? 33.863 -11.184 32.525 1.00 81.30 405 LYS A C 1
ATOM 3007 O O . LYS A 1 405 ? 34.085 -12.369 32.770 1.00 81.45 405 LYS A O 1
ATOM 3013 N N . ASP A 1 406 ? 33.857 -10.244 33.468 1.00 81.82 406 ASP A N 1
ATOM 3014 C CA . ASP A 1 406 ? 33.892 -10.541 34.890 1.00 80.76 406 ASP A CA 1
ATOM 3015 C C . ASP A 1 406 ? 32.498 -10.720 35.468 1.00 78.17 406 ASP A C 1
ATOM 3016 O O . ASP A 1 406 ? 32.337 -10.704 36.689 1.00 72.17 406 ASP A O 1
ATOM 3021 N N . GLY A 1 407 ? 31.488 -10.870 34.621 1.00 82.16 407 GLY A N 1
ATOM 3022 C CA . GLY A 1 407 ? 30.124 -10.803 35.092 1.00 83.94 407 GLY A CA 1
ATOM 3023 C C . GLY A 1 407 ? 29.676 -9.426 35.506 1.00 76.07 407 GLY A C 1
ATOM 3024 O O . GLY A 1 407 ? 28.679 -9.297 36.217 1.00 69.15 407 GLY A O 1
ATOM 3025 N N . SER A 1 408 ? 30.393 -8.392 35.083 1.00 75.86 408 SER A N 1
ATOM 3026 C CA . SER A 1 408 ? 30.104 -7.016 35.446 1.00 78.03 408 SER A CA 1
ATOM 3027 C C . SER A 1 408 ? 29.295 -6.333 34.349 1.00 75.19 408 SER A C 1
ATOM 3028 O O . SER A 1 408 ? 29.047 -6.896 33.283 1.00 83.42 408 SER A O 1
ATOM 3031 N N . LEU A 1 409 ? 28.879 -5.097 34.624 1.00 73.56 409 LEU A N 1
ATOM 3032 C CA . LEU A 1 409 ? 27.954 -4.375 33.761 1.00 74.33 409 LEU A CA 1
ATOM 3033 C C . LEU A 1 409 ? 28.316 -2.898 33.752 1.00 75.06 409 LEU A C 1
ATOM 3034 O O . LEU A 1 409 ? 28.704 -2.346 34.783 1.00 78.46 409 LEU A O 1
ATOM 3039 N N . PHE A 1 410 ? 28.190 -2.263 32.590 1.00 65.51 410 PHE A N 1
ATOM 3040 C CA . PHE A 1 410 ? 28.511 -0.856 32.415 1.00 58.72 410 PHE A CA 1
ATOM 3041 C C . PHE A 1 410 ? 27.238 -0.028 32.340 1.00 59.85 410 PHE A C 1
ATOM 3042 O O . PHE A 1 410 ? 26.266 -0.427 31.699 1.00 65.28 410 PHE A O 1
ATOM 3050 N N . VAL A 1 411 ? 27.259 1.134 32.980 1.00 53.99 411 VAL A N 1
ATOM 3051 C CA . VAL A 1 411 ? 26.192 2.126 32.890 1.00 53.22 411 VAL A CA 1
ATOM 3052 C C . VAL A 1 411 ? 26.815 3.395 32.328 1.00 61.12 411 VAL A C 1
ATOM 3053 O O . VAL A 1 411 ? 27.586 4.070 33.019 1.00 69.36 411 VAL A O 1
ATOM 3057 N N . SER A 1 412 ? 26.516 3.705 31.073 1.00 54.34 412 SER A N 1
ATOM 3058 C CA . SER A 1 412 ? 27.100 4.853 30.384 1.00 54.87 412 SER A CA 1
ATOM 3059 C C . SER A 1 412 ? 26.058 5.960 30.346 1.00 62.01 412 SER A C 1
ATOM 3060 O O . SER A 1 412 ? 25.112 5.902 29.565 1.00 66.27 412 SER A O 1
ATOM 3063 N N . ILE A 1 413 ? 26.222 6.970 31.195 1.00 65.80 413 ILE A N 1
ATOM 3064 C CA . ILE A 1 413 ? 25.234 8.029 31.315 1.00 59.23 413 ILE A CA 1
ATOM 3065 C C . ILE A 1 413 ? 25.901 9.358 30.988 1.00 65.18 413 ILE A C 1
ATOM 3066 O O . ILE A 1 413 ? 27.120 9.512 31.077 1.00 65.91 413 ILE A O 1
ATOM 3071 N N . THR A 1 414 ? 25.083 10.311 30.549 1.00 72.05 414 THR A N 1
ATOM 3072 C CA . THR A 1 414 ? 25.501 11.688 30.336 1.00 66.06 414 THR A CA 1
ATOM 3073 C C . THR A 1 414 ? 24.537 12.590 31.080 1.00 60.93 414 THR A C 1
ATOM 3074 O O . THR A 1 414 ? 23.321 12.413 30.985 1.00 60.85 414 THR A O 1
ATOM 3078 N N . LEU A 1 415 ? 25.076 13.541 31.828 1.00 58.80 415 LEU A N 1
ATOM 3079 C CA . LEU A 1 415 ? 24.250 14.375 32.685 1.00 72.38 415 LEU A CA 1
ATOM 3080 C C . LEU A 1 415 ? 24.974 15.695 32.894 1.00 84.90 415 LEU A C 1
ATOM 3081 O O . LEU A 1 415 ? 26.174 15.806 32.644 1.00 91.98 415 LEU A O 1
ATOM 3086 N N . HIS A 1 416 ? 24.239 16.705 33.346 1.00 79.56 416 HIS A N 1
ATOM 3087 C CA . HIS A 1 416 ? 24.848 18.008 33.572 1.00 79.65 416 HIS A CA 1
ATOM 3088 C C . HIS A 1 416 ? 25.895 17.792 34.660 1.00 84.06 416 HIS A C 1
ATOM 3089 O O . HIS A 1 416 ? 25.764 16.916 35.519 1.00 79.22 416 HIS A O 1
ATOM 3096 N N . LYS A 1 417 ? 26.961 18.594 34.619 1.00 86.29 417 LYS A N 1
ATOM 3097 C CA . LYS A 1 417 ? 28.106 18.411 35.552 1.00 74.20 417 LYS A CA 1
ATOM 3098 C C . LYS A 1 417 ? 27.652 18.555 37.009 1.00 65.98 417 LYS A C 1
ATOM 3099 O O . LYS A 1 417 ? 28.109 17.755 37.850 1.00 73.02 417 LYS A O 1
ATOM 3105 N N . GLN A 1 418 ? 26.758 19.506 37.280 1.00 69.98 418 GLN A N 1
ATOM 3106 C CA . GLN A 1 418 ? 26.295 19.794 38.663 1.00 74.59 418 GLN A CA 1
ATOM 3107 C C . GLN A 1 418 ? 25.683 18.481 39.173 1.00 73.32 418 GLN A C 1
ATOM 3108 O O . GLN A 1 418 ? 25.647 18.299 40.406 1.00 64.55 418 GLN A O 1
ATOM 3114 N N . HIS A 1 419 ? 25.183 17.624 38.274 1.00 85.50 419 HIS A N 1
ATOM 3115 C CA . HIS A 1 419 ? 24.471 16.386 38.730 1.00 84.36 419 HIS A CA 1
ATOM 3116 C C . HIS A 1 419 ? 25.285 15.093 38.657 1.00 80.71 419 HIS A C 1
ATOM 3117 O O . HIS A 1 419 ? 24.906 14.099 39.286 1.00 84.64 419 HIS A O 1
ATOM 3124 N N . MET A 1 420 ? 26.391 15.080 37.919 1.00 77.15 420 MET A N 1
ATOM 3125 C CA . MET A 1 420 ? 27.170 13.853 37.805 1.00 79.63 420 MET A CA 1
ATOM 3126 C C . MET A 1 420 ? 27.820 13.482 39.131 1.00 82.37 420 MET A C 1
ATOM 3127 O O . MET A 1 420 ? 27.907 12.300 39.472 1.00 79.40 420 MET A O 1
ATOM 3132 N N . GLU A 1 421 ? 28.275 14.474 39.897 1.00 88.25 421 GLU A N 1
ATOM 3133 C CA . GLU A 1 421 ? 28.835 14.188 41.213 1.00 88.69 421 GLU A CA 1
ATOM 3134 C C . GLU A 1 421 ? 27.758 13.733 42.187 1.00 84.47 421 GLU A C 1
ATOM 3135 O O . GLU A 1 421 ? 28.022 12.895 43.053 1.00 77.02 421 GLU A O 1
ATOM 3141 N N . ARG A 1 422 ? 26.546 14.273 42.063 1.00 83.28 422 ARG A N 1
ATOM 3142 C CA . ARG A 1 422 ? 25.433 13.802 42.876 1.00 86.11 422 ARG A CA 1
ATOM 3143 C C . ARG A 1 422 ? 25.042 12.376 42.511 1.00 88.39 422 ARG A C 1
ATOM 3144 O O . ARG A 1 422 ? 24.556 11.625 43.364 1.00 85.46 422 ARG A O 1
ATOM 3152 N N . PHE A 1 423 ? 25.250 11.993 41.250 1.00 85.75 423 PHE A N 1
ATOM 3153 C CA . PHE A 1 423 ? 24.845 10.689 40.739 1.00 80.17 423 PHE A CA 1
ATOM 3154 C C . PHE A 1 423 ? 25.584 9.530 41.398 1.00 79.97 423 PHE A C 1
ATOM 3155 O O . PHE A 1 423 ? 25.227 8.374 41.155 1.00 77.18 423 PHE A O 1
ATOM 3163 N N . GLU A 1 424 ? 26.584 9.799 42.235 1.00 83.14 424 GLU A N 1
ATOM 3164 C CA . GLU A 1 424 ? 27.359 8.736 42.862 1.00 78.59 424 GLU A CA 1
ATOM 3165 C C . GLU A 1 424 ? 26.577 7.947 43.907 1.00 78.80 424 GLU A C 1
ATOM 3166 O O . GLU A 1 424 ? 27.138 7.011 44.481 1.00 77.52 424 GLU A O 1
ATOM 3172 N N . LYS A 1 425 ? 25.319 8.285 44.173 1.00 78.15 425 LYS A N 1
ATOM 3173 C CA . LYS A 1 425 ? 24.481 7.471 45.043 1.00 80.64 425 LYS A CA 1
ATOM 3174 C C . LYS A 1 425 ? 23.897 6.257 44.332 1.00 78.07 425 LYS A C 1
ATOM 3175 O O . LYS A 1 425 ? 23.135 5.505 44.947 1.00 77.32 425 LYS A O 1
ATOM 3181 N N . LEU A 1 426 ? 24.227 6.058 43.053 1.00 68.95 426 LEU A N 1
ATOM 3182 C CA . LEU A 1 426 ? 23.888 4.812 42.375 1.00 67.12 426 LEU A CA 1
ATOM 3183 C C . LEU A 1 426 ? 24.498 3.621 43.088 1.00 68.93 426 LEU A C 1
ATOM 3184 O O . LEU A 1 426 ? 23.894 2.547 43.146 1.00 63.24 426 LEU A O 1
ATOM 3189 N N . PHE A 1 427 ? 25.699 3.796 43.633 1.00 76.25 427 PHE A N 1
ATOM 3190 C CA . PHE A 1 427 ? 26.376 2.765 44.401 1.00 69.39 427 PHE A CA 1
ATOM 3191 C C . PHE A 1 427 ? 25.807 2.596 45.802 1.00 72.43 427 PHE A C 1
ATOM 3192 O O . PHE A 1 427 ? 26.182 1.647 46.493 1.00 79.65 427 PHE A O 1
ATOM 3200 N N . TYR A 1 428 ? 24.927 3.484 46.241 1.00 78.01 428 TYR A N 1
ATOM 3201 C CA . TYR A 1 428 ? 24.408 3.462 47.606 1.00 87.11 428 TYR A CA 1
ATOM 3202 C C . TYR A 1 428 ? 23.059 2.750 47.601 1.00 90.85 428 TYR A C 1
ATOM 3203 O O . TYR A 1 428 ? 22.013 3.355 47.362 1.00 88.29 428 TYR A O 1
ATOM 3212 N N . GLU A 1 429 ? 23.086 1.451 47.877 1.00 93.69 429 GLU A N 1
ATOM 3213 C CA . GLU A 1 429 ? 21.862 0.665 47.980 1.00 95.71 429 GLU A CA 1
ATOM 3214 C C . GLU A 1 429 ? 21.370 0.605 49.423 1.00 102.10 429 GLU A C 1
ATOM 3215 O O . GLU A 1 429 ? 21.749 -0.286 50.185 1.00 97.23 429 GLU A O 1
#

Organism: Plectranthus scutellarioides (NCBI:txid4142)

Sequence (407 aa):
KIEVKDSTMIKPSAETPGGSLWLSNLDLLSPANYHTLSVHFYSHDGSDNFFDAAGLKESLSRALVEFYPYAGGNRLEIDCNNEGLLLVEAECDGALDELGDFAPRPELNLIPKVDYSRGISTYPLMVFQLTRFKCGGVALGVANEHHLSDGVAALHFINTWAHLSRGAPAPTPLPHFDRSSLSARNPPQPQFSHAEYQPPPTLENPLPHTDIAHSRFKLTRDQLNSLYSTFEVLAGHIWRSVCIARGLPEGQETKLHIPFDGRGRLQLPPGFFGNAIFFATPIATCGEIESNSLNYAVRRVSDGVSRLDEDYLRSSIDFLELQEDISKLAQGAHSFRCPNLWVISWVWLPIYEPDFGWGKAVYMGPWAAPFEGKSYLLPNPEKDGSLFVSITLHKQHMERFEKLFYE

Secondary structure (DSSP, 8-state):
-EEEEEEEE---SS----------TTTTSS-SS-EEEEEEEE---SSSSTT-HHHHHHHHHHHHTT-GGGT---S----------EEEEEEE---GGGTTT----S-GGGS-----SS-TTTS-SEEEEEEE-SSS-EEEEEEEETTT--HHHHHHHHHHHHHTTTTPPP-SSPPB--GGGG---SS----S--TTTSPP---PSPPS---EEEEEEE----S------HHHHHHHHHHHHHHHHHTPPTT-EEEEEEEEETTTTTTPPTTB-S--EEEE--EEEHHHHHSS-HHHHHHHHHHHHHT--HHHHHHHHHHHHHSS-STTS---SSSSSTT-EEE---SSS-SS----SS---SEEEE-S---TTEEEEEE-TT-SS-EEEEEEEEHHHHTGGGGGG--

Radius of gyration: 21.73 Å; Cα contacts (8 Å, |Δi|>4): 761; chains: 1; bounding box: 60×47×58 Å

B-factor: mean 84.35, std 25.03, range [30.42, 179.65]

Nearest PDB structures (foldseek):
  6mk2-assembly1_A  TM=1.002E+00  e=6.397E-91  Coleus scutellarioides
  5kjw-assembly2_B  TM=9.517E-01  e=4.059E-55  Coleus scutellarioides
  5kjs-assembly1_A  TM=9.610E-01  e=5.164E-53  Arabidopsis thaliana
  4g0b-assembly2_B  TM=9.317E-01  e=1.221E-53  Coffea canephora
  4g22-assembly1_A  TM=9.147E-01  e=1.293E-53  Coffea canephora

Solvent-accessible surface area: 19045 Å² total; per-residue (Å²): 168,40,119,84,140,70,68,36,97,13,118,14,84,51,154,12,115,36,56,53,87,72,18,0,1,8,0,8,20,11,62,55,100,67,28,49,33,12,0,4,2,3,55,87,59,90,45,129,111,14,0,49,30,67,28,9,68,105,3,2,11,106,0,0,4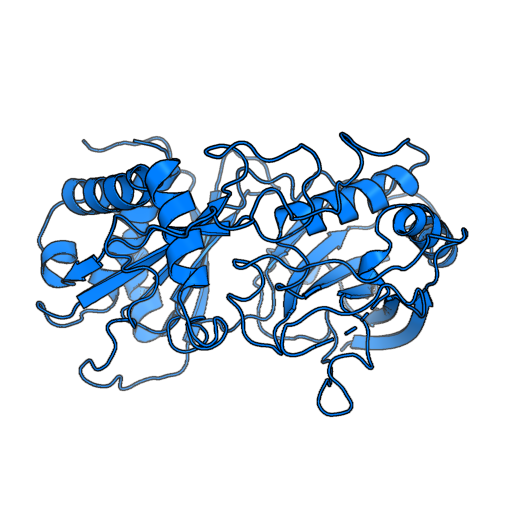7,38,1,48,18,0,0,2,114,162,80,78,76,45,70,13,98,20,66,0,2,30,24,14,28,7,95,8,104,5,25,16,120,147,44,54,107,12,51,7,111,78,108,48,80,19,13,38,148,56,80,32,122,137,19,106,56,73,70,10,9,4,6,2,6,3,1,71,24,156,63,17,0,0,0,3,0,15,4,7,16,50,6,13,0,3,45,42,5,12,14,41,0,5,21,5,6,0,41,30,24,122,78,32,112,49,30,89,62,115,11,70,32,61,12,63,33,0,47,22,87,149,87,39,104,44,122,82,102,10,33,13,14,110,114,27,21,77,162,33,113,124,56,109,111,94,90,48,28,62,17,44,29,110,6,67,94,50,143,84,91,96,192,134,56,98,45,23,36,19,1,0,27,0,0,63,4,0,2,39,0,14,52,17,65,137,52,27,92,0,4,0,2,3,46,41,39,0,47,65,104,3,160,23,39,101,22,8,3,0,6,0,34,8,43,0,18,8,87,3,42,0,6,50,1,62,88,57,76,59,91,72,0,7,133,65,0,15,69,13,17,68,131,2,62,103,75,10,0,56,0,6,0,1,53,1,72,107,53,161,77,13,40,122,32,19,40,28,61,160,5,28,97,4,0,2,1,26,0,25,44,53,70,208,35,60,5,45,110,2,31,2,48,49,24,150,6,65,8,5,0,16,15,21,28,58,53,9,0,26,0,29,4,0,25,21,52,118,183,98,61,13,17,22,0,8,0,5,0,4,117,89,18,20,138,115,0,65,46,0,60,168,113

CATH classification: 3.30.559.10 (+1 more: 3.30.559.10)

GO terms:
  GO:0050266 rosmarinate synthase activity (F, IDA)

InterPro domains:
  IPR023213 Chloramphenicol acetyltransferase-like domain superfamily [G3DSA:3.30.559.10] (1-202)
  IPR023213 Chloramphenicol acetyltransferase-like domain superfamily [G3DSA:3.30.559.10] (203-430)
  IPR050317 Plant and Fungal Acyltransferase [PTHR31642] (8-428)

Foldseek 3Di:
DKFWDDKWFAFAPDDQDKDWADFALVLLQADLDDKFKWKFKFAADPDPPDPPPVLLRNLVNVLCSQVQLQNFPVDDITISPRPGHIEIEMEEADDPVVCPQPDQDPPPPQDDDDDCVVHSGPGGFKYWYWYAYPNRMTMIMIIGHQSFFDPQLVLLSLQQSQCSLQVHHRDDPRADEHPCLNAADVVQDADDDDVLQPDFQDDADDDPDDDKDKDKDKDPPLPDDDPADSVLLLVLLLLLLLLVLVPGDFVRKEKEKEWDQQCPLGPDDPNYGHDRTDIQIQMDTSCCSNVDDSVVSSVSSVCSVVVPHPSNSSSVSSVSVPDPRSSVSNDDLVCQAPPYAYEYECPPPPNFSRHNNRDTTQDMTGHDDSAARYWYKADHSVPPSMIMIIHMHHPSRVVSSVCSNVD